Protein AF-A0A7S3NEQ2-F1 (afdb_monomer_lite)

Secondary structure (DSSP, 8-state):
-----------------------------------------------GGGS-HHHHHHHHHHHHHHHHHHHHHHHHHHHHHHHHHHHHHHHHHHHHHHHHHHHHHHHHHHHHHHHHHHHHHHHHHHHHHHHHHHHTTSSSS-------------------------PPPPHHHHHHHHHHHHHHHHHHHHHHHHHSPP-STHHHHHHHHHHHHHHH---SHHHHHHHHHHHHHHHHHHHHHHHHHHHHHHHHHHHHHHHHHHHHHHHHHHHHH-TT--S-HHHHHHHHHHHHHHHHHHHHHHT----SSTTSTT--HHHHHHHHHHHHHHHHHHHHHHHHHHHHHHHHTTB-SS-SEE-TT--EEEEE-----TT--S-PPPEEEEEPPPP--TTS-----TTTTSTT--EEE-SHHHHHHHHHHS-TTSHHHHHHHHHHHHHHT-HHHHHHHTTS-PPPPPPPP-------------TT-----BSSS-TTTT-EEEEEETTEEEEEEEEEEE---SSS--EEEEEETTS-EEEEEHHHHHHHHHHHHHHHHHHHHHHHTT-TTSSHHHHHTT-TTHHHHHHHHHHHTT--HHHHHHHHHHHH-

Sequence (605 aa):
SAESDDDDDDDDDEEEEEDNDQDTEKKSTGRSSTKKGKKKSARKKIRFRDLEPQYKLAALAVVALGAYGTSKANSIYEQRKSESIQVGKDHIEIIKGERKKIKDQNDAIKEELLIELREEKKLLEFSNAQESTKGEKKSSSAASADAQSSKNKASSSDVETNNKKEKEPSANEINRRLELRKDAIILEDRTIIAKAPPLDDGILEDESTLENRINSASFEDESRIRQAELRKELDGIKKRNQEIYHLRASNKKILQERKEVLAELSQIMDDVNNPFCHKSSITLLSSLRALIKRAKKNALLIGEEGDCNQSVSWCTKEMADALRLFAKIEKRAELERHEIALRNKLAKINCRREPLGRDRKGRLYWWFDDLTLPGHAVPKLPRIFRQTFIPTDNNLEPQDDDDYDENNQWVVFASKKDLAELAAALADSHSFERELKSRIYETFDLEEHIHHAKRTPVAHPPKYDDDIEMHDASQENNPDAEVVWERTGNDFLGSFVLRKFNRSHAEGLVVGWLPPTDKDPALWHIEHSDGDEEDLEESELQIALADHANAFKKYVNVRTRGAAKNFITDYFSISGTLIPTVKRGLSDYGYSSTQIKDYLNNIDD

Foldseek 3Di:
DDDDDDDDDDDPPDDDDDDDDDDDDDDDDDDDDDDDDDDDPDPDDQDLVNDDPVVVVVVVVVVVVVVVVVVVVVVVVVVVVVVVVVVVVVVVVVVVVVVVVVVVVLVVVLVVVLVVVVVVVVVVVVVVVVVVVVVVPPPPDDDDDDDDDDDDDDDDDDPPPPPPPDDRDDPVVSVVVSVVVVLVVLLVVLVVLVPPDDPPPCLVVVLVVLVVVLVPQDDDPVSVVVSVVSVVVSVVSVVVVVVNVVVVVVLVVLVVVLVVLLVVLVVLVVLLPDPPNPDALQRSLVSLVVSLVSNVVSCSNNVQDDDLPPPGDSCDVSSVVSVVVNVVSVVRVVVVVVVVVVVVVVVVFPWPPAFLFAAPQRKTKTWGDPPPPPPDPDRFQTKIKIAQDDPPPVPPDDDPDPPVPPRRDTDIQRDLVSLVVQLVPQDPVDPRSVSSSVSSCVVRVNVVVVVVVVPPDDDDDDDDDDDDDDDDDDPDDDVPPPDDFAQDDDPQAQPWFWDDDPPDIWIWGFRTWDPADPVGHIWTWTQTPSRDIDIDHPVRRVVRNVVVVVVVVVVVVVVCVPDVDDVLVVVVVPDPPCLVVQVVVCVVVVDDPVNSVVVVVVSVD

InterPro domains:
  IPR028941 WHIM2 domain [PF15613] (352-441)

Radius of gyration: 45.89 Å; chains: 1; bounding box: 108×79×140 Å

Organism: NCBI:txid44058

pLDDT: mean 75.23, std 19.1, range [33.75, 98.5]

Structure (mmCIF, N/CA/C/O backbone):
data_AF-A0A7S3NEQ2-F1
#
_entry.id   AF-A0A7S3NEQ2-F1
#
loop_
_atom_site.group_PDB
_atom_site.id
_atom_site.type_symbol
_atom_site.label_atom_id
_atom_site.label_alt_id
_atom_site.label_comp_id
_atom_site.label_asym_id
_atom_site.label_entity_id
_atom_site.label_seq_id
_atom_site.pdbx_PDB_ins_code
_atom_site.Cartn_x
_atom_site.Cartn_y
_atom_site.Cartn_z
_atom_site.occupancy
_atom_site.B_iso_or_equiv
_atom_site.auth_seq_id
_atom_site.auth_comp_id
_atom_site.auth_asym_id
_atom_site.auth_atom_id
_atom_site.pdbx_PDB_model_num
ATOM 1 N N . SER A 1 1 ? 40.986 33.277 49.207 1.00 38.41 1 SER A N 1
ATOM 2 C CA . SER A 1 1 ? 41.335 32.918 47.825 1.00 38.41 1 SER A CA 1
ATOM 3 C C . SER A 1 1 ? 40.494 31.700 47.499 1.00 38.41 1 SER A C 1
ATOM 5 O O . SER A 1 1 ? 40.753 30.677 48.114 1.00 38.41 1 SER A O 1
ATOM 7 N N . ALA A 1 2 ? 39.275 31.895 46.981 1.00 39.59 2 ALA A N 1
ATOM 8 C CA . ALA A 1 2 ? 38.965 32.075 45.545 1.00 39.59 2 ALA A CA 1
ATOM 9 C C . ALA A 1 2 ? 39.149 30.718 44.828 1.00 39.59 2 ALA A C 1
ATOM 11 O O . ALA A 1 2 ? 40.197 30.117 45.030 1.00 39.59 2 ALA A O 1
ATOM 12 N N . GLU A 1 3 ? 38.205 30.114 44.110 1.00 41.75 3 GLU A N 1
ATOM 13 C CA . GLU A 1 3 ? 36.968 30.550 43.446 1.00 41.75 3 GLU A CA 1
ATOM 14 C C . GLU A 1 3 ? 35.902 29.432 43.521 1.00 41.75 3 GLU A C 1
ATOM 16 O O . GLU A 1 3 ? 36.235 28.259 43.698 1.00 41.75 3 GLU A O 1
ATOM 21 N N . SER A 1 4 ? 34.629 29.815 43.424 1.00 44.47 4 SER A N 1
ATOM 22 C CA . SER A 1 4 ? 33.470 28.940 43.220 1.00 44.47 4 SER A CA 1
ATOM 23 C C . SER A 1 4 ? 32.854 29.328 41.879 1.00 44.47 4 SER A C 1
ATOM 25 O O . SER A 1 4 ? 32.315 30.431 41.775 1.00 44.47 4 SER A O 1
ATOM 27 N N . ASP A 1 5 ? 32.985 28.447 40.891 1.00 47.94 5 ASP A N 1
ATOM 28 C CA . ASP A 1 5 ? 32.370 28.568 39.571 1.00 47.94 5 ASP A CA 1
ATOM 29 C C . ASP A 1 5 ? 31.049 27.785 39.598 1.00 47.94 5 ASP A C 1
ATOM 31 O O . ASP A 1 5 ? 31.046 26.554 39.540 1.00 47.94 5 ASP A O 1
ATOM 35 N N . ASP A 1 6 ? 29.949 28.517 39.774 1.00 51.41 6 ASP A N 1
ATOM 36 C CA . ASP A 1 6 ? 28.581 28.053 39.541 1.00 51.41 6 ASP A CA 1
ATOM 37 C C . ASP A 1 6 ? 28.125 28.697 38.219 1.00 51.41 6 ASP A C 1
ATOM 39 O O . ASP A 1 6 ? 27.775 29.878 38.189 1.00 51.41 6 ASP A O 1
ATOM 43 N N . ASP A 1 7 ? 28.198 27.930 37.129 1.00 51.59 7 ASP A N 1
ATOM 44 C CA . ASP A 1 7 ? 27.626 28.276 35.824 1.00 51.59 7 ASP A CA 1
ATOM 45 C C . ASP A 1 7 ? 26.199 27.697 35.755 1.00 51.59 7 ASP A C 1
ATOM 47 O O . ASP A 1 7 ? 26.002 26.524 35.426 1.00 51.59 7 ASP A O 1
ATOM 51 N N . ASP A 1 8 ? 25.213 28.522 36.115 1.00 51.47 8 ASP A N 1
ATOM 52 C CA . ASP A 1 8 ? 23.788 28.310 35.836 1.00 51.47 8 ASP A CA 1
ATOM 53 C C . ASP A 1 8 ? 23.442 29.041 34.522 1.00 51.47 8 ASP A C 1
ATOM 55 O O . ASP A 1 8 ? 23.137 30.235 34.524 1.00 51.47 8 ASP A O 1
ATOM 59 N N . ASP A 1 9 ? 23.514 28.324 33.398 1.00 50.34 9 ASP A N 1
ATOM 60 C CA . ASP A 1 9 ? 22.959 28.754 32.109 1.00 50.34 9 ASP A CA 1
ATOM 61 C C . ASP A 1 9 ? 21.493 28.282 32.017 1.00 50.34 9 ASP A C 1
ATOM 63 O O . ASP A 1 9 ? 21.202 27.162 31.585 1.00 50.34 9 ASP A O 1
ATOM 67 N N . ASP A 1 10 ? 20.570 29.137 32.463 1.00 50.69 10 ASP A N 1
ATOM 68 C CA . ASP A 1 10 ? 19.138 29.049 32.160 1.00 50.69 10 ASP A CA 1
ATOM 69 C C . ASP A 1 10 ? 18.871 29.779 30.827 1.00 50.69 10 ASP A C 1
ATOM 71 O O . ASP A 1 10 ? 18.732 31.004 30.780 1.00 50.69 10 ASP A O 1
ATOM 75 N N . ASP A 1 11 ? 18.816 29.017 29.731 1.00 49.59 11 ASP A N 1
ATOM 76 C CA . ASP A 1 11 ? 18.336 29.481 28.424 1.00 49.59 11 ASP A CA 1
ATOM 77 C C . ASP A 1 11 ? 16.792 29.553 28.431 1.00 49.59 11 ASP A C 1
ATOM 79 O O . ASP A 1 11 ? 16.091 28.565 28.189 1.00 49.59 11 ASP A O 1
ATOM 83 N N . ASP A 1 12 ? 16.263 30.745 28.720 1.00 47.69 12 ASP A N 1
ATOM 84 C CA . ASP A 1 12 ? 14.873 31.141 28.467 1.00 47.69 12 ASP A CA 1
ATOM 85 C C . ASP A 1 12 ? 14.697 31.499 26.974 1.00 47.69 12 ASP A C 1
ATOM 87 O O . ASP A 1 12 ? 14.876 32.646 26.557 1.00 47.69 12 ASP A O 1
ATOM 91 N N . ASP A 1 13 ? 14.323 30.512 26.154 1.00 45.91 13 ASP A N 1
ATOM 92 C CA . ASP A 1 13 ? 13.856 30.729 24.778 1.00 45.91 13 ASP A CA 1
ATOM 93 C C . ASP A 1 13 ? 12.410 31.279 24.788 1.00 45.91 13 ASP A C 1
ATOM 95 O O . ASP A 1 13 ? 11.422 30.537 24.725 1.00 45.91 13 ASP A O 1
ATOM 99 N N . GLU A 1 14 ? 12.275 32.606 24.872 1.00 46.97 14 GLU A N 1
ATOM 100 C CA . GLU A 1 14 ? 11.043 33.323 24.525 1.00 46.97 14 GLU A CA 1
ATOM 101 C C . GLU A 1 14 ? 10.877 33.354 22.991 1.00 46.97 14 GLU A C 1
ATOM 103 O O . GLU A 1 14 ? 11.516 34.135 22.285 1.00 46.97 14 GLU A O 1
ATOM 108 N N . GLU A 1 15 ? 10.003 32.497 22.452 1.00 46.72 15 GLU A N 1
ATOM 109 C CA . GLU A 1 15 ? 9.564 32.573 21.053 1.00 46.72 15 GLU A CA 1
ATOM 110 C C . GLU A 1 15 ? 8.665 33.811 20.843 1.00 46.72 15 GLU A C 1
ATOM 112 O O . GLU A 1 15 ? 7.466 33.804 21.136 1.00 46.72 15 GLU A O 1
ATOM 117 N N . GLU A 1 16 ? 9.254 34.887 20.313 1.00 42.00 16 GLU A N 1
ATOM 118 C CA . GLU A 1 16 ? 8.539 36.010 19.701 1.00 42.00 16 GLU A CA 1
ATOM 119 C C . GLU A 1 16 ? 7.905 35.560 18.366 1.00 42.00 16 GLU A C 1
ATOM 121 O O . GLU A 1 16 ? 8.578 35.449 17.339 1.00 42.00 16 GLU A O 1
ATOM 126 N N . GLU A 1 17 ? 6.591 35.309 18.350 1.00 44.47 17 GLU A N 1
ATOM 127 C CA . GLU A 1 17 ? 5.837 35.223 17.093 1.00 44.47 17 GLU A CA 1
ATOM 128 C C . GLU A 1 17 ? 5.576 36.639 16.548 1.00 44.47 17 GLU A C 1
ATOM 130 O O . GLU A 1 17 ? 4.658 37.342 16.976 1.00 44.47 17 GLU A O 1
ATOM 135 N N . GLU A 1 18 ? 6.406 37.064 15.591 1.00 45.41 18 GLU A N 1
ATOM 136 C CA . GLU A 1 18 ? 6.183 38.266 14.785 1.00 45.41 18 GLU A CA 1
ATOM 137 C C . GLU A 1 18 ? 5.048 38.056 13.763 1.00 45.41 18 GLU A C 1
ATOM 139 O O . GLU A 1 18 ? 5.146 37.260 12.822 1.00 45.41 18 GLU A O 1
ATOM 144 N N . ASP A 1 19 ? 3.990 38.857 13.909 1.00 46.78 19 ASP A N 1
ATOM 145 C CA . ASP A 1 19 ? 2.949 39.097 12.910 1.00 46.78 19 ASP A CA 1
ATOM 146 C C . ASP A 1 19 ? 3.556 39.672 11.614 1.00 46.78 19 ASP A C 1
ATOM 148 O O . ASP A 1 19 ? 3.954 40.837 11.553 1.00 46.78 19 ASP A O 1
ATOM 152 N N . ASN A 1 20 ? 3.575 38.878 10.539 1.00 40.00 20 ASN A N 1
ATOM 153 C CA . ASN A 1 20 ? 3.940 39.341 9.197 1.00 40.00 20 ASN A CA 1
ATOM 154 C C . ASN A 1 20 ? 2.757 39.199 8.224 1.00 40.00 20 ASN A C 1
ATOM 156 O O . ASN A 1 20 ? 2.695 38.299 7.383 1.00 40.00 20 ASN A O 1
ATOM 160 N N . ASP A 1 21 ? 1.818 40.140 8.332 1.00 46.19 21 ASP A N 1
ATOM 161 C CA . ASP A 1 21 ? 0.831 40.441 7.295 1.00 46.19 21 ASP A CA 1
ATOM 162 C C . ASP A 1 21 ? 1.528 41.165 6.129 1.00 46.19 21 ASP A C 1
ATOM 164 O O . ASP A 1 21 ? 1.756 42.377 6.162 1.00 46.19 21 ASP A O 1
ATOM 168 N N . GLN A 1 22 ? 1.858 40.428 5.064 1.00 39.91 22 GLN A N 1
ATOM 169 C CA . GLN A 1 22 ? 2.206 41.026 3.773 1.00 39.91 22 GLN A CA 1
ATOM 170 C C . GLN A 1 22 ? 1.181 40.675 2.693 1.00 39.91 22 GLN A C 1
ATOM 172 O O . GLN A 1 22 ? 1.124 39.568 2.150 1.00 39.91 22 GLN A O 1
ATOM 177 N N . ASP A 1 23 ? 0.404 41.705 2.359 1.00 46.78 23 ASP A N 1
ATOM 178 C CA . ASP A 1 23 ? -0.392 41.865 1.150 1.00 46.78 23 ASP A CA 1
ATOM 179 C C . ASP A 1 23 ? 0.387 41.449 -0.106 1.00 46.78 23 ASP A C 1
ATOM 181 O O . ASP A 1 23 ? 1.351 42.095 -0.522 1.00 46.78 23 ASP A O 1
ATOM 185 N N . THR A 1 24 ? -0.084 40.401 -0.784 1.00 38.59 24 THR A N 1
ATOM 186 C CA . THR A 1 24 ? 0.369 40.072 -2.140 1.00 38.59 24 THR A CA 1
ATOM 187 C C . THR A 1 24 ? -0.684 40.480 -3.167 1.00 38.59 24 THR A C 1
ATOM 189 O O . THR A 1 24 ? -1.633 39.761 -3.490 1.00 38.59 24 THR A O 1
ATOM 192 N N . GLU A 1 25 ? -0.478 41.676 -3.722 1.00 35.97 25 GLU A N 1
ATOM 193 C CA . GLU A 1 25 ? -1.126 42.161 -4.938 1.00 35.97 25 GLU A CA 1
ATOM 194 C C . GLU A 1 25 ? -0.922 41.174 -6.102 1.00 35.97 25 GLU A C 1
ATOM 196 O O . GLU A 1 25 ? 0.183 40.964 -6.612 1.00 35.97 25 GLU A O 1
ATOM 201 N N . LYS A 1 26 ? -2.022 40.599 -6.598 1.00 40.25 26 LYS A N 1
ATOM 202 C CA . LYS A 1 26 ? -2.040 39.802 -7.830 1.00 40.25 26 LYS A CA 1
ATOM 203 C C . LYS A 1 26 ? -1.821 40.696 -9.055 1.00 40.25 26 LYS A C 1
ATOM 205 O O . LYS A 1 26 ? -2.770 41.231 -9.626 1.00 40.25 26 LYS A O 1
ATOM 210 N N . LYS A 1 27 ? -0.574 40.784 -9.526 1.00 37.91 27 LYS A N 1
ATOM 211 C CA . LYS A 1 27 ? -0.248 41.259 -10.880 1.00 37.91 27 LYS A CA 1
ATOM 212 C C . LYS A 1 27 ? -0.583 40.188 -11.918 1.00 37.91 27 LYS A C 1
ATOM 214 O O . LYS A 1 27 ? 0.065 39.153 -12.024 1.00 37.91 27 LYS A O 1
ATOM 219 N N . SER A 1 28 ? -1.605 40.476 -12.715 1.00 43.22 28 SER A N 1
ATOM 220 C CA . SER A 1 28 ? -1.973 39.744 -13.923 1.00 43.22 28 SER A CA 1
ATOM 221 C C . SER A 1 28 ? -1.136 40.205 -15.121 1.00 43.22 28 SER A C 1
ATOM 223 O O . SER A 1 28 ? -1.315 41.337 -15.571 1.00 43.22 28 SER A O 1
ATOM 225 N N . THR A 1 29 ? -0.317 39.338 -15.719 1.00 35.59 29 THR A N 1
ATOM 226 C CA . THR A 1 29 ? 0.187 39.536 -17.091 1.00 35.59 29 THR A CA 1
ATOM 227 C C . THR A 1 29 ? 0.422 38.209 -17.822 1.00 35.59 29 THR A C 1
ATOM 229 O O . THR A 1 29 ? 0.983 37.265 -17.283 1.00 35.59 29 THR A O 1
ATOM 232 N N . GLY A 1 30 ? 0.016 38.174 -19.098 1.00 34.62 30 GLY A N 1
ATOM 233 C CA . GLY A 1 30 ? 0.695 37.391 -20.136 1.00 34.62 30 GLY A CA 1
ATOM 234 C C . GLY A 1 30 ? 0.112 36.027 -20.509 1.00 34.62 30 GLY A C 1
ATOM 235 O O . GLY A 1 30 ? 0.730 35.005 -20.238 1.00 34.62 30 GLY A O 1
ATOM 236 N N . ARG A 1 31 ? -1.006 35.983 -21.253 1.00 34.19 31 ARG A N 1
ATOM 237 C CA . ARG A 1 31 ? -1.389 34.778 -22.019 1.00 34.19 31 ARG A CA 1
ATOM 238 C C . ARG A 1 31 ? -1.277 35.039 -23.522 1.00 34.19 31 ARG A C 1
ATOM 240 O O . ARG A 1 31 ? -2.041 35.811 -24.097 1.00 34.19 31 ARG A O 1
ATOM 247 N N . SER A 1 32 ? -0.277 34.386 -24.112 1.00 35.16 32 SER A N 1
ATOM 248 C CA . SER A 1 32 ? 0.061 34.338 -25.536 1.00 35.16 32 SER A CA 1
ATOM 249 C C . SER A 1 32 ? -1.094 33.786 -26.383 1.00 35.16 32 SER A C 1
ATOM 251 O O . SER A 1 32 ? -1.726 32.786 -26.040 1.00 35.16 32 SER A O 1
ATOM 253 N N . SER A 1 33 ? -1.381 34.469 -27.491 1.00 33.75 33 SER A N 1
ATOM 254 C CA . SER A 1 33 ? -2.454 34.161 -28.431 1.00 33.75 33 SER A CA 1
ATOM 255 C C . SER A 1 33 ? -1.966 33.282 -29.584 1.00 33.75 33 SER A C 1
ATOM 257 O O . SER A 1 33 ? -1.195 33.745 -30.424 1.00 33.75 33 SER A O 1
ATOM 259 N N . THR A 1 34 ? -2.509 32.072 -29.724 1.00 37.72 34 THR A N 1
ATOM 260 C CA . THR A 1 34 ? -2.472 31.319 -30.987 1.00 37.72 34 THR A CA 1
ATOM 261 C C . THR A 1 34 ? -3.850 31.338 -31.654 1.00 37.72 34 THR A C 1
ATOM 263 O O . THR A 1 34 ? -4.864 30.881 -31.125 1.00 37.72 34 THR A O 1
ATOM 266 N N . LYS A 1 35 ? -3.890 31.951 -32.843 1.00 46.06 35 LYS A N 1
ATOM 267 C CA . LYS A 1 35 ? -5.056 32.081 -33.728 1.00 46.06 35 LYS A CA 1
ATOM 268 C C . LYS A 1 35 ? -5.460 30.715 -34.294 1.00 46.06 35 LYS A C 1
ATOM 270 O O . LYS A 1 35 ? -4.692 30.148 -35.060 1.00 46.06 35 LYS A O 1
ATOM 275 N N . LYS A 1 36 ? -6.705 30.273 -34.070 1.00 39.62 36 LYS A N 1
ATOM 276 C CA . LYS A 1 36 ? -7.456 29.439 -35.035 1.00 39.62 36 LYS A CA 1
ATOM 277 C C . LYS A 1 36 ? -8.934 29.849 -35.067 1.00 39.62 36 LYS A C 1
ATOM 279 O O . LYS A 1 36 ? -9.580 30.008 -34.033 1.00 39.62 36 LYS A O 1
ATOM 284 N N . GLY A 1 37 ? -9.430 30.098 -36.279 1.00 47.53 37 GLY A N 1
ATOM 285 C CA . GLY A 1 37 ? -10.723 30.718 -36.560 1.00 47.53 37 GLY A CA 1
ATOM 286 C C . GLY A 1 37 ? -11.927 29.839 -36.220 1.00 47.53 37 GLY A C 1
ATOM 287 O O . GLY A 1 37 ? -11.997 28.677 -36.607 1.00 47.53 37 GLY A O 1
ATOM 288 N N . LYS A 1 38 ? -12.915 30.436 -35.544 1.00 39.84 38 LYS A N 1
ATOM 289 C CA . LYS A 1 38 ? -14.278 29.908 -35.400 1.00 39.84 38 LYS A CA 1
ATOM 290 C C . LYS A 1 38 ? -15.263 30.912 -35.997 1.00 39.84 38 LYS A C 1
ATOM 292 O O . LYS A 1 38 ? -15.316 32.057 -35.549 1.00 39.84 38 LYS A O 1
ATOM 297 N N . LYS A 1 39 ? -16.062 30.480 -36.980 1.00 48.66 39 LYS A N 1
ATOM 298 C CA . LYS A 1 39 ? -17.221 31.229 -37.491 1.00 48.66 39 LYS A CA 1
ATOM 299 C C . LYS A 1 39 ? -18.249 31.366 -36.358 1.00 48.66 39 LYS A C 1
ATOM 301 O O . LYS A 1 39 ? -18.869 30.385 -35.961 1.00 48.66 39 LYS A O 1
ATOM 306 N N . LYS A 1 40 ? -18.397 32.572 -35.800 1.00 41.97 40 LYS A N 1
ATOM 307 C CA . LYS A 1 40 ? -19.436 32.903 -34.813 1.00 41.97 40 LYS A CA 1
ATOM 308 C C . LYS A 1 40 ? -20.696 33.362 -35.548 1.00 41.97 40 LYS A C 1
ATOM 310 O O . LYS A 1 40 ? -20.650 34.347 -36.276 1.00 41.97 40 LYS A O 1
ATOM 315 N N . SER A 1 41 ? -21.819 32.686 -35.307 1.00 47.66 41 SER A N 1
ATOM 316 C CA . SER A 1 41 ? -23.156 33.214 -35.600 1.00 47.66 41 SER A CA 1
ATOM 317 C C . SER A 1 41 ? -23.347 34.506 -34.796 1.00 47.66 41 SER A C 1
ATOM 319 O O . SER A 1 41 ? -23.379 34.482 -33.561 1.00 47.66 41 SER A O 1
ATOM 321 N N . ALA A 1 42 ? -23.421 35.637 -35.493 1.00 44.66 42 ALA A N 1
ATOM 322 C CA . ALA A 1 42 ? -23.544 36.962 -34.908 1.00 44.66 42 ALA A CA 1
ATOM 323 C C . ALA A 1 42 ? -24.943 37.171 -34.304 1.00 44.66 42 ALA A C 1
ATOM 325 O O . ALA A 1 42 ? -25.833 37.733 -34.937 1.00 44.66 42 ALA A O 1
ATOM 326 N N . ARG A 1 43 ? -25.146 36.761 -33.046 1.00 51.97 43 ARG A N 1
ATOM 327 C CA . ARG A 1 43 ? -26.251 37.304 -32.243 1.00 51.97 43 ARG A CA 1
ATOM 328 C C . ARG A 1 43 ? -25.934 38.776 -31.966 1.00 51.97 43 ARG A C 1
ATOM 330 O O . ARG A 1 43 ? -25.000 39.073 -31.219 1.00 51.97 43 ARG A O 1
ATOM 337 N N . LYS A 1 44 ? -26.669 39.696 -32.602 1.00 70.81 44 LYS A N 1
ATOM 338 C CA . LYS A 1 44 ? -26.590 41.137 -32.311 1.00 70.81 44 LYS A CA 1
ATOM 339 C C . LYS A 1 44 ? -26.863 41.340 -30.819 1.00 70.81 44 LYS A C 1
ATOM 341 O O . LYS A 1 44 ? -27.959 41.057 -30.345 1.00 70.81 44 LYS A O 1
ATOM 346 N N . LYS A 1 45 ? -25.863 41.818 -30.077 1.00 73.88 45 LYS A N 1
ATOM 347 C CA . LYS A 1 45 ? -26.056 42.302 -28.707 1.00 73.88 45 LYS A CA 1
ATOM 348 C C . LYS A 1 45 ? -26.906 43.573 -28.785 1.00 73.88 45 LYS A C 1
ATOM 350 O O . LYS A 1 45 ? -26.405 44.601 -29.232 1.00 73.88 45 LYS A O 1
ATOM 355 N N . ILE A 1 46 ? -28.175 43.489 -28.393 1.00 80.62 46 ILE A N 1
ATOM 356 C CA . ILE A 1 46 ? -29.036 44.664 -28.208 1.00 80.62 46 ILE A CA 1
ATOM 357 C C . ILE A 1 46 ? -28.523 45.389 -26.962 1.00 80.62 46 ILE A C 1
ATOM 359 O O . ILE A 1 46 ? -28.365 44.766 -25.910 1.00 80.62 46 ILE A O 1
ATOM 363 N N . ARG A 1 47 ? -28.188 46.679 -27.071 1.00 85.50 47 ARG A N 1
ATOM 364 C CA . ARG A 1 47 ? -27.749 47.449 -25.901 1.00 85.50 47 ARG A CA 1
ATOM 365 C C . ARG A 1 47 ? -28.985 47.804 -25.081 1.00 85.50 47 ARG A C 1
ATOM 367 O O . ARG A 1 47 ? -30.037 48.078 -25.641 1.00 85.50 47 ARG A O 1
ATOM 374 N N . PHE A 1 48 ? -28.857 47.877 -23.757 1.00 85.81 48 PHE A N 1
ATOM 375 C CA . PHE A 1 48 ? -29.970 48.245 -22.868 1.00 85.81 48 PHE A CA 1
ATOM 376 C C . PHE A 1 48 ? -30.650 49.569 -23.269 1.00 85.81 48 PHE A C 1
ATOM 378 O O . PHE A 1 48 ? -31.861 49.718 -23.141 1.00 85.81 48 PHE A O 1
ATOM 385 N N . ARG A 1 49 ? -29.881 50.523 -23.816 1.00 87.81 49 ARG A N 1
ATOM 386 C CA . ARG A 1 49 ? -30.397 51.806 -24.324 1.00 87.81 49 ARG A CA 1
ATOM 387 C C . ARG A 1 49 ? -31.363 51.651 -25.501 1.00 87.81 49 ARG A C 1
ATOM 389 O O . ARG A 1 49 ? -32.243 52.496 -25.639 1.00 87.81 49 ARG A O 1
ATOM 396 N N . ASP A 1 50 ? -31.248 50.564 -26.255 1.00 89.56 50 ASP A N 1
ATOM 397 C CA . ASP A 1 50 ? -32.026 50.290 -27.466 1.00 89.56 50 ASP A CA 1
ATOM 398 C C . ASP A 1 50 ? -33.306 49.484 -27.168 1.00 89.56 50 ASP A C 1
ATOM 400 O O . ASP A 1 50 ? -34.096 49.225 -28.069 1.00 89.56 50 ASP A O 1
ATOM 404 N N . LEU A 1 51 ? -33.530 49.081 -25.909 1.00 88.44 51 LEU A N 1
ATOM 405 C CA . LEU A 1 51 ? -34.774 48.437 -25.481 1.00 88.44 51 LEU A CA 1
ATOM 406 C C . LEU A 1 51 ? -35.919 49.458 -25.397 1.00 88.44 51 LEU A C 1
ATOM 408 O O . LEU A 1 51 ? -35.722 50.596 -24.950 1.00 88.44 51 LEU A O 1
ATOM 412 N N . GLU A 1 52 ? -37.134 49.045 -25.762 1.00 89.88 52 GLU A N 1
ATOM 413 C CA . GLU A 1 52 ? -38.330 49.859 -25.519 1.00 89.88 52 GLU A CA 1
ATOM 414 C C . GLU A 1 52 ? -38.537 50.093 -24.007 1.00 89.88 52 GLU A C 1
ATOM 416 O O . GLU A 1 52 ? -38.117 49.264 -23.188 1.00 89.88 52 GLU A O 1
ATOM 421 N N . PRO A 1 53 ? -39.188 51.202 -23.602 1.00 91.62 53 PRO A N 1
ATOM 422 C CA . PRO A 1 53 ? -39.343 51.581 -22.194 1.00 91.62 53 PRO A CA 1
ATOM 423 C C . PRO A 1 53 ? -39.909 50.476 -21.287 1.00 91.62 53 PRO A C 1
ATOM 425 O O . PRO A 1 53 ? -39.394 50.272 -20.188 1.00 91.62 53 PRO A O 1
ATOM 428 N N . GLN A 1 54 ? -40.896 49.708 -21.761 1.00 83.19 54 GLN A N 1
ATOM 429 C CA . GLN A 1 54 ? -41.468 48.573 -21.022 1.00 83.19 54 GLN A CA 1
ATOM 430 C C . GLN A 1 54 ? -40.439 47.485 -20.679 1.00 83.19 54 GLN A C 1
ATOM 432 O O . GLN A 1 54 ? -40.401 46.995 -19.550 1.00 83.19 54 GLN A O 1
ATOM 437 N N . TYR A 1 55 ? -39.540 47.156 -21.611 1.00 82.06 55 TYR A N 1
ATOM 438 C CA . TYR A 1 55 ? -38.497 46.153 -21.388 1.00 82.06 55 TYR A CA 1
ATOM 439 C C . TYR A 1 55 ? -37.356 46.685 -20.519 1.00 82.06 55 TYR A C 1
ATOM 441 O O . TYR A 1 55 ? -36.751 45.917 -19.773 1.00 82.06 55 TYR A O 1
ATOM 449 N N . LYS A 1 56 ? -37.082 47.996 -20.553 1.00 89.88 56 LYS A N 1
ATOM 450 C CA . LYS A 1 56 ? -36.139 48.637 -19.620 1.00 89.88 56 LYS A CA 1
ATOM 451 C C . LYS A 1 56 ? -36.640 48.561 -18.183 1.00 89.88 56 LYS A C 1
ATOM 453 O O . LYS A 1 56 ? -35.859 48.231 -17.294 1.00 89.88 56 LYS A O 1
ATOM 458 N N . LEU A 1 57 ? -37.929 48.828 -17.968 1.00 85.75 57 LEU A N 1
ATOM 459 C CA . LEU A 1 57 ? -38.547 48.749 -16.647 1.00 85.75 57 LEU A CA 1
ATOM 460 C C . LEU A 1 57 ? -38.533 47.309 -16.115 1.00 85.75 57 LEU A C 1
ATOM 462 O O . LEU A 1 57 ? -38.132 47.087 -14.977 1.00 85.75 57 LEU A O 1
ATOM 466 N N . ALA A 1 58 ? -38.875 46.328 -16.957 1.00 82.12 58 ALA A N 1
ATOM 467 C CA . ALA A 1 58 ? -38.808 44.913 -16.594 1.00 82.12 58 ALA A CA 1
ATOM 468 C C . ALA A 1 58 ? -37.375 44.466 -16.253 1.00 82.12 58 ALA A C 1
ATOM 470 O O . ALA A 1 58 ? -37.152 43.821 -15.232 1.00 82.12 58 ALA A O 1
ATOM 471 N N . ALA A 1 59 ? -36.384 44.853 -17.060 1.00 82.94 59 ALA A N 1
ATOM 472 C CA . ALA A 1 59 ? -34.984 44.534 -16.795 1.00 82.94 59 ALA A CA 1
ATOM 473 C C . ALA A 1 59 ? -34.457 45.208 -15.511 1.00 82.94 59 ALA A C 1
ATOM 475 O O . ALA A 1 59 ? -33.737 44.569 -14.748 1.00 82.94 59 ALA A O 1
ATOM 476 N N . LEU A 1 60 ? -34.855 46.453 -15.221 1.00 88.00 60 LEU A N 1
ATOM 477 C CA . LEU A 1 60 ? -34.536 47.117 -13.950 1.00 88.00 60 LEU A CA 1
ATOM 478 C C . LEU A 1 60 ? -35.213 46.437 -12.755 1.00 88.00 60 LEU A C 1
ATOM 480 O O . LEU A 1 60 ? -34.571 46.265 -11.724 1.00 88.00 60 LEU A O 1
ATOM 484 N N . ALA A 1 61 ? -36.468 46.002 -12.892 1.00 82.00 61 ALA A N 1
ATOM 485 C CA . ALA A 1 61 ? -37.178 45.274 -11.843 1.00 82.00 61 ALA A CA 1
ATOM 486 C C . ALA A 1 61 ? -36.514 43.922 -11.532 1.00 82.00 61 ALA A C 1
ATOM 488 O O . ALA A 1 61 ? -36.357 43.579 -10.364 1.00 82.00 61 ALA A O 1
ATOM 489 N N . VAL A 1 62 ? -36.051 43.185 -12.549 1.00 79.62 62 VAL A N 1
ATOM 490 C CA . VAL A 1 62 ? -35.299 41.930 -12.361 1.00 79.62 62 VAL A CA 1
ATOM 491 C C . VAL A 1 62 ? -33.971 42.179 -11.642 1.00 79.62 62 VAL A C 1
ATOM 493 O O . VAL A 1 62 ? -33.630 41.438 -10.722 1.00 79.62 62 VAL A O 1
ATOM 496 N N . VAL A 1 63 ? -33.242 43.241 -12.001 1.00 82.44 63 VAL A N 1
ATOM 497 C CA . VAL A 1 63 ? -31.994 43.616 -11.312 1.00 82.44 63 VAL A CA 1
ATOM 498 C C . VAL A 1 63 ? -32.264 44.038 -9.864 1.00 82.44 63 VAL A C 1
ATOM 500 O O . VAL A 1 63 ? -31.541 43.613 -8.968 1.00 82.44 63 VAL A O 1
ATOM 503 N N . ALA A 1 64 ? -33.319 44.816 -9.612 1.00 80.50 64 ALA A N 1
ATOM 504 C CA . ALA A 1 64 ? -33.694 45.254 -8.269 1.00 80.50 64 ALA A CA 1
ATOM 505 C C . ALA A 1 64 ? -34.156 44.088 -7.377 1.00 80.50 64 ALA A C 1
ATOM 507 O O . ALA A 1 64 ? -33.744 44.002 -6.222 1.00 80.50 64 ALA A O 1
ATOM 508 N N . LEU A 1 65 ? -34.953 43.156 -7.913 1.00 79.00 65 LEU A N 1
ATOM 509 C CA . LEU A 1 65 ? -35.364 41.938 -7.206 1.00 79.00 65 LEU A CA 1
ATOM 510 C C . LEU A 1 65 ? -34.174 41.011 -6.940 1.00 79.00 65 LEU A C 1
ATOM 512 O O . LEU A 1 65 ? -34.079 40.445 -5.852 1.00 79.00 65 LEU A O 1
ATOM 516 N N . GLY A 1 66 ? -33.240 40.905 -7.891 1.00 79.62 66 GLY A N 1
ATOM 517 C CA . GLY A 1 66 ? -31.971 40.206 -7.697 1.00 79.62 66 GLY A CA 1
ATOM 518 C C . GLY A 1 66 ? -31.149 40.821 -6.563 1.00 79.62 66 GLY A C 1
ATOM 519 O O . GLY A 1 66 ? -30.765 40.111 -5.637 1.00 79.62 66 GLY A O 1
ATOM 520 N N . ALA A 1 67 ? -30.959 42.144 -6.578 1.00 79.12 67 ALA A N 1
ATOM 521 C CA . ALA A 1 67 ? -30.219 42.871 -5.547 1.00 79.12 67 ALA A CA 1
ATOM 522 C C . ALA A 1 67 ? -30.870 42.748 -4.154 1.00 79.12 67 ALA A C 1
ATOM 524 O O . ALA A 1 67 ? -30.182 42.498 -3.159 1.00 79.12 67 ALA A O 1
ATOM 525 N N . TYR A 1 68 ? -32.200 42.852 -4.074 1.00 80.38 68 TYR A N 1
ATOM 526 C CA . TYR A 1 68 ? -32.946 42.685 -2.824 1.00 80.38 68 TYR A CA 1
ATOM 527 C C . TYR A 1 68 ? -32.862 41.248 -2.289 1.00 80.38 68 TYR A C 1
ATOM 529 O O . TYR A 1 68 ? -32.609 41.041 -1.100 1.00 80.38 68 TYR A O 1
ATOM 537 N N . GLY A 1 69 ? -32.995 40.250 -3.170 1.00 80.69 69 GLY A N 1
ATOM 538 C CA . GLY A 1 69 ? -32.823 38.839 -2.826 1.00 80.69 69 GLY A CA 1
ATOM 539 C C . GLY A 1 69 ? -31.428 38.548 -2.272 1.00 80.69 69 GLY A C 1
ATOM 540 O O . GLY A 1 69 ? -31.307 37.911 -1.226 1.00 80.69 69 GLY A O 1
ATOM 541 N N . THR A 1 70 ? -30.381 39.089 -2.906 1.00 78.00 70 THR A N 1
ATOM 542 C CA . THR A 1 70 ? -29.003 38.939 -2.418 1.00 78.00 70 THR A CA 1
ATOM 543 C C . THR A 1 70 ? -28.774 39.639 -1.083 1.00 78.00 70 THR A C 1
ATOM 545 O O . THR A 1 70 ? -28.118 39.072 -0.218 1.00 78.00 70 THR A O 1
ATOM 548 N N . SER A 1 71 ? -29.359 40.819 -0.857 1.00 84.31 71 SER A N 1
ATOM 549 C CA . SER A 1 71 ? -29.210 41.549 0.409 1.00 84.31 71 SER A CA 1
ATOM 550 C C . SER A 1 71 ? -29.857 40.806 1.584 1.00 84.31 71 SER A C 1
ATOM 552 O O . SER A 1 71 ? -29.224 40.627 2.626 1.00 84.31 71 SER A O 1
ATOM 554 N N . LYS A 1 72 ? -31.081 40.286 1.405 1.00 83.88 72 LYS A N 1
ATOM 555 C CA . LYS A 1 72 ? -31.773 39.507 2.443 1.00 83.88 72 LYS A CA 1
ATOM 556 C C . LYS A 1 72 ? -31.085 38.167 2.715 1.00 83.88 72 LYS A C 1
ATOM 558 O O . LYS A 1 72 ? -30.958 37.778 3.873 1.00 83.88 72 LYS A O 1
ATOM 563 N N . ALA A 1 73 ? -30.611 37.483 1.671 1.00 77.94 73 ALA A N 1
ATOM 564 C CA . ALA A 1 73 ? -29.831 36.257 1.827 1.00 77.94 73 ALA A CA 1
ATOM 565 C C . ALA A 1 73 ? -28.524 36.514 2.593 1.00 77.94 73 ALA A C 1
ATOM 567 O O . ALA A 1 73 ? -28.192 35.745 3.492 1.00 77.94 73 ALA A O 1
ATOM 568 N N . ASN A 1 74 ? -27.835 37.624 2.301 1.00 83.38 74 ASN A N 1
ATOM 569 C CA . ASN A 1 74 ? -26.602 37.991 2.992 1.00 83.38 74 ASN A CA 1
ATOM 570 C C . ASN A 1 74 ? -26.851 38.325 4.473 1.00 83.38 74 ASN A C 1
ATOM 572 O O . ASN A 1 74 ? -26.095 37.900 5.335 1.00 83.38 74 ASN A O 1
ATOM 576 N N . SER A 1 75 ? -27.956 39.006 4.794 1.00 90.44 75 SER A N 1
ATOM 577 C CA . SER A 1 75 ? -28.337 39.285 6.186 1.00 90.44 75 SER A CA 1
ATOM 578 C C . SER A 1 75 ? -28.640 38.012 6.987 1.00 90.44 75 SER A C 1
ATOM 580 O O . SER A 1 75 ? -28.163 37.877 8.111 1.00 90.44 75 SER A O 1
ATOM 582 N N . ILE A 1 76 ? -29.382 37.058 6.411 1.00 86.06 76 ILE A N 1
ATOM 583 C CA . ILE A 1 76 ? -29.661 35.765 7.063 1.00 86.06 76 ILE A CA 1
ATOM 584 C C . ILE A 1 76 ? -28.371 34.951 7.225 1.00 86.06 76 ILE A C 1
ATOM 586 O O . ILE A 1 76 ? -28.186 34.278 8.239 1.00 86.06 76 ILE A O 1
ATOM 590 N N . TYR A 1 77 ? -27.480 35.008 6.234 1.00 88.38 77 TYR A N 1
ATOM 591 C CA . TYR A 1 77 ? -26.179 34.354 6.297 1.00 88.38 77 TYR A CA 1
ATOM 592 C C . TYR A 1 77 ? -25.321 34.912 7.439 1.00 88.38 77 TYR A C 1
ATOM 594 O O . TYR A 1 77 ? -24.841 34.134 8.259 1.00 88.38 77 TYR A O 1
ATOM 602 N N . GLU A 1 78 ? -25.194 36.237 7.553 1.00 89.56 78 GLU A N 1
ATOM 603 C CA . GLU A 1 78 ? -24.434 36.867 8.641 1.00 89.56 78 GLU A CA 1
ATOM 604 C C . GLU A 1 78 ? -25.051 36.587 10.019 1.00 89.56 78 GLU A C 1
ATOM 606 O O . GLU A 1 78 ? -24.322 36.299 10.969 1.00 89.56 78 GLU A O 1
ATOM 611 N N . GLN A 1 79 ? -26.386 36.556 10.132 1.00 91.62 79 GLN A N 1
ATOM 612 C CA . GLN A 1 79 ? -27.050 36.156 11.375 1.00 91.62 79 GLN A CA 1
ATOM 613 C C . GLN A 1 79 ? -26.682 34.716 11.767 1.00 91.62 79 GLN A C 1
ATOM 615 O O . GLN A 1 79 ? -26.192 34.488 12.872 1.00 91.62 79 GLN A O 1
ATOM 620 N N . ARG A 1 80 ? -26.832 33.747 10.856 1.00 87.56 80 ARG A N 1
ATOM 621 C CA . ARG A 1 80 ? -26.487 32.339 11.131 1.00 87.56 80 ARG A CA 1
ATOM 622 C C . ARG A 1 80 ? -25.007 32.148 11.436 1.00 87.56 80 ARG A C 1
ATOM 624 O O . ARG A 1 80 ? -24.654 31.333 12.283 1.00 87.56 80 ARG A O 1
ATOM 631 N N . LYS A 1 81 ? -24.140 32.902 10.760 1.00 89.88 81 LYS A N 1
ATOM 632 C CA . LYS A 1 81 ? -22.702 32.914 11.029 1.00 89.88 81 LYS A CA 1
ATOM 633 C C . LYS A 1 81 ? -22.428 33.404 12.452 1.00 89.88 81 LYS A C 1
ATOM 635 O O . LYS A 1 81 ? -21.670 32.756 13.166 1.00 89.88 81 LYS A O 1
ATOM 640 N N . SER A 1 82 ? -23.082 34.481 12.891 1.00 90.69 82 SER A N 1
ATOM 641 C CA . SER A 1 82 ? -22.939 34.992 14.260 1.00 90.69 82 SER A CA 1
ATOM 642 C C . SER A 1 82 ? -23.461 34.014 15.325 1.00 90.69 82 SER A C 1
ATOM 644 O O . SER A 1 82 ? -22.768 33.770 16.311 1.00 90.69 82 SER A O 1
ATOM 646 N N . GLU A 1 83 ? -24.611 33.370 15.093 1.00 90.12 83 GLU A N 1
ATOM 647 C CA . GLU A 1 83 ? -25.175 32.342 15.984 1.00 90.12 83 GLU A CA 1
ATOM 648 C C . GLU A 1 83 ? -24.256 31.115 16.073 1.00 90.12 83 GLU A C 1
ATOM 650 O O . GLU A 1 83 ? -23.970 30.625 17.164 1.00 90.12 83 GLU A O 1
ATOM 655 N N . SER A 1 84 ? -23.713 30.655 14.941 1.00 85.81 84 SER A N 1
ATOM 656 C CA . SER A 1 84 ? -22.760 29.541 14.909 1.00 85.81 84 SER A CA 1
ATOM 657 C C . SER A 1 84 ? -21.456 29.864 15.642 1.00 85.81 84 SER A C 1
ATOM 659 O O . SER A 1 84 ? -20.900 28.986 16.300 1.00 85.81 84 SER A O 1
ATOM 661 N N . ILE A 1 85 ? -20.962 31.104 15.541 1.00 88.81 85 ILE A N 1
ATOM 662 C CA . ILE A 1 85 ? -19.780 31.559 16.288 1.00 88.81 85 ILE A CA 1
ATOM 663 C C . ILE A 1 85 ? -20.076 31.557 17.791 1.00 88.81 85 ILE A C 1
ATOM 665 O O . ILE A 1 85 ? -19.230 31.118 18.568 1.00 88.81 85 ILE A O 1
ATOM 669 N N . GLN A 1 86 ? -21.265 32.003 18.206 1.00 91.75 86 GLN A N 1
ATOM 670 C CA . GLN A 1 86 ? -21.637 32.027 19.619 1.00 91.75 86 GLN A CA 1
ATOM 671 C C . GLN A 1 86 ? -21.762 30.616 20.204 1.00 91.75 86 GLN A C 1
ATOM 673 O O . GLN A 1 86 ? -21.152 30.337 21.230 1.00 91.75 86 GLN A O 1
ATOM 678 N N . VAL A 1 87 ? -22.439 29.696 19.509 1.00 87.62 87 VAL A N 1
ATOM 679 C CA . VAL A 1 87 ? -22.518 28.284 19.927 1.00 87.62 87 VAL A CA 1
ATOM 680 C C . VAL A 1 87 ? -21.121 27.666 20.044 1.00 87.62 87 VAL A C 1
ATOM 682 O O . VAL A 1 87 ? -20.849 26.923 20.986 1.00 87.62 87 VAL A O 1
ATOM 685 N N . GLY A 1 88 ? -20.209 28.002 19.123 1.00 85.94 88 GLY A N 1
ATOM 686 C CA . GLY A 1 88 ? -18.810 27.583 19.201 1.00 85.94 88 GLY A CA 1
ATOM 687 C C . GLY A 1 88 ? -18.099 28.100 20.457 1.00 85.94 88 GLY A C 1
ATOM 688 O O . GLY A 1 88 ? -17.404 27.332 21.121 1.00 85.94 88 GLY A O 1
ATOM 689 N N . LYS A 1 89 ? -18.304 29.373 20.820 1.00 91.19 89 LYS A N 1
ATOM 690 C CA . LYS A 1 89 ? -17.745 29.969 22.046 1.00 91.19 89 LYS A CA 1
ATOM 691 C C . LYS A 1 89 ? -18.287 29.296 23.308 1.00 91.19 89 LYS A C 1
ATOM 693 O O . LYS A 1 89 ? -17.487 28.894 24.151 1.00 91.19 89 LYS A O 1
ATOM 698 N N . ASP A 1 90 ? -19.600 29.096 23.394 1.00 89.56 90 ASP A N 1
ATOM 699 C CA . ASP A 1 90 ? -20.245 28.458 24.548 1.00 89.56 90 ASP A CA 1
ATOM 700 C C . ASP A 1 90 ? -19.739 27.013 24.735 1.00 89.56 90 ASP A C 1
ATOM 702 O O . ASP A 1 90 ? -19.433 26.578 25.846 1.00 89.56 90 ASP A O 1
ATOM 706 N N . HIS A 1 91 ? -19.562 26.269 23.636 1.00 82.56 91 HIS A N 1
ATOM 707 C CA . HIS A 1 91 ? -19.028 24.907 23.681 1.00 82.56 91 HIS A CA 1
ATOM 708 C C . HIS A 1 91 ? -17.562 24.872 24.144 1.00 82.56 91 HIS A C 1
ATOM 710 O O . HIS A 1 91 ? -17.174 24.001 24.926 1.00 82.56 91 HIS A O 1
ATOM 716 N N . ILE A 1 92 ? -16.746 25.841 23.712 1.00 87.56 92 ILE A N 1
ATOM 717 C CA . ILE A 1 92 ? -15.358 25.989 24.173 1.00 87.56 92 ILE A CA 1
ATOM 718 C C . ILE A 1 92 ? -15.310 26.288 25.677 1.00 87.56 92 ILE A C 1
ATOM 720 O O . ILE A 1 92 ? -14.458 25.731 26.372 1.00 87.56 92 ILE A O 1
ATOM 724 N N . GLU A 1 93 ? -16.204 27.128 26.204 1.00 92.06 93 GLU A N 1
ATOM 725 C CA . GLU A 1 93 ? -16.270 27.416 27.643 1.00 92.06 93 GLU A CA 1
ATOM 726 C C . GLU A 1 93 ? -16.665 26.188 28.471 1.00 92.06 93 GLU A C 1
ATOM 728 O O . GLU A 1 93 ? -16.023 25.911 29.488 1.00 92.06 93 GLU A O 1
ATOM 733 N N . ILE A 1 94 ? -17.638 25.397 28.005 1.00 87.88 94 ILE A N 1
ATOM 734 C CA . ILE A 1 94 ? -18.018 24.128 28.647 1.00 87.88 94 ILE A CA 1
ATOM 735 C C . ILE A 1 94 ? -16.821 23.168 28.684 1.00 87.88 94 ILE A C 1
ATOM 737 O O . ILE A 1 94 ? -16.476 22.657 29.752 1.00 87.88 94 ILE A O 1
ATOM 741 N N . ILE A 1 95 ? -16.123 22.989 27.555 1.00 83.81 95 ILE A N 1
ATOM 742 C CA . ILE A 1 95 ? -14.933 22.125 27.472 1.00 83.81 95 ILE A CA 1
ATOM 743 C C . ILE A 1 95 ? -13.820 22.623 28.404 1.00 83.81 95 ILE A C 1
ATOM 745 O O . ILE A 1 95 ? -13.165 21.817 29.068 1.00 83.81 95 ILE A O 1
ATOM 749 N N . LYS A 1 96 ? -13.590 23.941 28.490 1.00 90.12 96 LYS A N 1
ATOM 750 C CA . LYS A 1 96 ? -12.620 24.522 29.435 1.00 90.12 96 LYS A CA 1
ATOM 751 C C . LYS A 1 96 ? -13.007 24.219 30.887 1.00 90.12 96 LYS A C 1
ATOM 753 O O . LYS A 1 96 ? -12.135 23.852 31.676 1.00 90.12 96 LYS A O 1
ATOM 758 N N . GLY A 1 97 ? -14.293 24.317 31.225 1.00 93.00 97 GLY A N 1
ATOM 759 C CA . GLY A 1 97 ? -14.817 23.970 32.546 1.00 93.00 97 GLY A CA 1
ATOM 760 C C . GLY A 1 97 ? -14.619 22.494 32.906 1.00 93.00 97 GLY A C 1
ATOM 761 O O . GLY A 1 97 ? -14.168 22.185 34.009 1.00 93.00 97 GLY A O 1
ATOM 762 N N . GLU A 1 98 ? -14.896 21.576 31.978 1.00 87.69 98 GLU A N 1
ATOM 763 C CA . GLU A 1 98 ? -14.682 20.135 32.180 1.00 87.69 98 GLU A CA 1
ATOM 764 C C . GLU A 1 98 ? -13.198 19.775 32.295 1.00 87.69 98 GLU A C 1
ATOM 766 O O . GLU A 1 98 ? -12.815 19.035 33.200 1.00 87.69 98 GLU A O 1
ATOM 771 N N . ARG A 1 99 ? -12.336 20.357 31.448 1.00 84.69 99 ARG A N 1
ATOM 772 C CA . ARG A 1 99 ? -10.878 20.173 31.540 1.00 84.69 99 ARG A CA 1
ATOM 773 C C . ARG A 1 99 ? -10.328 20.632 32.884 1.00 84.69 99 ARG A C 1
ATOM 775 O O . ARG A 1 99 ? -9.472 19.950 33.439 1.00 84.69 99 ARG A O 1
ATOM 782 N N . LYS A 1 100 ? -10.831 21.750 33.418 1.00 93.62 100 LYS A N 1
ATOM 783 C CA . LYS A 1 100 ? -10.449 22.230 34.749 1.00 93.62 100 LYS A CA 1
ATOM 784 C C . LYS A 1 100 ? -10.845 21.227 35.836 1.00 93.62 100 LYS A C 1
ATOM 786 O O . LYS A 1 100 ? -9.989 20.838 36.614 1.00 93.62 100 LYS A O 1
ATOM 791 N N . LYS A 1 101 ? -12.086 20.723 35.826 1.00 90.44 101 LYS A N 1
ATOM 792 C CA . LYS A 1 101 ? -12.538 19.694 36.785 1.00 90.44 101 LYS A CA 1
ATOM 793 C C . LYS A 1 101 ? -11.693 18.419 36.722 1.00 90.44 101 LYS A C 1
ATOM 795 O O . LYS A 1 101 ? -11.327 17.884 37.761 1.00 90.44 101 LYS A O 1
ATOM 800 N N . ILE A 1 102 ? -11.363 17.949 35.517 1.00 82.00 102 ILE A N 1
ATOM 801 C CA . ILE A 1 102 ? -10.504 16.771 35.320 1.00 82.00 102 ILE A CA 1
ATOM 802 C C . ILE A 1 102 ? -9.087 17.042 35.837 1.00 82.00 102 ILE A C 1
ATOM 804 O O . ILE A 1 102 ? -8.477 16.158 36.437 1.00 82.00 102 ILE A O 1
ATOM 808 N N . LYS A 1 103 ? -8.546 18.245 35.615 1.00 89.50 103 LYS A N 1
ATOM 809 C CA . LYS A 1 103 ? -7.242 18.641 36.155 1.00 89.50 103 LYS A CA 1
ATOM 810 C C . LYS A 1 103 ? -7.261 18.624 37.685 1.00 89.50 103 LYS A C 1
ATOM 812 O O . LYS A 1 103 ? -6.454 17.914 38.268 1.00 89.50 103 LYS A O 1
ATOM 817 N N . ASP A 1 104 ? -8.240 19.286 38.300 1.00 90.94 104 ASP A N 1
ATOM 818 C CA . ASP A 1 104 ? -8.390 19.350 39.758 1.00 90.94 104 ASP A CA 1
ATOM 819 C C . ASP A 1 104 ? -8.529 17.938 40.377 1.00 90.94 104 ASP A C 1
ATOM 821 O O . ASP A 1 104 ? -7.944 17.649 41.419 1.00 90.94 104 ASP A O 1
ATOM 825 N N . GLN A 1 105 ? -9.242 17.018 39.710 1.00 87.81 105 GLN A N 1
ATOM 826 C CA . GLN A 1 105 ? -9.335 15.609 40.120 1.00 87.81 105 GLN A CA 1
ATOM 827 C C . GLN A 1 105 ? -8.002 14.857 40.005 1.00 87.81 105 GLN A C 1
ATOM 829 O O . GLN A 1 105 ? -7.652 14.096 40.903 1.00 87.81 105 GLN A O 1
ATOM 834 N N . ASN A 1 106 ? -7.251 15.047 38.916 1.00 82.31 106 ASN A N 1
ATOM 835 C CA . ASN A 1 106 ? -5.939 14.411 38.760 1.00 82.31 106 ASN A CA 1
ATOM 836 C C . ASN A 1 106 ? -4.928 14.946 39.782 1.00 82.31 106 ASN A C 1
ATOM 838 O O . ASN A 1 106 ? -4.142 14.161 40.307 1.00 82.31 106 ASN A O 1
ATOM 842 N N . ASP A 1 107 ? -4.963 16.246 40.075 1.00 88.00 107 ASP A N 1
ATOM 843 C CA . ASP A 1 107 ? -4.100 16.871 41.077 1.00 88.00 107 ASP A CA 1
ATOM 844 C C . ASP A 1 107 ? -4.426 16.329 42.483 1.00 88.00 107 ASP A C 1
ATOM 846 O O . ASP A 1 107 ? -3.515 15.969 43.227 1.00 88.00 107 ASP A O 1
ATOM 850 N N . ALA A 1 108 ? -5.711 16.139 42.811 1.00 89.75 108 ALA A N 1
ATOM 851 C CA . ALA A 1 108 ? -6.130 15.500 44.062 1.00 89.75 108 ALA A CA 1
ATOM 852 C C . ALA A 1 108 ? -5.651 14.037 44.180 1.00 89.75 108 ALA A C 1
ATOM 854 O O . ALA A 1 108 ? -5.113 13.651 45.216 1.00 89.75 108 ALA A O 1
ATOM 855 N N . ILE A 1 109 ? -5.783 13.238 43.113 1.00 84.06 109 ILE A N 1
ATOM 856 C CA . ILE A 1 109 ? -5.288 11.846 43.080 1.00 84.06 109 ILE A CA 1
ATOM 857 C C . ILE A 1 109 ? -3.760 11.804 43.222 1.00 84.06 109 ILE A C 1
ATOM 859 O O . ILE A 1 109 ? -3.210 10.909 43.865 1.00 84.06 109 ILE A O 1
ATOM 863 N N . LYS A 1 110 ? -3.052 12.765 42.619 1.00 86.31 110 LYS A N 1
ATOM 864 C CA . LYS A 1 110 ? -1.591 12.857 42.706 1.00 86.31 110 LYS A CA 1
ATOM 865 C C . LYS A 1 110 ? -1.130 13.155 44.134 1.00 86.31 110 LYS A C 1
ATOM 867 O O . LYS A 1 110 ? -0.171 12.534 44.587 1.00 86.31 110 LYS A O 1
ATOM 872 N N . GLU A 1 111 ? -1.814 14.051 44.841 1.00 91.44 111 GLU A N 1
ATOM 873 C CA . GLU A 1 111 ? -1.555 14.315 46.263 1.00 91.44 111 GLU A CA 1
ATOM 874 C C . GLU A 1 111 ? -1.832 13.083 47.136 1.00 91.44 111 GLU A C 1
ATOM 876 O O . GLU A 1 111 ? -1.015 12.738 47.988 1.00 91.44 111 GLU A O 1
ATOM 881 N N . GLU A 1 112 ? -2.925 12.358 46.885 1.00 90.31 112 GLU A N 1
ATOM 882 C CA . GLU A 1 112 ? -3.243 11.118 47.605 1.00 90.31 112 GLU A CA 1
ATOM 883 C C . GLU A 1 112 ? -2.145 10.051 47.427 1.00 90.31 112 GLU A C 1
ATOM 885 O O . GLU A 1 112 ? -1.662 9.475 48.402 1.00 90.31 112 GLU A O 1
ATOM 890 N N . LEU A 1 113 ? -1.658 9.861 46.198 1.00 82.94 113 LEU A N 1
ATOM 891 C CA . LEU A 1 113 ? -0.552 8.944 45.898 1.00 82.94 113 LEU A CA 1
ATOM 892 C C . LEU A 1 113 ? 0.773 9.361 46.547 1.00 82.94 113 LEU A C 1
ATOM 894 O O . LEU A 1 113 ? 1.564 8.509 46.955 1.00 82.94 113 LEU A O 1
ATOM 898 N N . LEU A 1 114 ? 1.039 10.665 46.647 1.00 83.81 114 LEU A N 1
ATOM 899 C CA . LEU A 1 114 ? 2.215 11.173 47.353 1.00 83.81 114 LEU A CA 1
ATOM 900 C C . LEU A 1 114 ? 2.139 10.883 48.855 1.00 83.81 114 LEU A C 1
ATOM 902 O O . LEU A 1 114 ? 3.166 10.581 49.467 1.00 83.81 114 LEU A O 1
ATOM 906 N N . ILE A 1 115 ? 0.945 10.952 49.448 1.00 91.88 115 ILE A N 1
ATOM 907 C CA . ILE A 1 115 ? 0.723 10.578 50.849 1.00 91.88 115 ILE A CA 1
ATOM 908 C C . ILE A 1 115 ? 0.984 9.077 51.039 1.00 91.88 115 ILE A C 1
ATOM 910 O O . ILE A 1 115 ? 1.794 8.722 51.895 1.00 91.88 115 ILE A O 1
ATOM 914 N N . GLU A 1 116 ? 0.408 8.214 50.197 1.00 87.44 116 GLU A N 1
ATOM 915 C CA . GLU A 1 116 ? 0.626 6.757 50.250 1.00 87.44 116 GLU A CA 1
ATOM 916 C C . GLU A 1 116 ? 2.107 6.379 50.113 1.00 87.44 116 GLU A C 1
ATOM 918 O O . GLU A 1 116 ? 2.630 5.587 50.898 1.00 87.44 116 GLU A O 1
ATOM 923 N N . LEU A 1 117 ? 2.830 6.994 49.171 1.00 86.19 117 LEU A N 1
ATOM 924 C CA . LEU A 1 117 ? 4.267 6.757 48.985 1.00 86.19 117 LEU A CA 1
ATOM 925 C C . LEU A 1 117 ? 5.091 7.150 50.218 1.00 86.19 117 LEU A C 1
ATOM 927 O O . LEU A 1 117 ? 6.060 6.469 50.568 1.00 86.19 117 LEU A O 1
ATOM 931 N N . ARG A 1 118 ? 4.718 8.242 50.893 1.00 88.75 118 ARG A N 1
ATOM 932 C CA . ARG A 1 118 ? 5.363 8.660 52.147 1.00 88.75 118 ARG A CA 1
ATOM 933 C C . ARG A 1 118 ? 5.073 7.673 53.279 1.00 88.75 118 ARG A C 1
ATOM 935 O O . ARG A 1 118 ? 5.950 7.451 54.113 1.00 88.75 118 ARG A O 1
ATOM 942 N N . GLU A 1 119 ? 3.885 7.076 53.322 1.00 92.62 119 GLU A N 1
ATOM 943 C CA . GLU A 1 119 ? 3.524 6.056 54.314 1.00 92.62 119 GLU A CA 1
ATOM 944 C C . GLU A 1 119 ? 4.232 4.716 54.067 1.00 92.62 119 GLU A C 1
ATOM 946 O O . GLU A 1 119 ? 4.832 4.173 54.996 1.00 92.62 119 GLU A O 1
ATOM 951 N N . GLU A 1 120 ? 4.261 4.223 52.823 1.00 87.88 120 GLU A N 1
ATOM 952 C CA . GLU A 1 120 ? 5.011 3.014 52.439 1.00 87.88 120 GLU A CA 1
ATOM 953 C C . GLU A 1 120 ? 6.492 3.135 52.810 1.00 87.88 120 GLU A C 1
ATOM 955 O O . GLU A 1 120 ? 7.092 2.211 53.366 1.00 87.88 120 GLU A O 1
ATOM 960 N N . LYS A 1 121 ? 7.079 4.307 52.552 1.00 87.06 121 LYS A N 1
ATOM 961 C CA . LYS A 1 121 ? 8.472 4.583 52.895 1.00 87.06 121 LYS A CA 1
ATOM 962 C C . LYS A 1 121 ? 8.717 4.523 54.406 1.00 87.06 121 LYS A C 1
ATOM 964 O O . LYS A 1 121 ? 9.665 3.868 54.835 1.00 87.06 121 LYS A O 1
ATOM 969 N N . LYS A 1 122 ? 7.839 5.127 55.218 1.00 91.44 122 LYS A N 1
ATOM 970 C CA . LYS A 1 122 ? 7.922 5.052 56.690 1.00 91.44 122 LYS A CA 1
ATOM 971 C C . LYS A 1 122 ? 7.827 3.612 57.201 1.00 91.44 122 LYS A C 1
ATOM 973 O O . LYS A 1 122 ? 8.536 3.247 58.136 1.00 91.44 122 LYS A O 1
ATOM 978 N N . LEU A 1 123 ? 6.975 2.782 56.593 1.00 90.38 123 LEU A N 1
ATOM 979 C CA . LEU A 1 123 ? 6.848 1.365 56.951 1.00 90.38 123 LEU A CA 1
ATOM 980 C C . LEU A 1 123 ? 8.116 0.569 56.614 1.00 90.38 123 LEU A C 1
ATOM 982 O O . LEU A 1 123 ? 8.559 -0.248 57.424 1.00 90.38 123 LEU A O 1
ATOM 986 N N . LEU A 1 124 ? 8.734 0.833 55.460 1.00 85.88 124 LEU A N 1
ATOM 987 C CA . LEU A 1 124 ? 10.006 0.215 55.071 1.00 85.88 124 LEU A CA 1
ATOM 988 C C . LEU A 1 124 ? 11.149 0.616 56.009 1.00 85.88 124 LEU A C 1
ATOM 990 O O . LEU A 1 124 ? 11.926 -0.238 56.436 1.00 85.88 124 LEU A O 1
ATOM 994 N N . GLU A 1 125 ? 11.233 1.892 56.383 1.00 87.94 125 GLU A N 1
ATOM 995 C CA . GLU A 1 125 ? 12.216 2.380 57.357 1.00 87.94 125 GLU A CA 1
ATOM 996 C C . GLU A 1 125 ? 12.029 1.726 58.730 1.00 87.94 125 GLU A C 1
ATOM 998 O O . GLU A 1 125 ? 13.002 1.292 59.350 1.00 87.94 125 GLU A O 1
ATOM 1003 N N . PHE A 1 126 ? 10.779 1.572 59.176 1.00 87.81 126 PHE A N 1
ATOM 1004 C CA . PHE A 1 126 ? 10.466 0.880 60.423 1.00 87.81 126 PHE A CA 1
ATOM 1005 C C . PHE A 1 126 ? 10.863 -0.606 60.380 1.00 87.81 126 PHE A C 1
ATOM 1007 O O . PHE A 1 126 ? 11.456 -1.109 61.336 1.00 87.81 126 PHE A O 1
ATOM 1014 N N . SER A 1 127 ? 10.598 -1.302 59.269 1.00 85.31 127 SER A N 1
ATOM 1015 C CA . SER A 1 127 ? 11.009 -2.702 59.080 1.00 85.31 127 SER A CA 1
ATOM 1016 C C . SER A 1 127 ? 12.533 -2.853 59.100 1.00 85.31 127 SER A C 1
ATOM 1018 O O . SER A 1 127 ? 13.064 -3.705 59.813 1.00 85.31 127 SER A O 1
ATOM 1020 N N . ASN A 1 128 ? 13.254 -1.971 58.402 1.00 83.50 128 ASN A N 1
ATOM 1021 C CA . ASN A 1 128 ? 14.718 -1.982 58.369 1.00 83.50 128 ASN A CA 1
ATOM 1022 C C . ASN A 1 128 ? 15.332 -1.700 59.754 1.00 83.50 128 ASN A C 1
ATOM 1024 O O . ASN A 1 128 ? 16.330 -2.317 60.131 1.00 83.50 128 ASN A O 1
ATOM 1028 N N . ALA A 1 129 ? 14.719 -0.816 60.549 1.00 83.50 129 ALA A N 1
ATOM 1029 C CA . ALA A 1 129 ? 15.129 -0.568 61.932 1.00 83.50 129 ALA A CA 1
ATOM 1030 C C . ALA A 1 129 ? 14.868 -1.776 62.861 1.00 83.50 129 ALA A C 1
ATOM 1032 O O . ALA A 1 129 ? 15.630 -2.035 63.798 1.00 83.50 129 ALA A O 1
ATOM 1033 N N . GLN A 1 130 ? 13.813 -2.559 62.613 1.00 83.00 130 GLN A N 1
ATOM 1034 C CA . GLN A 1 130 ? 13.564 -3.797 63.360 1.00 83.00 130 GLN A CA 1
ATOM 1035 C C . GLN A 1 130 ? 14.533 -4.928 62.988 1.00 83.00 130 GLN A C 1
ATOM 1037 O O . GLN A 1 130 ? 14.897 -5.736 63.847 1.00 83.00 130 GLN A O 1
ATOM 1042 N N . GLU A 1 131 ? 14.970 -5.003 61.733 1.00 81.81 131 GLU A N 1
ATOM 1043 C CA . GLU A 1 131 ? 15.944 -6.009 61.300 1.00 81.81 131 GLU A CA 1
ATOM 1044 C C . GLU A 1 131 ? 17.353 -5.718 61.827 1.00 81.81 131 GLU A C 1
ATOM 1046 O O . GLU A 1 131 ? 18.023 -6.634 62.316 1.00 81.81 131 GLU A O 1
ATOM 1051 N N . SER A 1 132 ? 17.779 -4.450 61.843 1.00 76.12 132 SER A N 1
ATOM 1052 C CA . SER A 1 132 ? 19.088 -4.064 62.390 1.00 76.12 132 SER A CA 1
ATOM 1053 C C . SER A 1 132 ? 19.204 -4.347 63.894 1.00 76.12 132 SER A C 1
ATOM 1055 O O . SER A 1 132 ? 20.234 -4.835 64.357 1.00 76.12 132 SER A O 1
ATOM 1057 N N . THR A 1 133 ? 18.119 -4.176 64.656 1.00 71.75 133 THR A N 1
ATOM 1058 C CA . THR A 1 133 ? 18.095 -4.470 66.103 1.00 71.75 133 THR A CA 1
ATOM 1059 C C . THR A 1 133 ? 18.039 -5.967 66.439 1.00 71.75 133 THR A C 1
ATOM 1061 O O . THR A 1 133 ? 18.422 -6.367 67.544 1.00 71.75 133 THR A O 1
ATOM 1064 N N . LYS A 1 134 ? 17.623 -6.835 65.502 1.00 66.56 134 LYS A N 1
ATOM 1065 C CA . LYS A 1 134 ? 17.690 -8.303 65.662 1.00 66.56 134 LYS A CA 1
ATOM 1066 C C . LYS A 1 134 ? 19.063 -8.891 65.317 1.00 66.56 134 LYS A C 1
ATOM 1068 O O . LYS A 1 134 ? 19.389 -9.964 65.828 1.00 66.56 134 LYS A O 1
ATOM 1073 N N . GLY A 1 135 ? 19.868 -8.203 64.506 1.00 57.78 135 GLY A N 1
ATOM 1074 C CA . GLY A 1 135 ? 21.212 -8.644 64.114 1.00 57.78 135 GLY A CA 1
ATOM 1075 C C . GLY A 1 135 ? 22.257 -8.586 65.237 1.00 57.78 135 GLY A C 1
ATOM 1076 O O . GLY A 1 135 ? 23.134 -9.445 65.299 1.00 57.78 135 GLY A O 1
ATOM 1077 N N . GLU A 1 136 ? 22.140 -7.646 66.179 1.00 55.31 136 GLU A N 1
ATOM 1078 C CA . GLU A 1 136 ? 23.156 -7.445 67.230 1.00 55.31 136 GLU A CA 1
ATOM 1079 C C . GLU A 1 136 ? 23.075 -8.422 68.415 1.00 55.31 136 GLU A C 1
ATOM 1081 O O . GLU A 1 136 ? 24.027 -8.540 69.182 1.00 55.31 136 GLU A O 1
ATOM 1086 N N . LYS A 1 137 ? 21.988 -9.190 68.575 1.00 57.47 137 LYS A N 1
ATOM 1087 C CA . LYS A 1 137 ? 21.838 -10.125 69.713 1.00 57.47 137 LYS A CA 1
ATOM 1088 C C . LYS A 1 137 ? 22.303 -11.562 69.449 1.00 57.47 137 LYS A C 1
ATOM 1090 O O . LYS A 1 137 ? 22.100 -12.417 70.308 1.00 57.47 137 LYS A O 1
ATOM 1095 N N . LYS A 1 138 ? 22.922 -11.861 68.299 1.00 52.41 138 LYS A N 1
ATOM 1096 C CA . LYS A 1 138 ? 23.302 -13.243 67.928 1.00 52.41 138 LYS A CA 1
ATOM 1097 C C . LYS A 1 138 ? 24.798 -13.515 67.725 1.00 52.41 138 LYS A C 1
ATOM 1099 O O . LYS A 1 138 ? 25.138 -14.630 67.343 1.00 52.41 138 LYS A O 1
ATOM 1104 N N . SER A 1 139 ? 25.693 -12.571 68.024 1.00 51.09 139 SER A N 1
ATOM 1105 C CA . SER A 1 139 ? 27.147 -12.745 67.827 1.00 51.09 139 SER A CA 1
ATOM 1106 C C . SER A 1 139 ? 27.977 -12.952 69.107 1.00 51.09 139 SER A C 1
ATOM 1108 O O . SER A 1 139 ? 29.197 -13.050 69.022 1.00 51.09 139 SER A O 1
ATOM 1110 N N . SER A 1 140 ? 27.367 -13.121 70.287 1.00 50.50 140 SER A N 1
ATOM 1111 C CA . SER A 1 140 ? 28.099 -13.376 71.542 1.00 50.50 140 SER A CA 1
ATOM 1112 C C . SER A 1 140 ? 27.985 -14.823 72.056 1.00 50.50 140 SER A C 1
ATOM 1114 O O . SER A 1 140 ? 27.634 -15.024 73.214 1.00 50.50 140 SER A O 1
ATOM 1116 N N . SER A 1 141 ? 28.259 -15.846 71.235 1.00 51.22 141 SER A N 1
ATOM 1117 C CA . SER A 1 141 ? 28.660 -17.179 71.741 1.00 51.22 141 SER A CA 1
ATOM 1118 C C . SER A 1 141 ? 29.201 -18.099 70.634 1.00 51.22 141 SER A C 1
ATOM 1120 O O . SER A 1 141 ? 28.486 -18.969 70.147 1.00 51.22 141 SER A O 1
ATOM 1122 N N . ALA A 1 142 ? 30.464 -17.932 70.242 1.00 44.44 142 ALA A N 1
ATOM 1123 C CA . ALA A 1 142 ? 31.292 -19.018 69.700 1.00 44.44 142 ALA A CA 1
ATOM 1124 C C . ALA A 1 142 ? 32.744 -18.536 69.563 1.00 44.44 142 ALA A C 1
ATOM 1126 O O . ALA A 1 142 ? 33.159 -18.043 68.520 1.00 44.44 142 ALA A O 1
ATOM 1127 N N . ALA A 1 143 ? 33.514 -18.677 70.639 1.00 45.12 143 ALA A N 1
ATOM 1128 C CA . ALA A 1 143 ? 34.967 -18.719 70.567 1.00 45.12 143 ALA A CA 1
ATOM 1129 C C . ALA A 1 143 ? 35.398 -20.190 70.626 1.00 45.12 143 ALA A C 1
ATOM 1131 O O . ALA A 1 143 ? 35.021 -20.871 71.576 1.00 45.12 143 ALA A O 1
ATOM 1132 N N . SER A 1 144 ? 36.167 -20.668 69.639 1.00 43.12 144 SER A N 1
ATOM 1133 C CA . SER A 1 144 ? 37.372 -21.495 69.848 1.00 43.12 144 SER A CA 1
ATOM 1134 C C . SER A 1 144 ? 37.962 -22.011 68.523 1.00 43.12 144 SER A C 1
ATOM 1136 O O . SER A 1 144 ? 37.255 -22.662 67.758 1.00 43.12 144 SER A O 1
ATOM 1138 N N . ALA A 1 145 ? 39.277 -21.783 68.375 1.00 48.50 145 ALA A N 1
ATOM 1139 C CA . ALA A 1 145 ? 40.249 -22.325 67.410 1.00 48.50 145 ALA A CA 1
ATOM 1140 C C . ALA A 1 145 ? 40.049 -21.916 65.932 1.00 48.50 145 ALA A C 1
ATOM 1142 O O . ALA A 1 145 ? 38.944 -21.921 65.422 1.00 48.50 145 ALA A O 1
ATOM 1143 N N . ASP A 1 146 ? 41.057 -21.522 65.155 1.00 40.47 146 ASP A N 1
ATOM 1144 C CA . ASP A 1 146 ? 42.477 -21.851 65.212 1.00 40.47 146 ASP A CA 1
ATOM 1145 C C . ASP A 1 146 ? 43.315 -20.765 64.504 1.00 40.47 146 ASP A C 1
ATOM 1147 O O . ASP A 1 146 ? 42.812 -19.945 63.733 1.00 40.47 146 ASP A O 1
ATOM 1151 N N . ALA A 1 147 ? 44.606 -20.744 64.811 1.00 44.81 147 ALA A N 1
ATOM 1152 C CA . ALA A 1 147 ? 45.568 -19.722 64.420 1.00 44.81 147 ALA A CA 1
ATOM 1153 C C . ALA A 1 147 ? 46.021 -19.815 62.948 1.00 44.81 147 ALA A C 1
ATOM 1155 O O . ALA A 1 147 ? 46.314 -20.899 62.464 1.00 44.81 147 ALA A O 1
ATOM 1156 N N . GLN A 1 148 ? 46.218 -18.667 62.285 1.00 41.78 148 GLN A N 1
ATOM 1157 C CA . GLN A 1 148 ? 47.531 -18.179 61.812 1.00 41.78 148 GLN A CA 1
ATOM 1158 C C . GLN A 1 148 ? 47.415 -17.104 60.711 1.00 41.78 148 GLN A C 1
ATOM 1160 O O . GLN A 1 148 ? 46.820 -17.299 59.662 1.00 41.78 148 GLN A O 1
ATOM 1165 N N . SER A 1 149 ? 48.135 -16.004 60.953 1.00 43.19 149 SER A N 1
ATOM 1166 C CA . SER A 1 149 ? 48.975 -15.283 59.986 1.00 43.19 149 SER A CA 1
ATOM 1167 C C . SER A 1 149 ? 48.354 -14.786 58.671 1.00 43.19 149 SER A C 1
ATOM 1169 O O . SER A 1 149 ? 48.389 -15.462 57.649 1.00 43.19 149 SER A O 1
ATOM 1171 N N . SER A 1 150 ? 48.074 -13.484 58.600 1.00 41.75 150 SER A N 1
ATOM 1172 C CA . SER A 1 150 ? 48.977 -12.563 57.884 1.00 41.75 150 SER A CA 1
ATOM 1173 C C . SER A 1 150 ? 48.557 -11.103 58.060 1.00 41.75 150 SER A C 1
ATOM 1175 O O . SER A 1 150 ? 47.395 -10.722 57.977 1.00 41.75 150 SER A O 1
ATOM 1177 N N . LYS A 1 151 ? 49.574 -10.292 58.355 1.00 47.69 151 LYS A N 1
ATOM 1178 C CA . LYS A 1 151 ? 49.569 -8.831 58.388 1.00 47.69 151 LYS A CA 1
ATOM 1179 C C . LYS A 1 151 ? 49.037 -8.266 57.068 1.00 47.69 151 LYS A C 1
ATOM 1181 O O . LYS A 1 151 ? 49.586 -8.608 56.030 1.00 47.69 151 LYS A O 1
ATOM 1186 N N . ASN A 1 152 ? 48.136 -7.287 57.138 1.00 39.56 152 ASN A N 1
ATOM 1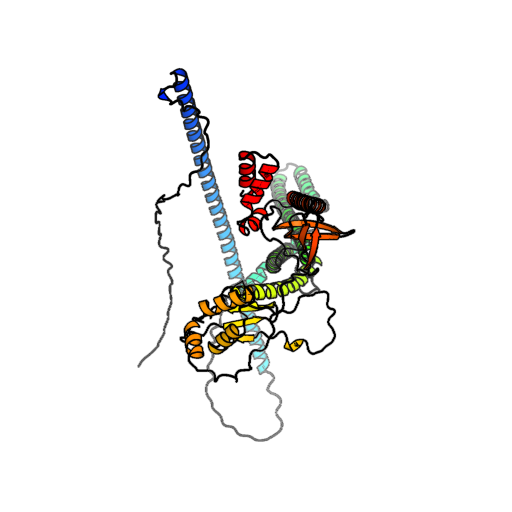187 C CA . ASN A 1 152 ? 48.327 -6.020 56.429 1.00 39.56 152 ASN A CA 1
ATOM 1188 C C . ASN A 1 152 ? 47.507 -4.882 57.055 1.00 39.56 152 ASN A C 1
ATOM 1190 O O . ASN A 1 152 ? 46.293 -4.796 56.940 1.00 39.56 152 ASN A O 1
ATOM 1194 N N . LYS A 1 153 ? 48.265 -4.068 57.793 1.00 45.44 153 LYS A N 1
ATOM 1195 C CA . LYS A 1 153 ? 48.312 -2.602 57.847 1.00 45.44 153 LYS A CA 1
ATOM 1196 C C . LYS A 1 153 ? 47.028 -1.807 57.550 1.00 45.44 153 LYS A C 1
ATOM 1198 O O . LYS A 1 153 ? 46.520 -1.774 56.438 1.00 45.44 153 LYS A O 1
ATOM 1203 N N . ALA A 1 154 ? 46.636 -1.089 58.595 1.00 40.19 154 ALA A N 1
ATOM 1204 C CA . ALA A 1 154 ? 45.560 -0.124 58.709 1.00 40.19 154 ALA A CA 1
ATOM 1205 C C . ALA A 1 154 ? 45.748 1.183 57.913 1.00 40.19 154 ALA A C 1
ATOM 1207 O O . ALA A 1 154 ? 46.862 1.694 57.797 1.00 40.19 154 ALA A O 1
ATOM 1208 N N . SER A 1 155 ? 44.602 1.750 57.533 1.00 42.12 155 SER A N 1
ATOM 1209 C CA . SER A 1 155 ? 44.254 3.182 57.462 1.00 42.12 155 SER A CA 1
ATOM 1210 C C . SER A 1 155 ? 42.716 3.225 57.554 1.00 42.12 155 SER A C 1
ATOM 1212 O O . SER A 1 155 ? 42.056 2.737 56.643 1.00 42.12 155 SER A O 1
ATOM 1214 N N . SER A 1 156 ? 42.093 3.360 58.730 1.00 42.66 156 SER A N 1
ATOM 1215 C CA . SER A 1 156 ? 41.818 4.579 59.521 1.00 42.66 156 SER A CA 1
ATOM 1216 C C . SER A 1 156 ? 41.154 5.710 58.733 1.00 42.66 156 SER A C 1
ATOM 1218 O O . SER A 1 156 ? 41.685 6.060 57.687 1.00 42.66 156 SER A O 1
ATOM 1220 N N . SER A 1 157 ? 40.102 6.286 59.346 1.00 38.88 157 SER A N 1
ATOM 1221 C CA . SER A 1 157 ? 39.355 7.518 59.001 1.00 38.88 157 SER A CA 1
ATOM 1222 C C . SER A 1 157 ? 38.592 7.432 57.668 1.00 38.88 157 SER A C 1
ATOM 1224 O O . SER A 1 157 ? 39.197 7.213 56.633 1.00 38.88 157 SER A O 1
ATOM 1226 N N . ASP A 1 158 ? 37.264 7.499 57.572 1.00 39.50 158 ASP A N 1
ATOM 1227 C CA . ASP A 1 158 ? 36.298 8.312 58.308 1.00 39.50 158 ASP A CA 1
ATOM 1228 C C . ASP A 1 158 ? 34.883 7.713 58.179 1.00 39.50 158 ASP A C 1
ATOM 1230 O O . ASP A 1 158 ? 34.421 7.396 57.083 1.00 39.50 158 ASP A O 1
ATOM 1234 N N . VAL A 1 159 ? 34.175 7.552 59.302 1.00 44.19 159 VAL A N 1
ATOM 1235 C CA . VAL A 1 159 ? 32.736 7.254 59.304 1.00 44.19 159 VAL A CA 1
ATOM 1236 C C . VAL A 1 159 ? 32.027 8.591 59.119 1.00 44.19 159 VAL A C 1
ATOM 1238 O O . VAL A 1 159 ? 31.587 9.221 60.077 1.00 44.19 159 VAL A O 1
ATOM 1241 N N . GLU A 1 160 ? 31.972 9.053 57.872 1.00 43.12 160 GLU A N 1
ATOM 1242 C CA . GLU A 1 160 ? 31.045 10.101 57.470 1.00 43.12 160 GLU A CA 1
ATOM 1243 C C . GLU A 1 160 ? 29.631 9.557 57.680 1.00 43.12 160 GLU A C 1
ATOM 1245 O O . GLU A 1 160 ? 29.159 8.657 56.978 1.00 43.12 160 GLU A O 1
ATOM 1250 N N . THR A 1 161 ? 28.951 10.095 58.690 1.00 47.22 161 THR A N 1
ATOM 1251 C CA . THR A 1 161 ? 27.501 10.022 58.826 1.00 47.22 161 THR A CA 1
ATOM 1252 C C . THR A 1 161 ? 26.897 10.685 57.595 1.00 47.22 161 THR A C 1
ATOM 1254 O O . THR A 1 161 ? 26.629 11.886 57.580 1.00 47.22 161 THR A O 1
ATOM 1257 N N . ASN A 1 162 ? 26.740 9.891 56.537 1.00 42.56 162 ASN A N 1
ATOM 1258 C CA . ASN A 1 162 ? 26.015 10.238 55.332 1.00 42.56 162 ASN A CA 1
ATOM 1259 C C . ASN A 1 162 ? 24.564 10.516 55.737 1.00 42.56 162 ASN A C 1
ATOM 1261 O O . ASN A 1 162 ? 23.715 9.623 55.724 1.00 42.56 162 ASN A O 1
ATOM 1265 N N . ASN A 1 163 ? 24.285 11.774 56.086 1.00 49.19 163 ASN A N 1
ATOM 1266 C CA . ASN A 1 163 ? 22.963 12.384 56.024 1.00 49.19 163 ASN A CA 1
ATOM 1267 C C . ASN A 1 163 ? 22.547 12.388 54.552 1.00 49.19 163 ASN A C 1
ATOM 1269 O O . ASN A 1 163 ? 22.585 13.406 53.861 1.00 49.19 163 ASN A O 1
ATOM 1273 N N . LYS A 1 164 ? 22.228 11.198 54.043 1.00 56.81 164 LYS A N 1
ATOM 1274 C CA . LYS A 1 164 ? 21.744 10.977 52.694 1.00 56.81 164 LYS A CA 1
ATOM 1275 C C . LYS A 1 164 ? 20.356 11.598 52.675 1.00 56.81 164 LYS A C 1
ATOM 1277 O O . LYS A 1 164 ? 19.392 10.945 53.062 1.00 56.81 164 LYS A O 1
ATOM 1282 N N . LYS A 1 165 ? 20.292 12.889 52.317 1.00 59.88 165 LYS A N 1
ATOM 1283 C CA . LYS A 1 165 ? 19.042 13.610 52.066 1.00 59.88 165 LYS A CA 1
ATOM 1284 C C . LYS A 1 165 ? 18.156 12.672 51.266 1.00 59.88 165 LYS A C 1
ATOM 1286 O O . LYS A 1 165 ? 18.534 12.214 50.186 1.00 59.88 165 LYS A O 1
ATOM 1291 N N . GLU A 1 166 ? 17.042 12.318 51.882 1.00 59.72 166 GLU A N 1
ATOM 1292 C CA . GLU A 1 166 ? 16.027 11.455 51.324 1.00 59.72 166 GLU A CA 1
ATOM 1293 C C . GLU A 1 166 ? 15.683 11.939 49.912 1.00 59.72 166 GLU A C 1
ATOM 1295 O O . GLU A 1 166 ? 15.089 13.001 49.750 1.00 59.72 166 GLU A O 1
ATOM 1300 N N . LYS A 1 167 ? 16.097 11.194 48.880 1.00 75.38 167 LYS A N 1
ATOM 1301 C CA . LYS A 1 167 ? 15.676 11.503 47.513 1.00 75.38 167 LYS A CA 1
ATOM 1302 C C . LYS A 1 167 ? 14.184 11.211 47.419 1.00 75.38 167 LYS A C 1
ATOM 1304 O O . LYS A 1 167 ? 13.759 10.084 47.678 1.00 75.38 167 LYS A O 1
ATOM 1309 N N . GLU A 1 168 ? 13.410 12.238 47.090 1.00 78.94 168 GLU A N 1
ATOM 1310 C CA . GLU A 1 168 ? 12.002 12.089 46.739 1.00 78.94 168 GLU A CA 1
ATOM 1311 C C . GLU A 1 168 ? 11.844 11.086 45.579 1.00 78.94 168 GLU A C 1
ATOM 1313 O O . GLU A 1 168 ? 12.766 10.931 44.765 1.00 78.94 168 GLU A O 1
ATOM 1318 N N . PRO A 1 169 ? 10.712 10.358 45.507 1.00 78.12 169 PRO A N 1
ATOM 1319 C CA . PRO A 1 169 ? 10.427 9.481 44.377 1.00 78.12 169 PRO A CA 1
ATOM 1320 C C . PRO A 1 169 ? 10.520 10.270 43.067 1.00 78.12 169 PRO A C 1
ATOM 1322 O O . PRO A 1 169 ? 10.024 11.392 42.966 1.00 78.12 169 PRO A O 1
ATOM 1325 N N . SER A 1 170 ? 11.176 9.695 42.055 1.00 84.50 170 SER A N 1
ATOM 1326 C CA . SER A 1 170 ? 11.342 10.380 40.772 1.00 84.50 170 SER A CA 1
ATOM 1327 C C . SER A 1 170 ? 9.981 10.606 40.105 1.00 84.50 170 SER A C 1
ATOM 1329 O O . SER A 1 170 ? 9.073 9.779 40.218 1.00 84.50 170 SER A O 1
ATOM 1331 N N . ALA A 1 171 ? 9.844 11.705 39.357 1.00 79.25 171 ALA A N 1
ATOM 1332 C CA . ALA A 1 171 ? 8.611 12.034 38.634 1.00 79.25 171 ALA A CA 1
ATOM 1333 C C . ALA A 1 171 ? 8.124 10.884 37.726 1.00 79.25 171 ALA A C 1
ATOM 1335 O O . ALA A 1 171 ? 6.921 10.671 37.579 1.00 79.25 171 ALA A O 1
ATOM 1336 N N . ASN A 1 172 ? 9.054 10.095 37.177 1.00 77.81 172 ASN A N 1
ATOM 1337 C CA . ASN A 1 172 ? 8.743 8.933 36.346 1.00 77.81 172 ASN A CA 1
ATOM 1338 C C . ASN A 1 172 ? 8.075 7.796 37.134 1.00 77.81 172 ASN A C 1
ATOM 1340 O O . ASN A 1 172 ? 7.149 7.175 36.621 1.00 77.81 172 ASN A O 1
ATOM 1344 N N . GLU A 1 173 ? 8.499 7.539 38.375 1.00 81.38 173 GLU A N 1
ATOM 1345 C CA . GLU A 1 173 ? 7.873 6.516 39.224 1.00 81.38 173 GLU A CA 1
ATOM 1346 C C . GLU A 1 173 ? 6.466 6.945 39.662 1.00 81.38 173 GLU A C 1
ATOM 1348 O O . GLU A 1 173 ? 5.534 6.140 39.639 1.00 81.38 173 GLU A O 1
ATOM 1353 N N . ILE A 1 174 ? 6.282 8.235 39.969 1.00 78.06 174 ILE A N 1
ATOM 1354 C CA . ILE A 1 174 ? 4.966 8.805 40.291 1.00 78.06 174 ILE A CA 1
ATOM 1355 C C . ILE A 1 174 ? 4.017 8.663 39.095 1.00 78.06 174 ILE A C 1
ATOM 1357 O O . ILE A 1 174 ? 2.898 8.180 39.257 1.00 78.06 174 ILE A O 1
ATOM 1361 N N . ASN A 1 175 ? 4.466 9.026 37.888 1.00 76.94 175 ASN A N 1
ATOM 1362 C CA . ASN A 1 175 ? 3.660 8.904 36.671 1.00 76.94 175 ASN A CA 1
ATOM 1363 C C . ASN A 1 175 ? 3.295 7.445 36.364 1.00 76.94 175 ASN A C 1
ATOM 1365 O O . ASN A 1 175 ? 2.145 7.159 36.038 1.00 76.94 175 ASN A O 1
ATOM 1369 N N . ARG A 1 176 ? 4.239 6.513 36.541 1.00 83.44 176 ARG A N 1
ATOM 1370 C CA . ARG A 1 176 ? 3.998 5.079 36.342 1.00 83.44 176 ARG A CA 1
ATOM 1371 C C . ARG A 1 176 ? 2.944 4.531 37.308 1.00 83.44 176 ARG A C 1
ATOM 1373 O O . ARG A 1 176 ? 2.056 3.794 36.887 1.00 83.44 176 ARG A O 1
ATOM 1380 N N . ARG A 1 177 ? 3.008 4.888 38.596 1.00 79.75 177 ARG A N 1
ATOM 1381 C CA . ARG A 1 177 ? 1.989 4.480 39.581 1.00 79.75 177 ARG A CA 1
ATOM 1382 C C . ARG A 1 177 ? 0.635 5.145 39.328 1.00 79.75 177 ARG A C 1
ATOM 1384 O O . ARG A 1 177 ? -0.392 4.499 39.516 1.00 79.75 177 ARG A O 1
ATOM 1391 N N . LEU A 1 178 ? 0.624 6.394 38.857 1.00 76.38 178 LEU A N 1
ATOM 1392 C CA . LEU A 1 178 ? -0.591 7.090 38.417 1.00 76.38 178 LEU A CA 1
ATOM 1393 C C . LEU A 1 178 ? -1.293 6.344 37.276 1.00 76.38 178 LEU A C 1
ATOM 1395 O O . LEU A 1 178 ? -2.510 6.184 37.326 1.00 76.38 178 LEU A O 1
ATOM 1399 N N . GLU A 1 179 ? -0.550 5.879 36.269 1.00 75.38 179 GLU A N 1
ATOM 1400 C CA . GLU A 1 179 ? -1.107 5.060 35.183 1.00 75.38 179 GLU A CA 1
ATOM 1401 C C . GLU A 1 179 ? -1.670 3.735 35.711 1.00 75.38 179 GLU A C 1
ATOM 1403 O O . GLU A 1 179 ? -2.832 3.430 35.452 1.00 75.38 179 GLU A O 1
ATOM 1408 N N . LEU A 1 180 ? -0.917 3.016 36.551 1.00 78.69 180 LEU A N 1
ATOM 1409 C CA . LEU A 1 180 ? -1.384 1.761 37.156 1.00 78.69 180 LEU A CA 1
ATOM 1410 C C . LEU A 1 180 ? -2.651 1.943 38.007 1.00 78.69 180 LEU A C 1
ATOM 1412 O O . LEU A 1 180 ? -3.544 1.101 37.964 1.00 78.69 180 LEU A O 1
ATOM 1416 N N . ARG A 1 181 ? -2.764 3.040 38.767 1.00 77.75 181 ARG A N 1
ATOM 1417 C CA . ARG A 1 181 ? -3.955 3.327 39.581 1.00 77.75 181 ARG A CA 1
ATOM 1418 C C . ARG A 1 181 ? -5.147 3.752 38.725 1.00 77.75 181 ARG A C 1
ATOM 1420 O O . ARG A 1 181 ? -6.269 3.366 39.036 1.00 77.75 181 ARG A O 1
ATOM 1427 N N . LYS A 1 182 ? -4.927 4.495 37.634 1.00 76.62 182 LYS A N 1
ATOM 1428 C CA . LYS A 1 182 ? -5.982 4.794 36.648 1.00 76.62 182 LYS A CA 1
ATOM 1429 C C . LYS A 1 182 ? -6.529 3.510 36.034 1.00 76.62 182 LYS A C 1
ATOM 1431 O O . LYS A 1 182 ? -7.745 3.346 35.983 1.00 76.62 182 LYS A O 1
ATOM 1436 N N . ASP A 1 183 ? -5.649 2.592 35.648 1.00 70.56 183 ASP A N 1
ATOM 1437 C CA . ASP A 1 183 ? -6.046 1.287 35.124 1.00 70.56 183 ASP A CA 1
ATOM 1438 C C . ASP A 1 183 ? -6.786 0.457 36.188 1.00 70.56 183 ASP A C 1
ATOM 1440 O O . ASP A 1 183 ? -7.825 -0.132 35.888 1.00 70.56 183 ASP A O 1
ATOM 1444 N N . ALA A 1 184 ? -6.335 0.488 37.448 1.00 72.00 184 ALA A N 1
ATOM 1445 C CA . ALA A 1 184 ? -6.991 -0.195 38.565 1.00 72.00 184 ALA A CA 1
ATOM 1446 C C . ALA A 1 184 ? -8.400 0.348 38.871 1.00 72.00 184 ALA A C 1
ATOM 1448 O O . ALA A 1 184 ? -9.323 -0.446 39.026 1.00 72.00 184 ALA A O 1
ATOM 1449 N N . ILE A 1 185 ? -8.595 1.674 38.899 1.00 73.19 185 ILE A N 1
ATOM 1450 C CA . ILE A 1 185 ? -9.919 2.299 39.097 1.00 73.19 185 ILE A CA 1
ATOM 1451 C C . ILE A 1 185 ? -10.862 1.903 37.956 1.00 73.19 185 ILE A C 1
ATOM 1453 O O . ILE A 1 185 ? -12.005 1.512 38.186 1.00 73.19 185 ILE A O 1
ATOM 1457 N N . ILE A 1 186 ? -10.364 1.938 36.716 1.00 68.50 186 ILE A N 1
ATOM 1458 C CA . ILE A 1 186 ? -11.128 1.516 35.538 1.00 68.50 186 ILE A CA 1
ATOM 1459 C C . ILE A 1 186 ? -11.513 0.029 35.636 1.00 68.50 186 ILE A C 1
ATOM 1461 O O . ILE A 1 186 ? -12.628 -0.340 35.260 1.00 68.50 186 ILE A O 1
ATOM 1465 N N . LEU A 1 187 ? -10.619 -0.836 36.123 1.00 65.94 187 LEU A N 1
ATOM 1466 C CA . LEU A 1 187 ? -10.897 -2.257 36.351 1.00 65.94 187 LEU A CA 1
ATOM 1467 C C . LEU A 1 187 ? -11.916 -2.472 37.471 1.00 65.94 187 LEU A C 1
ATOM 1469 O O . LEU A 1 187 ? -12.820 -3.290 37.309 1.00 65.94 187 LEU A O 1
ATOM 1473 N N . GLU A 1 188 ? -11.814 -1.741 38.578 1.00 70.31 188 GLU A N 1
ATOM 1474 C CA . GLU A 1 188 ? -12.719 -1.865 39.720 1.00 70.31 188 GLU A CA 1
ATOM 1475 C C . GLU A 1 188 ? -14.156 -1.494 39.329 1.00 70.31 188 GLU A C 1
ATOM 1477 O O . GLU A 1 188 ? -15.049 -2.342 39.446 1.00 70.31 188 GLU A O 1
ATOM 1482 N N . ASP A 1 189 ? -14.357 -0.321 38.715 1.00 66.19 189 ASP A N 1
ATOM 1483 C CA . ASP A 1 189 ? -15.654 0.112 38.171 1.00 66.19 189 ASP A CA 1
ATOM 1484 C C . ASP A 1 189 ? -16.240 -0.939 37.213 1.00 66.19 189 ASP A C 1
ATOM 1486 O O . ASP A 1 189 ? -17.434 -1.252 37.237 1.00 66.19 189 ASP A O 1
ATOM 1490 N N . ARG A 1 190 ? -15.389 -1.565 36.393 1.00 59.47 190 ARG A N 1
ATOM 1491 C CA . ARG A 1 190 ? -15.803 -2.599 35.435 1.00 59.47 190 ARG A CA 1
ATOM 1492 C C . ARG A 1 190 ? -16.121 -3.942 36.067 1.00 59.47 190 ARG A C 1
ATOM 1494 O O . ARG A 1 190 ? -17.047 -4.602 35.600 1.00 59.47 190 ARG A O 1
ATOM 1501 N N . THR A 1 191 ? -15.413 -4.365 37.112 1.00 65.06 191 THR A N 1
ATOM 1502 C CA . THR A 1 191 ? -15.753 -5.605 37.830 1.00 65.06 191 THR A CA 1
ATOM 1503 C C . THR A 1 191 ? -17.092 -5.486 38.548 1.00 65.06 191 THR A C 1
ATOM 1505 O O . THR A 1 191 ? -17.835 -6.466 38.595 1.00 65.06 191 THR A O 1
ATOM 1508 N N . ILE A 1 192 ? -17.440 -4.291 39.035 1.00 66.00 192 ILE A N 1
ATOM 1509 C CA . ILE A 1 192 ? -18.762 -3.992 39.595 1.00 66.00 192 ILE A CA 1
ATOM 1510 C C . ILE A 1 192 ? -19.838 -4.143 38.509 1.00 66.00 192 ILE A C 1
ATOM 1512 O O . ILE A 1 192 ? -20.862 -4.786 38.736 1.00 66.00 192 ILE A O 1
ATOM 1516 N N . ILE A 1 193 ? -19.578 -3.642 37.298 1.00 58.22 193 ILE A N 1
ATOM 1517 C CA . ILE A 1 193 ? -20.498 -3.743 36.154 1.00 58.22 193 ILE A CA 1
ATOM 1518 C C . ILE A 1 193 ? -20.631 -5.185 35.635 1.00 58.22 193 ILE A C 1
ATOM 1520 O O . ILE A 1 193 ? -21.737 -5.618 35.326 1.00 58.22 193 ILE A O 1
ATOM 1524 N N . ALA A 1 194 ? -19.534 -5.939 35.529 1.00 58.41 194 ALA A N 1
ATOM 1525 C CA . ALA A 1 194 ? -19.538 -7.310 35.012 1.00 58.41 194 ALA A CA 1
ATOM 1526 C C . ALA A 1 194 ? -20.159 -8.320 35.993 1.00 58.41 194 ALA A C 1
ATOM 1528 O O . ALA A 1 194 ? -20.712 -9.332 35.566 1.00 58.41 194 ALA A O 1
ATOM 1529 N N . LYS A 1 195 ? -20.075 -8.049 37.303 1.00 60.69 195 LYS A N 1
ATOM 1530 C CA . LYS A 1 195 ? -20.745 -8.833 38.354 1.00 60.69 195 LYS A CA 1
ATOM 1531 C C . LYS A 1 195 ? -22.211 -8.447 38.543 1.00 60.69 195 LYS A C 1
ATOM 1533 O O . LYS A 1 195 ? -22.929 -9.179 39.223 1.00 60.69 195 LYS A O 1
ATOM 1538 N N . ALA A 1 196 ? -22.660 -7.327 37.974 1.00 52.22 196 ALA A N 1
ATOM 1539 C CA . ALA A 1 196 ? -24.074 -6.995 37.974 1.00 52.22 196 ALA A CA 1
ATOM 1540 C C . ALA A 1 196 ? -24.822 -8.082 37.181 1.00 52.22 196 ALA A C 1
ATOM 1542 O O . ALA A 1 196 ? -24.421 -8.386 36.052 1.00 52.22 196 ALA A O 1
ATOM 1543 N N . PRO A 1 197 ? -25.869 -8.701 37.754 1.00 55.00 197 PRO A N 1
ATOM 1544 C CA . PRO A 1 197 ? -26.585 -9.775 37.086 1.00 55.00 197 PRO A CA 1
ATOM 1545 C C . PRO A 1 197 ? -27.056 -9.312 35.696 1.00 55.00 197 PRO A C 1
ATOM 1547 O O . PRO A 1 197 ? -27.468 -8.152 35.538 1.00 55.00 197 PRO A O 1
ATOM 1550 N N . PRO A 1 198 ? -26.975 -10.182 34.668 1.00 56.19 198 PRO A N 1
ATOM 1551 C CA . PRO A 1 198 ? -27.585 -9.893 33.382 1.00 56.19 198 PRO A CA 1
ATOM 1552 C C . PRO A 1 198 ? -29.052 -9.553 33.633 1.00 56.19 198 PRO A C 1
ATOM 1554 O O . PRO A 1 198 ? -29.710 -10.182 34.458 1.00 56.19 198 PRO A O 1
ATOM 1557 N N . LEU A 1 199 ? -29.536 -8.513 32.960 1.00 51.09 199 LEU A N 1
ATOM 1558 C CA . LEU A 1 199 ? -30.923 -8.074 33.069 1.00 51.09 199 LEU A CA 1
ATOM 1559 C C . LEU A 1 199 ? -31.773 -9.080 32.289 1.00 51.09 199 LEU A C 1
ATOM 1561 O O . LEU A 1 199 ? -32.143 -8.830 31.149 1.00 51.09 199 LEU A O 1
ATOM 1565 N N . ASP A 1 200 ? -31.985 -10.246 32.893 1.00 51.78 200 ASP A N 1
ATOM 1566 C CA . ASP A 1 200 ? -33.320 -10.827 32.892 1.00 51.78 200 ASP A CA 1
ATOM 1567 C C . ASP A 1 200 ? -34.247 -9.814 33.582 1.00 51.78 200 ASP A C 1
ATOM 1569 O O . ASP A 1 200 ? -33.781 -9.005 34.392 1.00 51.78 200 ASP A O 1
ATOM 1573 N N . ASP A 1 201 ? -35.527 -9.819 33.224 1.00 56.50 201 ASP A N 1
ATOM 1574 C CA . ASP A 1 201 ? -36.546 -8.773 33.438 1.00 56.50 201 ASP A CA 1
ATOM 1575 C C . ASP A 1 201 ? -36.664 -8.138 34.857 1.00 56.50 201 ASP A C 1
ATOM 1577 O O . ASP A 1 201 ? -37.353 -7.134 35.034 1.00 56.50 201 ASP A O 1
ATOM 1581 N N . GLY A 1 202 ? -35.941 -8.633 35.864 1.00 55.94 202 GLY A N 1
ATOM 1582 C CA . GLY A 1 202 ? -36.012 -8.240 37.274 1.00 55.94 202 GLY A CA 1
ATOM 1583 C C . GLY A 1 202 ? -35.610 -6.801 37.637 1.00 55.94 202 GLY A C 1
ATOM 1584 O O . GLY A 1 202 ? -36.075 -6.296 38.651 1.00 55.94 202 GLY A O 1
ATOM 1585 N N . ILE A 1 203 ? -34.810 -6.071 36.844 1.00 57.69 203 ILE A N 1
ATOM 1586 C CA . ILE A 1 203 ? -34.467 -4.664 37.198 1.00 57.69 203 ILE A CA 1
ATOM 1587 C C . ILE A 1 203 ? -35.671 -3.717 37.008 1.00 57.69 203 ILE A C 1
ATOM 1589 O O . ILE A 1 203 ? -35.763 -2.692 37.684 1.00 57.69 203 ILE A O 1
ATOM 1593 N N . LEU A 1 204 ? -36.626 -4.068 36.138 1.00 59.97 204 LEU A N 1
ATOM 1594 C CA . LEU A 1 204 ? -37.906 -3.352 36.030 1.00 59.97 204 LEU A CA 1
ATOM 1595 C C . LEU A 1 204 ? -38.841 -3.673 37.206 1.00 59.97 204 LEU A C 1
ATOM 1597 O O . LEU A 1 204 ? -39.694 -2.854 37.564 1.00 59.97 204 LEU A O 1
ATOM 1601 N N . GLU A 1 205 ? -38.676 -4.842 37.826 1.00 65.38 205 GLU A N 1
ATOM 1602 C CA . GLU A 1 205 ? -39.519 -5.259 38.942 1.00 65.38 205 GLU A CA 1
ATOM 1603 C C . GLU A 1 205 ? -39.282 -4.371 40.166 1.00 65.38 205 GLU A C 1
ATOM 1605 O O . GLU A 1 205 ? -40.259 -3.906 40.746 1.00 65.38 205 GLU A O 1
ATOM 1610 N N . ASP A 1 206 ? -38.042 -4.005 40.500 1.00 69.94 206 ASP A N 1
ATOM 1611 C CA . ASP A 1 206 ? -37.752 -3.155 41.669 1.00 69.94 206 ASP A CA 1
ATOM 1612 C C . ASP A 1 206 ? -38.366 -1.746 41.565 1.00 69.94 206 ASP A C 1
ATOM 1614 O O . ASP A 1 206 ? -38.928 -1.233 42.538 1.00 69.94 206 ASP A O 1
ATOM 1618 N N . GLU A 1 207 ? -38.321 -1.130 40.380 1.00 82.25 207 GLU A N 1
ATOM 1619 C CA . GLU A 1 207 ? -38.893 0.202 40.146 1.00 82.25 207 GLU A CA 1
ATOM 1620 C C . GLU A 1 207 ? -40.426 0.168 40.249 1.00 82.25 207 GLU A C 1
ATOM 1622 O O . GLU A 1 207 ? -41.027 0.967 40.973 1.00 82.25 207 GLU A O 1
ATOM 1627 N N . SER A 1 208 ? -41.056 -0.828 39.614 1.00 81.19 208 SER A N 1
ATOM 1628 C CA . SER A 1 208 ? -42.510 -1.020 39.676 1.00 81.19 208 SER A CA 1
ATOM 1629 C C . SER A 1 208 ? -42.997 -1.399 41.081 1.00 81.19 208 SER A C 1
ATOM 1631 O O . SER A 1 208 ? -44.062 -0.959 41.522 1.00 81.19 208 SER A O 1
ATOM 1633 N N . THR A 1 209 ? -42.203 -2.165 41.834 1.00 83.56 209 THR A N 1
ATOM 1634 C CA . THR A 1 209 ? -42.540 -2.592 43.197 1.00 83.56 209 THR A CA 1
ATOM 1635 C C . THR A 1 209 ? -42.480 -1.417 44.171 1.00 83.56 209 THR A C 1
ATOM 1637 O O . THR A 1 209 ? -43.363 -1.284 45.026 1.00 83.56 209 THR A O 1
ATOM 1640 N N . LEU A 1 210 ? -41.492 -0.520 44.031 1.00 82.25 210 LEU A N 1
ATOM 1641 C CA . LEU A 1 210 ? -41.430 0.707 44.830 1.00 82.25 210 LEU A CA 1
ATOM 1642 C C . LEU A 1 210 ? -42.561 1.680 44.477 1.00 82.25 210 LEU A C 1
ATOM 1644 O O . LEU A 1 210 ? -43.172 2.245 45.384 1.00 82.25 210 LEU A O 1
ATOM 1648 N N . GLU A 1 211 ? -42.882 1.852 43.191 1.00 85.44 211 GLU A N 1
ATOM 1649 C CA . GLU A 1 211 ? -44.008 2.694 42.764 1.00 85.44 211 GLU A CA 1
ATOM 1650 C C . GLU A 1 211 ? -45.339 2.179 43.323 1.00 85.44 211 GLU A C 1
ATOM 1652 O O . GLU A 1 211 ? -46.116 2.947 43.895 1.00 85.44 211 GLU A O 1
ATOM 1657 N N . ASN A 1 212 ? -45.568 0.865 43.266 1.00 85.56 212 ASN A N 1
ATOM 1658 C CA . ASN A 1 212 ? -46.747 0.239 43.860 1.00 85.56 212 ASN A CA 1
ATOM 1659 C C . ASN A 1 212 ? -46.801 0.444 45.383 1.00 85.56 212 ASN A C 1
ATOM 1661 O O . ASN A 1 212 ? -47.863 0.763 45.922 1.00 85.56 212 ASN A O 1
ATOM 1665 N N . ARG A 1 213 ? -45.662 0.349 46.086 1.00 83.19 213 ARG A N 1
ATOM 1666 C CA . ARG A 1 213 ? -45.577 0.651 47.527 1.00 83.19 213 ARG A CA 1
ATOM 1667 C C . ARG A 1 213 ? -45.925 2.106 47.838 1.00 83.19 213 ARG A C 1
ATOM 1669 O O . ARG A 1 213 ? -46.730 2.341 48.739 1.00 83.19 213 ARG A O 1
ATOM 1676 N N . ILE A 1 214 ? -45.381 3.060 47.081 1.00 84.69 214 ILE A N 1
ATOM 1677 C CA . ILE A 1 214 ? -45.655 4.500 47.234 1.00 84.69 214 ILE A CA 1
ATOM 1678 C C . ILE A 1 214 ? -47.141 4.805 47.020 1.00 84.69 214 ILE A C 1
ATOM 1680 O O . ILE A 1 214 ? -47.706 5.621 47.751 1.00 84.69 214 ILE A O 1
ATOM 1684 N N . ASN A 1 215 ? -47.768 4.137 46.050 1.00 84.62 215 ASN A N 1
ATOM 1685 C CA . ASN A 1 215 ? -49.187 4.302 45.737 1.00 84.62 215 ASN A CA 1
ATOM 1686 C C . ASN A 1 215 ? -50.109 3.638 46.776 1.00 84.62 215 ASN A C 1
ATOM 1688 O O . ASN A 1 215 ? -51.235 4.088 46.965 1.00 84.62 215 ASN A O 1
ATOM 1692 N N . SER A 1 216 ? -49.639 2.591 47.465 1.00 83.12 216 SER A N 1
ATOM 1693 C CA . SER A 1 216 ? -50.411 1.862 48.487 1.00 83.12 216 SER A CA 1
ATOM 1694 C C . SER A 1 216 ? -50.362 2.472 49.898 1.00 83.12 216 SER A C 1
ATOM 1696 O O . SER A 1 216 ? -51.147 2.080 50.762 1.00 83.12 216 SER A O 1
ATOM 1698 N N . ALA A 1 217 ? -49.456 3.419 50.162 1.00 78.25 217 ALA A N 1
ATOM 1699 C CA . ALA A 1 217 ? -49.310 4.034 51.480 1.00 78.25 217 ALA A CA 1
ATOM 1700 C C . ALA A 1 217 ? -50.475 5.005 51.789 1.00 78.25 217 ALA A C 1
ATOM 1702 O O . ALA A 1 217 ? -50.630 6.041 51.146 1.00 78.25 217 ALA A O 1
ATOM 1703 N N . SER A 1 218 ? -51.295 4.654 52.789 1.00 69.19 218 SER A N 1
ATOM 1704 C CA . SER A 1 218 ? -52.432 5.438 53.319 1.00 69.19 218 SER A CA 1
ATOM 1705 C C . SER A 1 218 ? -52.009 6.800 53.908 1.00 69.19 218 SER A C 1
ATOM 1707 O O . SER A 1 218 ? -50.886 6.947 54.368 1.00 69.19 218 SER A O 1
ATOM 1709 N N . PHE A 1 219 ? -52.905 7.793 53.915 1.00 59.09 219 PHE A N 1
ATOM 1710 C CA . PHE A 1 219 ? -52.638 9.246 53.983 1.00 59.09 219 PHE A CA 1
ATOM 1711 C C . PHE A 1 219 ? -52.545 9.880 55.396 1.00 59.09 219 PHE A C 1
ATOM 1713 O O . PHE A 1 219 ? -52.880 11.053 55.559 1.00 59.09 219 PHE A O 1
ATOM 1720 N N . GLU A 1 220 ? -52.130 9.145 56.429 1.00 74.56 220 GLU A N 1
ATOM 1721 C CA . GLU A 1 220 ? -51.930 9.721 57.778 1.00 74.56 220 GLU A CA 1
ATOM 1722 C C . GLU A 1 220 ? -50.619 10.538 57.858 1.00 74.56 220 GLU A C 1
ATOM 1724 O O . GLU A 1 220 ? -49.713 10.319 57.065 1.00 74.56 220 GLU A O 1
ATOM 1729 N N . ASP A 1 221 ? -50.473 11.510 58.765 1.00 58.44 221 ASP A N 1
ATOM 1730 C CA . ASP A 1 221 ? -49.347 12.471 58.714 1.00 58.44 221 ASP A CA 1
ATOM 1731 C C . ASP A 1 221 ? -47.940 11.840 58.885 1.00 58.44 221 ASP A C 1
ATOM 1733 O O . ASP A 1 221 ? -46.995 12.299 58.238 1.00 58.44 221 ASP A O 1
ATOM 1737 N N . GLU A 1 222 ? -47.785 10.736 59.634 1.00 58.34 222 GLU A N 1
ATOM 1738 C CA . GLU A 1 222 ? -46.538 9.932 59.647 1.00 58.34 222 GLU A CA 1
ATOM 1739 C C . GLU A 1 222 ? -46.223 9.304 58.272 1.00 58.34 222 GLU A C 1
ATOM 1741 O O . GLU A 1 222 ? -45.067 9.029 57.940 1.00 58.34 222 GLU A O 1
ATOM 1746 N N . SER A 1 223 ? -47.236 9.141 57.418 1.00 66.50 223 SER A N 1
ATOM 1747 C CA . SER A 1 223 ? -47.098 8.630 56.054 1.00 66.50 223 SER A CA 1
ATOM 1748 C C . SER A 1 223 ? -46.443 9.632 55.111 1.00 66.50 223 SER A C 1
ATOM 1750 O O . SER A 1 223 ? -45.731 9.223 54.201 1.00 66.50 223 SER A O 1
ATOM 1752 N N . ARG A 1 224 ? -46.596 10.948 55.318 1.00 79.62 224 ARG A N 1
ATOM 1753 C CA . ARG A 1 224 ? -46.034 11.952 54.390 1.00 79.62 224 ARG A CA 1
ATOM 1754 C C . ARG A 1 224 ? -44.511 11.984 54.409 1.00 79.62 224 ARG A C 1
ATOM 1756 O O . ARG A 1 224 ? -43.892 12.070 53.349 1.00 79.62 224 ARG A O 1
ATOM 1763 N N . ILE A 1 225 ? -43.913 11.885 55.597 1.00 83.12 225 ILE A N 1
ATOM 1764 C CA . ILE A 1 225 ? -42.452 11.815 55.757 1.00 83.12 225 ILE A CA 1
ATOM 1765 C C . ILE A 1 225 ? -41.935 10.532 55.100 1.00 83.12 225 ILE A C 1
ATOM 1767 O O . ILE A 1 225 ? -41.048 10.585 54.250 1.00 83.12 225 ILE A O 1
ATOM 1771 N N . ARG A 1 226 ? -42.576 9.395 55.394 1.00 84.31 226 ARG A N 1
ATOM 1772 C CA . ARG A 1 226 ? -42.215 8.097 54.814 1.00 84.31 226 ARG A CA 1
ATOM 1773 C C . ARG A 1 226 ? -42.395 8.056 53.293 1.00 84.31 226 ARG A C 1
ATOM 1775 O O . ARG A 1 226 ? -41.591 7.459 52.585 1.00 84.31 226 ARG A O 1
ATOM 1782 N N . GLN A 1 227 ? -43.422 8.717 52.765 1.00 83.81 227 GLN A N 1
ATOM 1783 C CA . GLN A 1 227 ? -43.669 8.817 51.329 1.00 83.81 227 GLN A CA 1
ATOM 1784 C C . GLN A 1 227 ? -42.621 9.699 50.636 1.00 83.81 227 GLN A C 1
ATOM 1786 O O . GLN A 1 227 ? -42.209 9.389 49.519 1.00 83.81 227 GLN A O 1
ATOM 1791 N N . ALA A 1 228 ? -42.155 10.770 51.287 1.00 86.56 228 ALA A N 1
ATOM 1792 C CA . ALA A 1 228 ? -41.059 11.591 50.778 1.00 86.56 228 ALA A CA 1
ATOM 1793 C C . ALA A 1 228 ? -39.729 10.815 50.740 1.00 86.56 228 ALA A C 1
ATOM 1795 O O . ALA A 1 228 ? -39.001 10.906 49.751 1.00 86.56 228 ALA A O 1
ATOM 1796 N N . GLU A 1 229 ? -39.439 10.007 51.765 1.00 89.44 229 GLU A N 1
ATOM 1797 C CA . GLU A 1 229 ? -38.267 9.121 51.791 1.00 89.44 229 GLU A CA 1
ATOM 1798 C C . GLU A 1 229 ? -38.313 8.074 50.672 1.00 89.44 229 GLU A C 1
ATOM 1800 O O . GLU A 1 229 ? -37.350 7.955 49.915 1.00 89.44 229 GLU A O 1
ATOM 1805 N N . LEU A 1 230 ? -39.451 7.394 50.491 1.00 87.19 230 LEU A N 1
ATOM 1806 C CA . LEU A 1 230 ? -39.631 6.412 49.414 1.00 87.19 230 LEU A CA 1
ATOM 1807 C C . LEU A 1 230 ? -39.502 7.039 48.019 1.00 87.19 230 LEU A C 1
ATOM 1809 O O . LEU A 1 230 ? -38.948 6.419 47.116 1.00 87.19 230 LEU A O 1
ATOM 1813 N N . ARG A 1 231 ? -39.977 8.277 47.823 1.00 88.12 231 ARG A N 1
ATOM 1814 C CA . ARG A 1 231 ? -39.784 9.004 46.554 1.00 88.12 231 ARG A CA 1
ATOM 1815 C C . ARG A 1 231 ? -38.315 9.322 46.299 1.00 88.12 231 ARG A C 1
ATOM 1817 O O . ARG A 1 231 ? -37.846 9.128 45.185 1.00 88.12 231 ARG A O 1
ATOM 1824 N N . LYS A 1 232 ? -37.578 9.752 47.326 1.00 91.94 232 LYS A N 1
ATOM 1825 C CA . LYS A 1 232 ? -36.134 9.997 47.221 1.00 91.94 232 LYS A CA 1
ATOM 1826 C C . LYS A 1 232 ? -35.370 8.711 46.887 1.00 91.94 232 LYS A C 1
ATOM 1828 O O . LYS A 1 232 ? -34.428 8.746 46.097 1.00 91.94 232 LYS A O 1
ATOM 1833 N N . GLU A 1 233 ? -35.777 7.586 47.469 1.00 89.81 233 GLU A N 1
ATOM 1834 C CA . GLU A 1 233 ? -35.224 6.268 47.151 1.00 89.81 233 GLU A CA 1
ATOM 1835 C C . GLU A 1 233 ? -35.530 5.863 45.701 1.00 89.81 233 GLU A C 1
ATOM 1837 O O . GLU A 1 233 ? -34.611 5.482 44.974 1.00 89.81 233 GLU A O 1
ATOM 1842 N N . LEU A 1 234 ? -36.778 6.038 45.249 1.00 88.31 234 LEU A N 1
ATOM 1843 C CA . LEU A 1 234 ? -37.192 5.783 43.867 1.00 88.31 234 LEU A CA 1
ATOM 1844 C C . LEU A 1 234 ? -36.404 6.637 42.864 1.00 88.31 234 LEU A C 1
ATOM 1846 O O . LEU A 1 234 ? -35.909 6.102 41.877 1.00 88.31 234 LEU A O 1
ATOM 1850 N N . ASP A 1 235 ? -36.230 7.935 43.121 1.00 90.12 235 ASP A N 1
ATOM 1851 C CA . ASP A 1 235 ? -35.431 8.819 42.262 1.00 90.12 235 ASP A CA 1
ATOM 1852 C C . ASP A 1 235 ? -33.960 8.372 42.211 1.00 90.12 235 ASP A C 1
ATOM 1854 O O . ASP A 1 235 ? -33.325 8.387 41.152 1.00 90.12 235 ASP A O 1
ATOM 1858 N N . GLY A 1 236 ? -33.417 7.905 43.341 1.00 90.62 236 GLY A N 1
ATOM 1859 C CA . GLY A 1 236 ? -32.077 7.324 43.415 1.00 90.62 236 GLY A CA 1
ATOM 1860 C C . GLY A 1 236 ? -31.934 6.004 42.648 1.00 90.62 236 GLY A C 1
ATOM 1861 O O . GLY A 1 236 ? -30.867 5.732 42.094 1.00 90.62 236 GLY A O 1
ATOM 1862 N N . ILE A 1 237 ? -32.984 5.179 42.599 1.00 86.00 237 ILE A N 1
ATOM 1863 C CA . ILE A 1 237 ? -33.039 3.961 41.774 1.00 86.00 237 ILE A CA 1
ATOM 1864 C C . ILE A 1 237 ? -33.143 4.336 40.291 1.00 86.00 237 ILE A C 1
ATOM 1866 O O . ILE A 1 237 ? -32.333 3.867 39.496 1.00 86.00 237 ILE A O 1
ATOM 1870 N N . LYS A 1 238 ? -34.047 5.254 39.926 1.00 87.31 238 LYS A N 1
ATOM 1871 C CA . LYS A 1 238 ? -34.223 5.758 38.552 1.00 87.31 238 LYS A CA 1
ATOM 1872 C C . LYS A 1 238 ? -32.925 6.312 37.976 1.00 87.31 238 LYS A C 1
ATOM 1874 O O . LYS A 1 238 ? -32.557 5.975 36.852 1.00 87.31 238 LYS A O 1
ATOM 1879 N N . LYS A 1 239 ? -32.192 7.112 38.756 1.00 91.00 239 LYS A N 1
ATOM 1880 C CA . LYS A 1 239 ? -30.893 7.655 38.342 1.00 91.00 239 LYS A CA 1
ATOM 1881 C C . LYS A 1 239 ? -29.859 6.550 38.091 1.00 91.00 239 LYS A C 1
ATOM 1883 O O . LYS A 1 239 ? -29.224 6.548 37.040 1.00 91.00 239 LYS A O 1
ATOM 1888 N N . ARG A 1 240 ? -29.735 5.577 39.004 1.00 86.44 240 ARG A N 1
ATOM 1889 C CA . ARG A 1 240 ? -28.841 4.415 38.825 1.00 86.44 240 ARG A CA 1
ATOM 1890 C C . ARG A 1 240 ? -29.223 3.588 37.594 1.00 86.44 240 ARG A C 1
ATOM 1892 O O . ARG A 1 240 ? -28.351 3.216 36.815 1.00 86.44 240 ARG A O 1
ATOM 1899 N N . ASN A 1 241 ? -30.516 3.356 37.367 1.00 84.88 241 ASN A N 1
ATOM 1900 C CA . ASN A 1 241 ? -31.015 2.641 36.191 1.00 84.88 241 ASN A CA 1
ATOM 1901 C C . ASN A 1 241 ? -30.690 3.387 34.885 1.00 84.88 241 ASN A C 1
ATOM 1903 O O . ASN A 1 241 ? -30.265 2.763 33.911 1.00 84.88 241 ASN A O 1
ATOM 1907 N N . GLN A 1 242 ? -30.819 4.719 34.865 1.00 88.94 242 GLN A N 1
ATOM 1908 C CA . GLN A 1 242 ? -30.411 5.546 33.724 1.00 88.94 242 GLN A CA 1
ATOM 1909 C C . GLN A 1 242 ? -28.902 5.462 33.457 1.00 88.94 242 GLN A C 1
ATOM 1911 O O . GLN A 1 242 ? -28.496 5.280 32.309 1.00 88.94 242 GLN A O 1
ATOM 1916 N N . GLU A 1 243 ? -28.065 5.540 34.494 1.00 87.81 243 GLU A N 1
ATOM 1917 C CA . GLU A 1 243 ? -26.608 5.388 34.375 1.00 87.81 243 GLU A CA 1
ATOM 1918 C C . GLU A 1 243 ? -26.232 4.003 33.819 1.00 87.81 243 GLU A C 1
ATOM 1920 O O . GLU A 1 243 ? -25.453 3.907 32.866 1.00 87.81 243 GLU A O 1
ATOM 1925 N N . ILE A 1 244 ? -26.863 2.933 34.320 1.00 84.88 244 ILE A N 1
ATOM 1926 C CA . ILE A 1 244 ? -26.695 1.564 33.804 1.00 84.88 244 ILE A CA 1
ATOM 1927 C C . ILE A 1 244 ? -27.115 1.475 32.329 1.00 84.88 244 ILE A C 1
ATOM 1929 O O . ILE A 1 244 ? -26.417 0.852 31.524 1.00 84.88 244 ILE A O 1
ATOM 1933 N N . TYR A 1 245 ? -28.229 2.105 31.942 1.00 86.69 245 TYR A N 1
ATOM 1934 C CA . TYR A 1 245 ? -28.691 2.125 30.553 1.00 86.69 245 TYR A CA 1
ATOM 1935 C C . TYR A 1 245 ? -27.693 2.832 29.626 1.00 86.69 245 TYR A C 1
ATOM 1937 O O . TYR A 1 245 ? -27.329 2.288 28.579 1.00 86.69 245 TYR A O 1
ATOM 1945 N N . HIS A 1 246 ? -27.194 4.006 30.023 1.00 86.81 246 HIS A N 1
ATOM 1946 C CA . HIS A 1 246 ? -26.172 4.736 29.269 1.00 86.81 246 HIS A CA 1
ATOM 1947 C C . HIS A 1 246 ? -24.884 3.928 29.121 1.00 86.81 246 HIS A C 1
ATOM 1949 O O . HIS A 1 246 ? -24.324 3.847 28.024 1.00 86.81 246 HIS A O 1
ATOM 1955 N N . LEU A 1 247 ? -24.445 3.272 30.193 1.00 84.62 247 LEU A N 1
ATOM 1956 C CA . LEU A 1 247 ? -23.242 2.456 30.175 1.00 84.62 247 LEU A CA 1
ATOM 1957 C C . LEU A 1 247 ? -23.393 1.229 29.260 1.00 84.62 247 LEU A C 1
ATOM 1959 O O . LEU A 1 247 ? -22.485 0.906 28.494 1.00 84.62 247 LEU A O 1
ATOM 1963 N N . ARG A 1 248 ? -24.571 0.597 29.230 1.00 83.12 248 ARG A N 1
ATOM 1964 C CA . ARG A 1 248 ? -24.876 -0.496 28.288 1.00 83.12 248 ARG A CA 1
ATOM 1965 C C . ARG A 1 248 ? -24.948 -0.034 26.843 1.00 83.12 248 ARG A C 1
ATOM 1967 O O . ARG A 1 248 ? -24.444 -0.731 25.965 1.00 83.12 248 ARG A O 1
ATOM 1974 N N . ALA A 1 249 ? -25.548 1.126 26.585 1.00 87.25 249 ALA A N 1
ATOM 1975 C CA . ALA A 1 249 ? -25.565 1.715 25.251 1.00 87.25 249 ALA A CA 1
ATOM 1976 C C . ALA A 1 249 ? -24.134 2.003 24.760 1.00 87.25 249 ALA A C 1
ATOM 1978 O O . ALA A 1 249 ? -23.803 1.684 23.616 1.00 87.25 249 ALA A O 1
ATOM 1979 N N . SER A 1 250 ? -23.271 2.511 25.647 1.00 88.94 250 SER A N 1
ATOM 1980 C CA . SER A 1 250 ? -21.842 2.707 25.381 1.00 88.94 250 SER A CA 1
ATOM 1981 C C . SER A 1 250 ? -21.127 1.382 25.088 1.00 88.94 250 SER A C 1
ATOM 1983 O O . SER A 1 250 ? -20.508 1.237 24.035 1.00 88.94 250 SER A O 1
ATOM 1985 N N . ASN A 1 251 ? -21.302 0.359 25.932 1.00 84.44 251 ASN A N 1
ATOM 1986 C CA . ASN A 1 251 ? -20.698 -0.962 25.725 1.00 84.44 251 ASN A CA 1
ATOM 1987 C C . ASN A 1 251 ? -21.177 -1.629 24.429 1.00 84.44 251 ASN A C 1
ATOM 1989 O O . ASN A 1 251 ? -20.376 -2.212 23.701 1.00 84.44 251 ASN A O 1
ATOM 1993 N N . LYS A 1 252 ? -22.464 -1.501 24.083 1.00 88.75 252 LYS A N 1
ATOM 1994 C CA . LYS A 1 252 ? -23.011 -1.996 22.812 1.00 88.75 252 LYS A CA 1
ATOM 1995 C C . LYS A 1 252 ? -22.354 -1.307 21.615 1.00 88.75 252 LYS A C 1
ATOM 1997 O O . LYS A 1 252 ? -22.047 -1.976 20.631 1.00 88.75 252 LYS A O 1
ATOM 2002 N N . LYS A 1 253 ? -22.108 0.004 21.707 1.00 91.44 253 LYS A N 1
ATOM 2003 C CA . LYS A 1 253 ? -21.386 0.763 20.680 1.00 91.44 253 LYS A CA 1
ATOM 2004 C C . LYS A 1 253 ? -19.934 0.291 20.554 1.00 91.44 253 LYS A C 1
ATOM 2006 O O . LYS A 1 253 ? -19.497 0.012 19.446 1.00 91.44 253 LYS A O 1
ATOM 2011 N N . ILE A 1 254 ? -19.225 0.109 21.669 1.00 85.44 254 ILE A N 1
ATOM 2012 C CA . ILE A 1 254 ? -17.836 -0.384 21.675 1.00 85.44 254 ILE A CA 1
ATOM 2013 C C . ILE A 1 254 ? -17.749 -1.801 21.079 1.00 85.44 254 ILE A C 1
ATOM 2015 O O . ILE A 1 254 ? -16.855 -2.089 20.284 1.00 85.44 254 ILE A O 1
ATOM 2019 N N . LEU A 1 255 ? -18.704 -2.682 21.397 1.00 86.31 255 LEU A N 1
ATOM 2020 C CA . LEU A 1 255 ? -18.784 -4.025 20.812 1.00 86.31 255 LEU A CA 1
ATOM 2021 C C . LEU A 1 255 ? -19.058 -3.994 19.304 1.00 86.31 255 LEU A C 1
ATOM 2023 O O . LEU A 1 255 ? -18.495 -4.802 18.567 1.00 86.31 255 LEU A O 1
ATOM 2027 N N . GLN A 1 256 ? -19.900 -3.071 18.837 1.00 91.94 256 GLN A N 1
ATOM 2028 C CA . GLN A 1 256 ? -20.156 -2.879 17.411 1.00 91.94 256 GLN A CA 1
ATOM 2029 C C . GLN A 1 256 ? -18.901 -2.369 16.685 1.00 91.94 256 GLN A C 1
ATOM 2031 O O . GLN A 1 256 ? -18.492 -2.962 15.690 1.00 91.94 256 GLN A O 1
ATOM 2036 N N . GLU A 1 257 ? -18.227 -1.359 17.237 1.00 91.50 257 GLU A N 1
ATOM 2037 C CA . GLU A 1 257 ? -16.961 -0.848 16.699 1.00 91.50 257 GLU A CA 1
ATOM 2038 C C . GLU A 1 257 ? -15.873 -1.931 16.680 1.00 91.50 257 GLU A C 1
ATOM 2040 O O . GLU A 1 257 ? -15.082 -2.012 15.744 1.00 91.50 257 GLU A O 1
ATOM 2045 N N . ARG A 1 258 ? -15.827 -2.809 17.690 1.00 89.12 258 ARG A N 1
ATOM 2046 C CA . ARG A 1 258 ? -14.921 -3.966 17.694 1.00 89.12 258 ARG A CA 1
ATOM 2047 C C . ARG A 1 258 ? -15.209 -4.914 16.530 1.00 89.12 258 ARG A C 1
ATOM 2049 O O . ARG A 1 258 ? -14.262 -5.348 15.881 1.00 89.12 258 ARG A O 1
ATOM 2056 N N . LYS A 1 259 ? -16.478 -5.232 16.254 1.00 90.31 259 LYS A N 1
ATOM 2057 C CA . LYS A 1 259 ? -16.850 -6.094 15.118 1.00 90.31 259 LYS A CA 1
ATOM 2058 C C . LYS A 1 259 ? -16.429 -5.484 13.783 1.00 90.31 259 LYS A C 1
ATOM 2060 O O . LYS A 1 259 ? -15.906 -6.201 12.938 1.00 90.31 259 LYS A O 1
ATOM 2065 N N . GLU A 1 260 ? -16.610 -4.177 13.620 1.00 94.38 260 GLU A N 1
ATOM 2066 C CA . GLU A 1 260 ? -16.187 -3.446 12.420 1.00 94.38 260 GLU A CA 1
ATOM 2067 C C . GLU A 1 260 ? -14.665 -3.494 12.242 1.00 94.38 260 GLU A C 1
ATOM 2069 O O . GLU A 1 260 ? -14.184 -3.856 11.172 1.00 94.38 260 GLU A O 1
ATOM 2074 N N . VAL A 1 261 ? -13.896 -3.253 13.310 1.00 92.12 261 VAL A N 1
ATOM 2075 C CA . VAL A 1 261 ? -12.426 -3.336 13.266 1.00 92.12 261 VAL A CA 1
ATOM 2076 C C . VAL A 1 261 ? -11.939 -4.747 12.931 1.00 92.12 261 VAL A C 1
ATOM 2078 O O . VAL A 1 261 ? -10.986 -4.895 12.170 1.00 92.12 261 VAL A O 1
ATOM 2081 N N . LEU A 1 262 ? -12.579 -5.790 13.468 1.00 88.19 262 LEU A N 1
ATOM 2082 C CA . LEU A 1 262 ? -12.230 -7.177 13.142 1.00 88.19 262 LEU A CA 1
ATOM 2083 C C . LEU A 1 262 ? -12.565 -7.527 11.683 1.00 88.19 262 LEU A C 1
ATOM 2085 O O . LEU A 1 262 ? -11.787 -8.224 11.034 1.00 88.19 262 LEU A O 1
ATOM 2089 N N . ALA A 1 263 ? -13.670 -7.006 11.143 1.00 92.62 263 ALA A N 1
ATOM 2090 C CA . ALA A 1 263 ? -14.012 -7.167 9.730 1.00 92.62 263 ALA A CA 1
ATOM 2091 C C . ALA A 1 263 ? -13.009 -6.445 8.811 1.00 92.62 263 ALA A C 1
ATOM 2093 O O . ALA A 1 263 ? -12.553 -7.021 7.825 1.00 92.62 263 ALA A O 1
ATOM 2094 N N . GLU A 1 264 ? -12.602 -5.220 9.163 1.00 94.44 264 GLU A N 1
ATOM 2095 C CA . GLU A 1 264 ? -11.559 -4.475 8.445 1.00 94.44 264 GLU A CA 1
ATOM 2096 C C . GLU A 1 264 ? -10.205 -5.200 8.497 1.00 94.44 264 GLU A C 1
ATOM 2098 O O . GLU A 1 264 ? -9.511 -5.284 7.483 1.00 94.44 264 GLU A O 1
ATOM 2103 N N . LEU A 1 265 ? -9.842 -5.778 9.650 1.00 91.88 265 LEU A N 1
ATOM 2104 C CA . LEU A 1 265 ? -8.642 -6.608 9.775 1.00 91.88 265 LEU A CA 1
ATOM 2105 C C . LEU A 1 265 ? -8.707 -7.815 8.838 1.00 91.88 265 LEU A C 1
ATOM 2107 O O . LEU A 1 265 ? -7.743 -8.053 8.117 1.00 91.88 265 LEU A O 1
ATOM 2111 N N . SER A 1 266 ? -9.837 -8.527 8.798 1.00 92.19 266 SER A N 1
ATOM 2112 C CA . SER A 1 266 ? -10.032 -9.654 7.878 1.00 92.19 266 SER A CA 1
ATOM 2113 C C . SER A 1 266 ? -9.826 -9.245 6.421 1.00 92.19 266 SER A C 1
ATOM 2115 O O . SER A 1 266 ? -9.071 -9.900 5.708 1.00 92.19 266 SER A O 1
ATOM 2117 N N . GLN A 1 267 ? -10.403 -8.116 6.001 1.00 94.81 267 GLN A N 1
ATOM 2118 C CA . GLN A 1 267 ? -10.244 -7.616 4.636 1.00 94.81 267 GLN A CA 1
ATOM 2119 C C . GLN A 1 267 ? -8.783 -7.283 4.297 1.00 94.81 267 GLN A C 1
ATOM 2121 O O . GLN A 1 267 ? -8.320 -7.592 3.201 1.00 94.81 267 GLN A O 1
ATOM 2126 N N . ILE A 1 268 ? -8.026 -6.677 5.222 1.00 93.25 268 ILE A N 1
ATOM 2127 C CA . ILE A 1 268 ? -6.593 -6.422 4.997 1.00 93.25 268 ILE A CA 1
ATOM 2128 C C . ILE A 1 268 ? -5.805 -7.733 4.915 1.00 93.25 268 ILE A C 1
ATOM 2130 O O . ILE A 1 268 ? -4.867 -7.827 4.124 1.00 93.25 268 ILE A O 1
ATOM 2134 N N . MET A 1 269 ? -6.166 -8.750 5.700 1.00 90.69 269 MET A N 1
ATOM 2135 C CA . MET A 1 269 ? -5.520 -10.061 5.604 1.00 90.69 269 MET A CA 1
ATOM 2136 C C . MET A 1 269 ? -5.736 -10.696 4.225 1.00 90.69 269 MET A C 1
ATOM 2138 O O . MET A 1 269 ? -4.784 -11.230 3.650 1.00 90.69 269 MET A O 1
ATOM 2142 N N . ASP A 1 270 ? -6.938 -10.572 3.664 1.00 93.25 270 ASP A N 1
ATOM 2143 C CA . ASP A 1 270 ? -7.242 -11.029 2.305 1.00 93.25 270 ASP A CA 1
ATOM 2144 C C . ASP A 1 270 ? -6.454 -10.235 1.252 1.00 93.25 270 ASP A C 1
ATOM 2146 O O . ASP A 1 270 ? -5.834 -10.828 0.366 1.00 93.25 270 ASP A O 1
ATOM 2150 N N . ASP A 1 271 ? -6.376 -8.907 1.396 1.00 93.56 271 ASP A N 1
ATOM 2151 C CA . ASP A 1 271 ? -5.590 -8.040 0.510 1.00 93.56 271 ASP A CA 1
ATOM 2152 C C . ASP A 1 271 ? -4.095 -8.411 0.511 1.00 93.56 271 ASP A C 1
ATOM 2154 O O . ASP A 1 271 ? -3.440 -8.346 -0.524 1.00 93.56 271 ASP A O 1
ATOM 2158 N N . VAL A 1 272 ? -3.532 -8.804 1.655 1.00 91.38 272 VAL A N 1
ATOM 2159 C CA . VAL A 1 272 ? -2.100 -9.144 1.782 1.00 91.38 272 VAL A CA 1
ATOM 2160 C C . VAL A 1 272 ? -1.783 -10.532 1.225 1.00 91.38 272 VAL A C 1
ATOM 2162 O O . VAL A 1 272 ? -0.665 -10.777 0.755 1.00 91.38 272 VAL A O 1
ATOM 2165 N N . ASN A 1 273 ? -2.743 -11.452 1.305 1.00 91.06 273 ASN A N 1
ATOM 2166 C CA . ASN A 1 273 ? -2.610 -12.797 0.756 1.00 91.06 273 ASN A CA 1
ATOM 2167 C C . ASN A 1 273 ? -2.919 -12.849 -0.747 1.00 91.06 273 ASN A C 1
ATOM 2169 O O . ASN A 1 273 ? -2.505 -13.798 -1.410 1.00 91.06 273 ASN A O 1
ATOM 2173 N N . ASN A 1 274 ? -3.592 -11.835 -1.295 1.00 94.00 274 ASN A N 1
ATOM 2174 C CA . ASN A 1 274 ? -3.864 -11.729 -2.720 1.00 94.00 274 ASN A CA 1
ATOM 2175 C C . ASN A 1 274 ? -2.602 -11.293 -3.501 1.00 94.00 274 ASN A C 1
ATOM 2177 O O . ASN A 1 274 ? -2.164 -10.148 -3.357 1.00 94.00 274 ASN A O 1
ATOM 2181 N N . PRO A 1 275 ? -2.035 -12.144 -4.382 1.00 88.88 275 PRO A N 1
ATOM 2182 C CA . PRO A 1 275 ? -0.860 -11.787 -5.183 1.00 88.88 275 PRO A CA 1
ATOM 2183 C C . PRO A 1 275 ? -1.127 -10.651 -6.18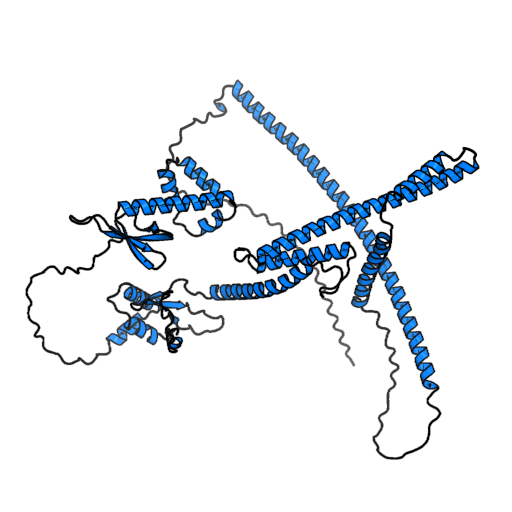5 1.00 88.88 275 PRO A C 1
ATOM 2185 O O . PRO A 1 275 ? -0.183 -10.043 -6.677 1.00 88.88 275 PRO A O 1
ATOM 2188 N N . PHE A 1 276 ? -2.396 -10.339 -6.470 1.00 92.38 276 PHE A N 1
ATOM 2189 C CA . PHE A 1 276 ? -2.809 -9.268 -7.381 1.00 92.38 276 PHE A CA 1
ATOM 2190 C C . PHE A 1 276 ? -3.129 -7.946 -6.669 1.00 92.38 276 PHE A C 1
ATOM 2192 O O . PHE A 1 276 ? -3.657 -7.021 -7.287 1.00 92.38 276 PHE A O 1
ATOM 2199 N N . CYS A 1 277 ? -2.851 -7.829 -5.369 1.00 91.00 277 CYS A N 1
ATOM 2200 C CA . CYS A 1 277 ? -3.074 -6.584 -4.648 1.00 91.00 277 CYS A CA 1
ATOM 2201 C C . CYS A 1 277 ? -2.104 -5.495 -5.133 1.00 91.00 277 CYS A C 1
ATOM 2203 O O . CYS A 1 277 ? -0.892 -5.607 -4.981 1.00 91.00 277 CYS A O 1
ATOM 2205 N N . HIS A 1 278 ? -2.642 -4.411 -5.695 1.00 89.94 278 HIS A N 1
ATOM 2206 C CA . HIS A 1 278 ? -1.852 -3.278 -6.196 1.00 89.94 278 HIS A CA 1
ATOM 2207 C C . HIS A 1 278 ? -1.358 -2.322 -5.095 1.00 89.94 278 HIS A C 1
ATOM 2209 O O . HIS A 1 278 ? -0.691 -1.332 -5.394 1.00 89.94 278 HIS A O 1
ATOM 2215 N N . LYS A 1 279 ? -1.715 -2.556 -3.825 1.00 93.31 279 LYS A N 1
ATOM 2216 C CA . LYS A 1 279 ? -1.272 -1.709 -2.710 1.00 93.31 279 LYS A CA 1
ATOM 2217 C C . LYS A 1 279 ? 0.180 -2.051 -2.361 1.00 93.31 279 LYS A C 1
ATOM 2219 O O . LYS A 1 279 ? 0.510 -3.222 -2.196 1.00 93.31 279 LYS A O 1
ATOM 2224 N N . SER A 1 280 ? 1.026 -1.034 -2.189 1.00 94.62 280 SER A N 1
ATOM 2225 C CA . SER A 1 280 ? 2.395 -1.218 -1.689 1.00 94.62 280 SER A CA 1
ATOM 2226 C C . SER A 1 280 ? 2.402 -1.862 -0.300 1.00 94.62 280 SER A C 1
ATOM 2228 O O . SER A 1 280 ? 1.486 -1.647 0.507 1.00 94.62 280 SER A O 1
ATOM 2230 N N . SER A 1 281 ? 3.464 -2.608 0.021 1.00 93.75 281 SER A N 1
ATOM 2231 C CA . SER A 1 281 ? 3.615 -3.220 1.349 1.00 93.75 281 SER A CA 1
ATOM 2232 C C . SER A 1 281 ? 3.704 -2.144 2.431 1.00 93.75 281 SER A C 1
ATOM 2234 O O . SER A 1 281 ? 3.193 -2.331 3.534 1.00 93.75 281 SER A O 1
ATOM 2236 N N . ILE A 1 282 ? 4.280 -0.982 2.105 1.00 94.06 282 ILE A N 1
ATOM 2237 C CA . ILE A 1 282 ? 4.336 0.188 2.993 1.00 94.06 282 ILE A CA 1
ATOM 2238 C C . ILE A 1 282 ? 2.932 0.705 3.353 1.00 94.06 282 ILE A C 1
ATOM 2240 O O . ILE A 1 282 ? 2.668 0.970 4.529 1.00 94.06 282 ILE A O 1
ATOM 2244 N N . THR A 1 283 ? 2.025 0.832 2.378 1.00 94.69 283 THR A N 1
ATOM 2245 C CA . THR A 1 283 ? 0.650 1.301 2.627 1.00 94.69 283 THR A CA 1
ATOM 2246 C C . THR A 1 283 ? -0.167 0.260 3.390 1.00 94.69 283 THR A C 1
ATOM 2248 O O . THR A 1 283 ? -0.896 0.606 4.316 1.00 94.69 283 THR A O 1
ATOM 2251 N N . LEU A 1 284 ? -0.008 -1.027 3.070 1.00 94.44 284 LEU A N 1
ATOM 2252 C CA . LEU A 1 284 ? -0.654 -2.102 3.830 1.00 94.44 284 LEU A CA 1
ATOM 2253 C C . LEU A 1 284 ? -0.184 -2.122 5.293 1.00 94.44 284 LEU A C 1
ATOM 2255 O O . LEU A 1 284 ? -1.004 -2.267 6.201 1.00 94.44 284 LEU A O 1
ATOM 2259 N N . LEU A 1 285 ? 1.116 -1.914 5.536 1.00 94.94 285 LEU A N 1
ATOM 2260 C CA . LEU A 1 285 ? 1.683 -1.873 6.885 1.00 94.94 285 LEU A CA 1
ATOM 2261 C C . LEU A 1 285 ? 1.096 -0.731 7.723 1.00 94.94 285 LEU A C 1
ATOM 2263 O O . LEU A 1 285 ? 0.790 -0.930 8.900 1.00 94.94 285 LEU A O 1
ATOM 2267 N N . SER A 1 286 ? 0.943 0.464 7.144 1.00 94.81 286 SER A N 1
ATOM 2268 C CA . SER A 1 286 ? 0.410 1.623 7.868 1.00 94.81 286 SER A CA 1
ATOM 2269 C C . SER A 1 286 ? -1.065 1.434 8.237 1.00 94.81 286 SER A C 1
ATOM 2271 O O . SER A 1 286 ? -1.432 1.673 9.391 1.00 94.81 286 SER A O 1
ATOM 2273 N N . SER A 1 287 ? -1.885 0.918 7.314 1.00 95.25 287 SER A N 1
ATOM 2274 C CA . SER A 1 287 ? -3.288 0.575 7.580 1.00 95.25 287 SER A CA 1
ATOM 2275 C C . SER A 1 287 ? -3.417 -0.511 8.651 1.00 95.25 287 SER A C 1
ATOM 2277 O O . SER A 1 287 ? -4.165 -0.337 9.615 1.00 95.25 287 SER A O 1
ATOM 2279 N N . LEU A 1 288 ? -2.638 -1.593 8.549 1.00 94.56 288 LEU A N 1
ATOM 2280 C CA . LEU A 1 288 ? -2.671 -2.683 9.525 1.00 94.56 288 LEU A CA 1
ATOM 2281 C C . LEU A 1 288 ? -2.233 -2.214 10.923 1.00 94.56 288 LEU A C 1
ATOM 2283 O O . LEU A 1 288 ? -2.866 -2.563 11.919 1.00 94.56 288 LEU A O 1
ATOM 2287 N N . ARG A 1 289 ? -1.201 -1.361 11.016 1.00 95.50 289 ARG A N 1
ATOM 2288 C CA . ARG A 1 289 ? -0.745 -0.771 12.288 1.00 95.50 289 ARG A CA 1
ATOM 2289 C C . ARG A 1 289 ? -1.850 0.042 12.967 1.00 95.50 289 ARG A C 1
ATOM 2291 O O . ARG A 1 289 ? -2.037 -0.072 14.180 1.00 95.50 289 ARG A O 1
ATOM 2298 N N . ALA A 1 290 ? -2.576 0.854 12.198 1.00 95.06 290 ALA A N 1
ATOM 2299 C CA . ALA A 1 290 ? -3.679 1.662 12.710 1.00 95.06 290 ALA A CA 1
ATOM 2300 C C . ALA A 1 290 ? -4.829 0.785 13.233 1.00 95.06 290 ALA A C 1
ATOM 2302 O O . ALA A 1 290 ? -5.330 1.028 14.334 1.00 95.06 290 ALA A O 1
ATOM 2303 N N . LEU A 1 291 ? -5.188 -0.273 12.499 1.00 93.94 291 LEU A N 1
ATOM 2304 C CA . LEU A 1 291 ? -6.227 -1.216 12.919 1.00 93.94 291 LEU A CA 1
ATOM 2305 C C . LEU A 1 291 ? -5.846 -1.997 14.170 1.00 93.94 291 LEU A C 1
ATOM 2307 O O . LEU A 1 291 ? -6.643 -2.062 15.099 1.00 93.94 291 LEU A O 1
ATOM 2311 N N . ILE A 1 292 ? -4.617 -2.513 14.250 1.00 92.75 292 ILE A N 1
ATOM 2312 C CA . ILE A 1 292 ? -4.112 -3.201 15.446 1.00 92.75 292 ILE A CA 1
ATOM 2313 C C . ILE A 1 292 ? -4.174 -2.267 16.664 1.00 92.75 292 ILE A C 1
ATOM 2315 O O . ILE A 1 292 ? -4.599 -2.681 17.742 1.00 92.75 292 ILE A O 1
ATOM 2319 N N . LYS A 1 293 ? -3.809 -0.986 16.510 1.00 93.81 293 LYS A N 1
ATOM 2320 C CA . LYS A 1 293 ? -3.906 0.009 17.592 1.00 93.81 293 LYS A CA 1
ATOM 2321 C C . LYS A 1 293 ? -5.359 0.268 18.011 1.00 93.81 293 LYS A C 1
ATOM 2323 O O . LYS A 1 293 ? -5.636 0.378 19.205 1.00 93.81 293 LYS A O 1
ATOM 2328 N N . ARG A 1 294 ? -6.291 0.339 17.054 1.00 93.00 294 ARG A N 1
ATOM 2329 C CA . ARG A 1 294 ? -7.726 0.519 17.327 1.00 93.00 294 ARG A CA 1
ATOM 2330 C C . ARG A 1 294 ? -8.336 -0.715 17.999 1.00 93.00 294 ARG A C 1
ATOM 2332 O O . ARG A 1 294 ? -9.057 -0.566 18.979 1.00 93.00 294 ARG A O 1
ATOM 2339 N N . ALA A 1 295 ? -7.980 -1.915 17.543 1.00 90.44 295 ALA A N 1
ATOM 2340 C CA . ALA A 1 295 ? -8.390 -3.182 18.145 1.00 90.44 295 ALA A CA 1
ATOM 2341 C C . ALA A 1 295 ? -7.909 -3.293 19.600 1.00 90.44 295 ALA A C 1
ATOM 2343 O O . ALA A 1 295 ? -8.711 -3.588 20.482 1.00 90.44 295 ALA A O 1
ATOM 2344 N N . LYS A 1 296 ? -6.636 -2.950 19.863 1.00 89.50 296 LYS A N 1
ATOM 2345 C CA . LYS A 1 296 ? -6.063 -2.844 21.218 1.00 89.50 296 LYS A CA 1
ATOM 2346 C C . LYS A 1 296 ? -6.874 -1.916 22.116 1.00 89.50 296 LYS A C 1
ATOM 2348 O O . LYS A 1 296 ? -7.254 -2.298 23.217 1.00 89.50 296 LYS A O 1
ATOM 2353 N N . LYS A 1 297 ? -7.179 -0.711 21.628 1.00 90.38 297 LYS A N 1
ATOM 2354 C CA . LYS A 1 297 ? -7.977 0.267 22.375 1.00 90.38 297 LYS A CA 1
ATOM 2355 C C . LYS A 1 297 ? -9.382 -0.262 22.682 1.00 90.38 297 LYS A C 1
ATOM 2357 O O . LYS A 1 297 ? -9.848 -0.102 23.803 1.00 90.38 297 LYS A O 1
ATOM 2362 N N . ASN A 1 298 ? -10.043 -0.903 21.718 1.00 87.06 298 ASN A N 1
ATOM 236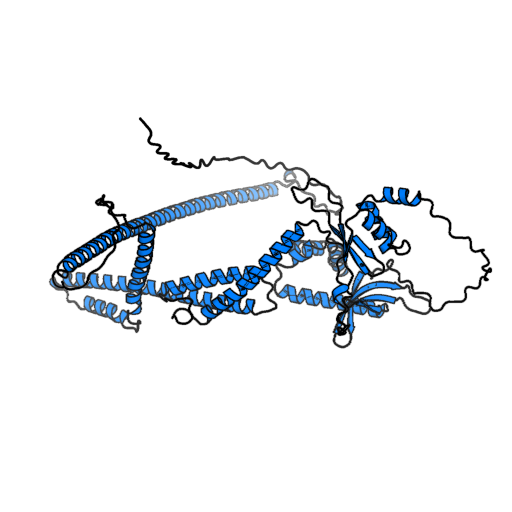3 C CA . ASN A 1 298 ? -11.390 -1.443 21.911 1.00 87.06 298 ASN A CA 1
ATOM 2364 C C . ASN A 1 298 ? -11.407 -2.612 22.907 1.00 87.06 298 ASN A C 1
ATOM 2366 O O . ASN A 1 298 ? -12.314 -2.676 23.729 1.00 87.06 298 ASN A O 1
ATOM 2370 N N . ALA A 1 299 ? -10.401 -3.492 22.877 1.00 85.44 299 ALA A N 1
ATOM 2371 C CA . ALA A 1 299 ? -10.249 -4.561 23.866 1.00 85.44 299 ALA A CA 1
ATOM 2372 C C . ALA A 1 299 ? -10.055 -3.990 25.281 1.00 85.44 299 ALA A C 1
ATOM 2374 O O . ALA A 1 299 ? -10.809 -4.332 26.195 1.00 85.44 299 ALA A O 1
ATOM 2375 N N . LEU A 1 300 ? -9.149 -3.013 25.422 1.00 84.75 300 LEU A N 1
ATOM 2376 C CA . LEU A 1 300 ? -8.928 -2.305 26.683 1.00 84.75 300 LEU A CA 1
ATOM 2377 C C . LEU A 1 300 ? -10.207 -1.618 27.174 1.00 84.75 300 LEU A C 1
ATOM 2379 O O . LEU A 1 300 ? -10.464 -1.600 28.368 1.00 84.75 300 LEU A O 1
ATOM 2383 N N . LEU A 1 301 ? -11.038 -1.063 26.284 1.00 83.56 301 LEU A N 1
ATOM 2384 C CA . LEU A 1 301 ? -12.300 -0.414 26.660 1.00 83.56 301 LEU A CA 1
ATOM 2385 C C . LEU A 1 301 ? -13.359 -1.387 27.202 1.00 83.56 301 LEU A C 1
ATOM 2387 O O . LEU A 1 301 ? -14.203 -0.972 27.993 1.00 83.56 301 LEU A O 1
ATOM 2391 N N . ILE A 1 302 ? -13.300 -2.661 26.814 1.00 82.25 302 ILE A N 1
ATOM 2392 C CA . ILE A 1 302 ? -14.220 -3.712 27.282 1.00 82.25 302 ILE A CA 1
ATOM 2393 C C . ILE A 1 302 ? -13.697 -4.369 28.576 1.00 82.25 302 ILE A C 1
ATOM 2395 O O . ILE A 1 302 ? -14.403 -5.153 29.203 1.00 82.25 302 ILE A O 1
ATOM 2399 N N . GLY A 1 303 ? -12.489 -4.010 29.027 1.00 79.06 303 GLY A N 1
ATOM 2400 C CA . GLY A 1 303 ? -11.844 -4.645 30.179 1.00 79.06 303 GLY A CA 1
ATOM 2401 C C . GLY A 1 303 ? -11.252 -6.012 29.848 1.00 79.06 303 GLY A C 1
ATOM 2402 O O . GLY A 1 303 ? -11.031 -6.815 30.747 1.00 79.06 303 GLY A O 1
ATOM 2403 N N . GLU A 1 304 ? -11.008 -6.292 28.566 1.00 81.31 304 GLU A N 1
ATOM 2404 C CA . GLU A 1 304 ? -10.227 -7.457 28.183 1.00 81.31 304 GLU A CA 1
ATOM 2405 C C . GLU A 1 304 ? -8.746 -7.114 28.322 1.00 81.31 304 GLU A C 1
ATOM 2407 O O . GLU A 1 304 ? -8.212 -6.275 27.594 1.00 81.31 304 GLU A O 1
ATOM 2412 N N . GLU A 1 305 ? -8.089 -7.761 29.275 1.00 70.44 305 GLU A N 1
ATOM 2413 C CA . GLU A 1 305 ? -6.645 -7.685 29.423 1.00 70.44 305 GLU A CA 1
ATOM 2414 C C . GLU A 1 305 ? -5.957 -8.784 28.624 1.00 70.44 305 GLU A C 1
ATOM 2416 O O . GLU A 1 305 ? -6.409 -9.928 28.542 1.00 70.44 305 GLU A O 1
ATOM 2421 N N . GLY A 1 306 ? -4.782 -8.459 28.109 1.00 65.25 306 GLY A N 1
ATOM 2422 C CA . GLY A 1 306 ? -3.753 -9.465 27.982 1.00 65.25 306 GLY A CA 1
ATOM 2423 C C . GLY A 1 306 ? -2.555 -9.012 27.183 1.00 65.25 306 GLY A C 1
ATOM 2424 O O . GLY A 1 306 ? -2.403 -7.854 26.801 1.00 65.25 306 GLY A O 1
ATOM 2425 N N . ASP A 1 307 ? -1.727 -9.998 26.881 1.00 65.44 307 ASP A N 1
ATOM 2426 C CA . ASP A 1 307 ? -0.468 -9.813 26.187 1.00 65.44 307 ASP A CA 1
ATOM 2427 C C . ASP A 1 307 ? -0.556 -10.346 24.746 1.00 65.44 307 ASP A C 1
ATOM 2429 O O . ASP A 1 307 ? -1.418 -11.159 24.412 1.00 65.44 307 ASP A O 1
ATOM 2433 N N . CYS A 1 308 ? 0.331 -9.870 23.878 1.00 58.97 308 CYS A N 1
ATOM 2434 C CA . CYS A 1 308 ? 0.523 -10.348 22.509 1.00 58.97 308 CYS A CA 1
ATOM 2435 C C . CYS A 1 308 ? 1.037 -11.797 22.429 1.00 58.97 308 CYS A C 1
ATOM 2437 O O . CYS A 1 308 ? 1.069 -12.390 21.347 1.00 58.97 308 CYS A O 1
ATOM 2439 N N . ASN A 1 309 ? 1.403 -12.378 23.571 1.00 59.62 309 ASN A N 1
ATOM 2440 C CA . ASN A 1 309 ? 1.760 -13.778 23.709 1.00 59.62 309 ASN A CA 1
ATOM 2441 C C . ASN A 1 309 ? 0.496 -14.654 23.674 1.00 59.62 309 ASN A C 1
ATOM 2443 O O . ASN A 1 309 ?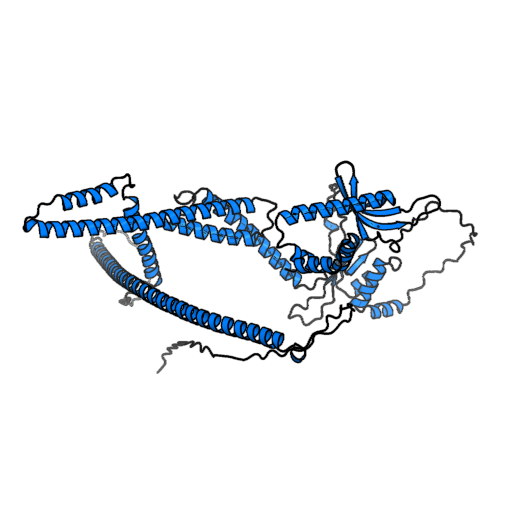 -0.505 -14.354 24.316 1.00 59.62 309 ASN A O 1
ATOM 2447 N N . GLN A 1 310 ? 0.545 -15.738 22.893 1.00 53.94 310 GLN A N 1
ATOM 2448 C CA . GLN A 1 310 ? -0.594 -16.533 22.392 1.00 53.94 310 GLN A CA 1
ATOM 2449 C C . GLN A 1 310 ? -1.487 -17.221 23.456 1.00 53.94 310 GLN A C 1
ATOM 2451 O O . GLN A 1 310 ? -2.301 -18.067 23.096 1.00 53.94 310 GLN A O 1
ATOM 2456 N N . SER A 1 311 ? -1.366 -16.895 24.746 1.00 50.91 311 SER A N 1
ATOM 2457 C CA . SER A 1 311 ? -2.071 -17.568 25.842 1.00 50.91 311 SER A CA 1
ATOM 2458 C C . SER A 1 311 ? -3.040 -16.686 26.646 1.00 50.91 311 SER A C 1
ATOM 2460 O O . SER A 1 311 ? -3.435 -17.109 27.730 1.00 50.91 311 SER A O 1
ATOM 2462 N N . VAL A 1 312 ? -3.418 -15.481 26.183 1.00 50.00 312 VAL A N 1
ATOM 2463 C CA . VAL A 1 312 ? -4.261 -14.546 26.971 1.00 50.00 312 VAL A CA 1
ATOM 2464 C C . VAL A 1 312 ? -5.535 -14.083 26.235 1.00 50.00 312 VAL A C 1
ATOM 2466 O O . VAL A 1 312 ? -5.588 -14.030 25.006 1.00 50.00 312 VAL A O 1
ATOM 2469 N N . SER A 1 313 ? -6.573 -13.767 27.020 1.00 55.47 313 SER A N 1
ATOM 2470 C CA . SER A 1 313 ? -8.016 -13.725 26.708 1.00 55.47 313 SER A CA 1
ATOM 2471 C C . SER A 1 313 ? -8.493 -12.743 25.628 1.00 55.47 313 SER A C 1
ATOM 2473 O O . SER A 1 313 ? -9.518 -13.000 25.005 1.00 55.47 313 SER A O 1
ATOM 2475 N N . TRP A 1 314 ? -7.783 -11.650 25.361 1.00 66.81 314 TRP A N 1
ATOM 2476 C CA . TRP A 1 314 ? -8.158 -10.667 24.327 1.00 66.81 314 TRP A CA 1
ATOM 2477 C C . TRP A 1 314 ? -7.590 -10.972 22.927 1.00 66.81 314 TRP A C 1
ATOM 2479 O O . TRP A 1 314 ? -7.984 -10.340 21.939 1.00 66.81 314 TRP A O 1
ATOM 2489 N N . CYS A 1 315 ? -6.668 -11.937 22.803 1.00 65.50 315 CYS A N 1
ATOM 2490 C CA . CYS A 1 315 ? -6.075 -12.303 21.520 1.00 65.50 315 CYS A CA 1
ATOM 2491 C C . CYS A 1 315 ? -7.028 -13.231 20.755 1.00 65.50 315 CYS A C 1
ATOM 2493 O O . CYS A 1 315 ? -6.807 -14.434 20.628 1.00 65.50 315 CYS A O 1
ATOM 2495 N N . THR A 1 316 ? -8.131 -12.653 20.263 1.00 78.12 316 THR A N 1
ATOM 2496 C CA . THR A 1 316 ? -8.987 -13.299 19.255 1.00 78.12 316 THR A CA 1
ATOM 2497 C C . THR A 1 316 ? -8.112 -13.856 18.132 1.00 78.12 316 THR A C 1
ATOM 2499 O O . THR A 1 316 ? -7.053 -13.293 17.832 1.00 78.12 316 THR A O 1
ATOM 2502 N N . LYS A 1 317 ? -8.534 -14.961 17.513 1.00 81.50 317 LYS A N 1
ATOM 2503 C CA . LYS A 1 317 ? -7.759 -15.617 16.452 1.00 81.50 317 LYS A CA 1
ATOM 2504 C C . LYS A 1 317 ? -7.373 -14.618 15.353 1.00 81.50 317 LYS A C 1
ATOM 2506 O O . LYS A 1 317 ? -6.230 -14.596 14.916 1.00 81.50 317 LYS A O 1
ATOM 2511 N N . GLU A 1 318 ? -8.295 -13.727 15.008 1.00 81.25 318 GLU A N 1
ATOM 2512 C CA . GLU A 1 318 ? -8.130 -12.644 14.044 1.00 81.25 318 GLU A CA 1
ATOM 2513 C C . GLU A 1 318 ? -7.022 -11.664 14.451 1.00 81.25 318 GLU A C 1
ATOM 2515 O O . GLU A 1 318 ? -6.218 -11.258 13.618 1.00 81.25 318 GLU A O 1
ATOM 2520 N N . MET A 1 319 ? -6.937 -11.301 15.735 1.00 85.94 319 MET A N 1
ATOM 2521 C CA . MET A 1 319 ? -5.886 -10.417 16.247 1.00 85.94 319 MET A CA 1
ATOM 2522 C C . MET A 1 319 ? -4.516 -11.108 16.256 1.00 85.94 319 MET A C 1
ATOM 2524 O O . MET A 1 319 ? -3.514 -10.496 15.883 1.00 85.94 319 MET A O 1
ATOM 2528 N N . ALA A 1 320 ? -4.465 -12.384 16.648 1.00 85.62 320 ALA A N 1
ATOM 2529 C CA . ALA A 1 320 ? -3.239 -13.180 16.608 1.00 85.62 320 ALA A CA 1
ATOM 2530 C C . ALA A 1 320 ? -2.716 -13.321 15.170 1.00 85.62 320 ALA A C 1
ATOM 2532 O O . ALA A 1 320 ? -1.525 -13.127 14.910 1.00 85.62 320 ALA A O 1
ATOM 2533 N N . ASP A 1 321 ? -3.613 -13.616 14.230 1.00 86.56 321 ASP A N 1
ATOM 2534 C CA . ASP A 1 321 ? -3.291 -13.745 12.813 1.00 86.56 321 ASP A CA 1
ATOM 2535 C C . ASP A 1 321 ? -2.885 -12.390 12.210 1.00 86.56 321 ASP A C 1
ATOM 2537 O O . ASP A 1 321 ? -1.877 -12.320 11.503 1.00 86.56 321 ASP A O 1
ATOM 2541 N N . ALA A 1 322 ? -3.549 -11.291 12.587 1.00 87.62 322 ALA A N 1
ATOM 2542 C CA . ALA A 1 322 ? -3.155 -9.936 12.202 1.00 87.62 322 ALA A CA 1
ATOM 2543 C C . ALA A 1 322 ? -1.751 -9.559 12.707 1.00 87.62 322 ALA A C 1
ATOM 2545 O O . ALA A 1 322 ? -0.980 -8.954 11.963 1.00 87.62 322 ALA A O 1
ATOM 2546 N N . LEU A 1 323 ? -1.377 -9.934 13.937 1.00 90.31 323 LEU A N 1
ATOM 2547 C CA . LEU A 1 323 ? -0.034 -9.690 14.483 1.00 90.31 323 LEU A CA 1
ATOM 2548 C C . LEU A 1 323 ? 1.047 -10.514 13.766 1.00 90.31 323 LEU A C 1
ATOM 2550 O O . LEU A 1 323 ? 2.121 -9.992 13.462 1.00 90.31 323 LEU A O 1
ATOM 2554 N N . ARG A 1 324 ? 0.770 -11.783 13.437 1.00 91.25 324 ARG A N 1
ATOM 2555 C CA . ARG A 1 324 ? 1.678 -12.612 12.619 1.00 91.25 324 ARG A CA 1
ATOM 2556 C C . ARG A 1 324 ? 1.861 -12.017 11.226 1.00 91.25 324 ARG A C 1
ATOM 2558 O O . ARG A 1 324 ? 2.979 -11.947 10.713 1.00 91.25 324 ARG A O 1
ATOM 2565 N N . LEU A 1 325 ? 0.763 -11.570 10.621 1.00 89.38 325 LEU A N 1
ATOM 2566 C CA . LEU A 1 325 ? 0.780 -10.937 9.314 1.00 89.38 325 LEU A CA 1
ATOM 2567 C C . LEU A 1 325 ? 1.532 -9.604 9.347 1.00 89.38 325 LEU A C 1
ATOM 2569 O O . LEU A 1 325 ? 2.305 -9.324 8.434 1.00 89.38 325 LEU A O 1
ATOM 2573 N N . PHE A 1 326 ? 1.373 -8.824 10.417 1.00 93.25 326 PHE A N 1
ATOM 2574 C CA . PHE A 1 326 ? 2.089 -7.572 10.629 1.00 93.25 326 PHE A CA 1
ATOM 2575 C C . PHE A 1 326 ? 3.605 -7.771 10.558 1.00 93.25 326 PHE A C 1
ATOM 2577 O O . PHE A 1 326 ? 4.255 -7.097 9.764 1.00 93.25 326 PHE A O 1
ATOM 2584 N N . ALA A 1 327 ? 4.156 -8.756 11.276 1.00 92.62 327 ALA A N 1
ATOM 2585 C CA . ALA A 1 327 ? 5.588 -9.067 11.221 1.00 92.62 327 ALA A CA 1
ATOM 2586 C C . ALA A 1 327 ? 6.056 -9.468 9.805 1.00 92.62 327 ALA A C 1
ATOM 2588 O O . ALA A 1 327 ? 7.133 -9.075 9.352 1.00 92.62 327 ALA A O 1
ATOM 2589 N N . LYS A 1 328 ? 5.227 -10.219 9.063 1.00 92.69 328 LYS A N 1
ATOM 2590 C CA . LYS A 1 328 ? 5.516 -10.615 7.674 1.00 92.69 328 LYS A CA 1
ATOM 2591 C C . LYS A 1 328 ? 5.519 -9.417 6.716 1.00 92.69 328 LYS A C 1
ATOM 2593 O O . LYS A 1 328 ? 6.405 -9.326 5.865 1.00 92.69 328 LYS A O 1
ATOM 2598 N N . ILE A 1 329 ? 4.540 -8.516 6.830 1.00 92.38 329 ILE A N 1
ATOM 2599 C CA . ILE A 1 329 ? 4.453 -7.302 6.003 1.00 92.38 329 ILE A CA 1
ATOM 2600 C C . ILE A 1 329 ? 5.569 -6.329 6.368 1.00 92.38 329 ILE A C 1
ATOM 2602 O O . ILE A 1 329 ? 6.131 -5.715 5.471 1.00 92.38 329 ILE A O 1
ATOM 2606 N N . GLU A 1 330 ? 5.922 -6.203 7.646 1.00 95.62 330 GLU A N 1
ATOM 2607 C CA . GLU A 1 330 ? 6.977 -5.294 8.101 1.00 95.62 330 GLU A CA 1
ATOM 2608 C C . GLU A 1 330 ? 8.311 -5.608 7.418 1.00 95.62 330 GLU A C 1
ATOM 2610 O O . GLU A 1 330 ? 8.919 -4.713 6.833 1.00 95.62 330 GLU A O 1
ATOM 2615 N N . LYS A 1 331 ? 8.683 -6.893 7.339 1.00 94.50 331 LYS A N 1
ATOM 2616 C CA . LYS A 1 331 ? 9.865 -7.339 6.588 1.00 94.50 331 LYS A CA 1
ATOM 2617 C C . LYS A 1 331 ? 9.781 -7.011 5.089 1.00 94.50 331 LYS A C 1
ATOM 2619 O O . LYS A 1 331 ? 10.773 -6.602 4.491 1.00 94.50 331 LYS A O 1
ATOM 2624 N N . ARG A 1 332 ? 8.609 -7.172 4.458 1.00 91.50 332 ARG A N 1
ATOM 2625 C CA . ARG A 1 332 ? 8.407 -6.804 3.038 1.00 91.50 332 ARG A CA 1
ATOM 2626 C C . ARG A 1 332 ? 8.506 -5.295 2.819 1.00 91.50 332 ARG A C 1
ATOM 2628 O O . ARG A 1 332 ? 9.141 -4.859 1.868 1.00 91.50 332 ARG A O 1
ATOM 2635 N N . ALA A 1 333 ? 7.909 -4.505 3.705 1.00 93.88 333 ALA A N 1
ATOM 2636 C CA . ALA A 1 333 ? 7.947 -3.051 3.650 1.00 93.88 333 ALA A CA 1
ATOM 2637 C C . ALA A 1 333 ? 9.363 -2.507 3.888 1.00 93.88 333 ALA A C 1
ATOM 2639 O O . ALA A 1 333 ? 9.721 -1.485 3.313 1.00 93.88 333 ALA A O 1
ATOM 2640 N N . GLU A 1 334 ? 10.180 -3.171 4.709 1.00 94.50 334 GLU A N 1
ATOM 2641 C CA . GLU A 1 334 ? 11.595 -2.830 4.884 1.00 94.50 334 GLU A CA 1
ATOM 2642 C C . GLU A 1 334 ? 12.397 -3.048 3.593 1.00 94.50 334 GLU A C 1
ATOM 2644 O O . GLU A 1 334 ? 13.125 -2.149 3.169 1.00 94.50 334 GLU A O 1
ATOM 2649 N N . LEU A 1 335 ? 12.195 -4.185 2.917 1.00 91.75 335 LEU A N 1
ATOM 2650 C CA . LEU A 1 335 ? 12.792 -4.447 1.603 1.00 91.75 335 LEU A CA 1
ATOM 2651 C C . LEU A 1 335 ? 12.337 -3.420 0.559 1.00 91.75 335 LEU A C 1
ATOM 2653 O O . LEU A 1 335 ? 13.170 -2.856 -0.144 1.00 91.75 335 LEU A O 1
ATOM 2657 N N . GLU A 1 336 ? 11.040 -3.111 0.508 1.00 92.25 336 GLU A N 1
ATOM 2658 C CA . GLU A 1 336 ? 10.486 -2.102 -0.402 1.00 92.25 336 GLU A CA 1
ATOM 2659 C C . GLU A 1 336 ? 11.056 -0.701 -0.113 1.00 92.25 336 GLU A C 1
ATOM 2661 O O . GLU A 1 336 ? 11.415 0.032 -1.032 1.00 92.25 336 GLU A O 1
ATOM 2666 N N . ARG A 1 337 ? 11.225 -0.319 1.161 1.00 93.25 337 ARG A N 1
ATOM 2667 C CA . ARG A 1 337 ? 11.901 0.938 1.534 1.00 93.25 337 ARG A CA 1
ATOM 2668 C C . ARG A 1 337 ? 13.353 0.953 1.083 1.00 93.25 337 ARG A C 1
ATOM 2670 O O . ARG A 1 337 ? 13.818 1.991 0.617 1.00 93.25 337 ARG A O 1
ATOM 2677 N N . HIS A 1 338 ? 14.065 -0.163 1.226 1.00 91.31 338 HIS A N 1
ATOM 2678 C CA . HIS A 1 338 ? 15.440 -0.282 0.756 1.00 91.31 338 HIS A CA 1
ATOM 2679 C C . HIS A 1 338 ? 15.515 -0.153 -0.771 1.00 91.31 338 HIS A C 1
ATOM 2681 O O . HIS A 1 338 ? 16.368 0.571 -1.278 1.00 91.31 338 HIS A O 1
ATOM 2687 N N . GLU A 1 339 ? 14.589 -0.773 -1.502 1.00 86.12 339 GLU A N 1
ATOM 2688 C CA . GLU A 1 339 ? 14.483 -0.659 -2.957 1.00 86.12 339 GLU A CA 1
ATOM 2689 C C . GLU A 1 339 ? 14.163 0.774 -3.395 1.00 86.12 339 GLU A C 1
ATOM 2691 O O . GLU A 1 339 ? 14.852 1.320 -4.252 1.00 86.12 339 GLU A O 1
ATOM 2696 N N . ILE A 1 340 ? 13.187 1.436 -2.767 1.00 88.38 340 ILE A N 1
ATOM 2697 C CA . ILE A 1 340 ? 12.865 2.845 -3.035 1.00 88.38 340 ILE A CA 1
ATOM 2698 C C . ILE A 1 340 ? 14.067 3.739 -2.714 1.00 88.38 340 ILE A C 1
ATOM 2700 O O . ILE A 1 340 ? 14.391 4.639 -3.486 1.00 88.38 340 ILE A O 1
ATOM 2704 N N . ALA A 1 341 ? 14.766 3.498 -1.603 1.00 90.25 341 ALA A N 1
ATOM 2705 C CA . ALA A 1 341 ? 15.966 4.245 -1.244 1.00 90.25 341 ALA A CA 1
ATOM 2706 C C . ALA A 1 341 ? 17.094 4.025 -2.260 1.00 90.25 341 ALA A C 1
ATOM 2708 O O . ALA A 1 341 ? 17.756 4.988 -2.644 1.00 90.25 341 ALA A O 1
ATOM 2709 N N . LEU A 1 342 ? 17.296 2.790 -2.727 1.00 83.94 342 LEU A N 1
ATOM 2710 C CA . LEU A 1 342 ? 18.254 2.463 -3.779 1.00 83.94 342 LEU A CA 1
ATOM 2711 C C . LEU A 1 342 ? 17.862 3.136 -5.093 1.00 83.94 342 LEU A C 1
ATOM 2713 O O . LEU A 1 342 ? 18.697 3.789 -5.703 1.00 83.94 342 LEU A O 1
ATOM 2717 N N . ARG A 1 343 ? 16.591 3.071 -5.488 1.00 76.56 343 ARG A N 1
ATOM 2718 C CA . ARG A 1 343 ? 16.062 3.730 -6.684 1.00 76.56 343 ARG A CA 1
ATOM 2719 C C . ARG A 1 343 ? 16.219 5.244 -6.610 1.00 76.56 343 ARG A C 1
ATOM 2721 O O . ARG A 1 343 ? 16.617 5.851 -7.592 1.00 76.56 343 ARG A O 1
ATOM 2728 N N . ASN A 1 344 ? 15.984 5.853 -5.452 1.00 84.06 344 ASN A N 1
ATOM 2729 C CA . ASN A 1 344 ? 16.202 7.282 -5.234 1.00 84.06 344 ASN A CA 1
ATOM 2730 C C . ASN A 1 344 ? 17.691 7.643 -5.246 1.00 84.06 344 ASN A C 1
ATOM 2732 O O . ASN A 1 344 ? 18.055 8.696 -5.763 1.00 84.06 344 ASN A O 1
ATOM 2736 N N . LYS A 1 345 ? 18.567 6.784 -4.706 1.00 83.25 345 LYS A N 1
ATOM 2737 C CA . LYS A 1 345 ? 20.024 6.940 -4.837 1.00 83.25 345 LYS A CA 1
ATOM 2738 C C . LYS A 1 345 ? 20.429 6.868 -6.306 1.00 83.25 345 LYS A C 1
ATOM 2740 O O . LYS A 1 345 ? 21.105 7.774 -6.767 1.00 83.25 345 LYS A O 1
ATOM 2745 N N . LEU A 1 346 ? 19.951 5.864 -7.040 1.00 74.00 346 LEU A N 1
ATOM 2746 C CA . LEU A 1 346 ? 20.197 5.678 -8.469 1.00 74.00 346 LEU A CA 1
ATOM 2747 C C . LEU A 1 346 ? 19.611 6.808 -9.317 1.00 74.00 346 LEU A C 1
ATOM 2749 O O . LEU A 1 346 ? 20.238 7.188 -10.284 1.00 74.00 346 LEU A O 1
ATOM 2753 N N . ALA A 1 347 ? 18.468 7.388 -8.947 1.00 72.50 347 ALA A N 1
ATOM 2754 C CA . ALA A 1 347 ? 17.882 8.535 -9.642 1.00 72.50 347 ALA A CA 1
ATOM 2755 C C . ALA A 1 347 ? 18.674 9.836 -9.426 1.00 72.50 347 ALA A C 1
ATOM 2757 O O . ALA A 1 347 ? 18.577 10.748 -10.240 1.00 72.50 347 ALA A O 1
ATOM 2758 N N . LYS A 1 348 ? 19.443 9.933 -8.330 1.00 77.94 348 LYS A N 1
ATOM 2759 C CA . LYS A 1 348 ? 20.416 11.017 -8.116 1.00 77.94 348 LYS A CA 1
ATOM 2760 C C . LYS A 1 348 ? 21.703 10.794 -8.904 1.00 77.94 348 LYS A C 1
ATOM 2762 O O . LYS A 1 348 ? 22.395 11.761 -9.207 1.00 77.94 348 LYS A O 1
ATOM 2767 N N . ILE A 1 349 ? 22.038 9.539 -9.208 1.00 73.44 349 ILE A N 1
ATOM 2768 C CA . ILE A 1 349 ? 23.076 9.241 -10.189 1.00 73.44 349 ILE A CA 1
ATOM 2769 C C . ILE A 1 349 ? 22.485 9.618 -11.542 1.00 73.44 349 ILE A C 1
ATOM 2771 O O . ILE A 1 349 ? 21.443 9.099 -11.931 1.00 73.44 349 ILE A O 1
ATOM 2775 N N . ASN A 1 350 ? 23.113 10.553 -12.249 1.00 62.03 350 ASN A N 1
ATOM 2776 C CA . ASN A 1 350 ? 22.673 10.956 -13.580 1.00 62.03 350 ASN A CA 1
ATOM 2777 C C . ASN A 1 350 ? 23.054 9.850 -14.587 1.00 62.03 350 ASN A C 1
ATOM 2779 O O . ASN A 1 350 ? 23.894 10.020 -15.464 1.00 62.03 350 ASN A O 1
ATOM 2783 N N . CYS A 1 351 ? 22.494 8.656 -14.401 1.00 61.34 351 CYS A N 1
ATOM 2784 C CA . CYS A 1 351 ? 22.561 7.581 -15.370 1.00 61.34 351 CYS A CA 1
ATOM 2785 C C . CYS A 1 351 ? 21.617 7.967 -16.501 1.00 61.34 351 CYS A C 1
ATOM 2787 O O . CYS A 1 351 ? 20.416 8.155 -16.270 1.00 61.34 351 CYS A O 1
ATOM 2789 N N . ARG A 1 352 ? 22.124 8.061 -17.732 1.00 66.06 352 ARG A N 1
ATOM 2790 C CA . ARG A 1 352 ? 21.226 8.120 -18.885 1.00 66.06 352 ARG A CA 1
ATOM 2791 C C . ARG A 1 352 ? 20.280 6.918 -18.840 1.00 66.06 352 ARG A C 1
ATOM 2793 O O . ARG A 1 352 ? 20.708 5.789 -18.621 1.00 66.06 352 ARG A O 1
ATOM 2800 N N . ARG A 1 353 ? 18.984 7.176 -19.049 1.00 63.50 353 ARG A N 1
ATOM 2801 C CA . ARG A 1 353 ? 17.957 6.123 -19.146 1.00 63.50 353 ARG A CA 1
ATOM 2802 C C . ARG A 1 353 ? 18.093 5.292 -20.419 1.00 63.50 353 ARG A C 1
ATOM 2804 O O . ARG A 1 353 ? 17.590 4.177 -20.463 1.00 63.50 353 ARG A O 1
ATOM 2811 N N . GLU A 1 354 ? 18.759 5.842 -21.429 1.00 80.19 354 GLU A N 1
ATOM 2812 C CA . GLU A 1 354 ? 18.959 5.211 -22.727 1.00 80.19 354 GLU A CA 1
ATOM 2813 C C . GLU A 1 354 ? 20.438 4.862 -22.928 1.00 80.19 354 GLU A C 1
ATOM 2815 O O . GLU A 1 354 ? 21.311 5.667 -22.568 1.00 80.19 354 GLU A O 1
ATOM 2820 N N . PRO A 1 355 ? 20.737 3.692 -23.518 1.00 87.94 355 PRO A N 1
ATOM 2821 C CA . PRO A 1 355 ? 22.097 3.353 -23.897 1.00 87.94 355 PRO A CA 1
ATOM 2822 C C . PRO A 1 355 ? 22.630 4.392 -24.894 1.00 87.94 355 PRO A C 1
ATOM 2824 O O . PRO A 1 355 ? 21.911 4.910 -25.749 1.00 87.94 355 PRO A O 1
ATOM 2827 N N . LEU A 1 356 ? 23.925 4.689 -24.805 1.00 90.19 356 LEU A N 1
ATOM 2828 C CA . LEU A 1 356 ? 24.649 5.525 -25.758 1.00 90.19 356 LEU A CA 1
ATOM 2829 C C . LEU A 1 356 ? 24.502 4.988 -27.189 1.00 90.19 356 LEU A C 1
ATOM 2831 O O . LEU A 1 356 ? 24.397 5.780 -28.124 1.00 90.19 356 LEU A O 1
ATOM 2835 N N . GLY A 1 357 ? 24.446 3.663 -27.335 1.00 91.88 357 GLY A N 1
ATOM 2836 C CA . GLY A 1 357 ? 24.176 2.955 -28.581 1.00 91.88 357 GLY A CA 1
ATOM 2837 C C . GLY A 1 357 ? 24.407 1.450 -28.438 1.00 91.88 357 GLY A C 1
ATOM 2838 O O . GLY A 1 357 ? 24.667 0.949 -27.339 1.00 91.88 357 GLY A O 1
ATOM 2839 N N . ARG A 1 358 ? 24.317 0.740 -29.564 1.00 93.06 358 ARG A N 1
ATOM 2840 C CA . ARG A 1 358 ? 24.555 -0.705 -29.671 1.00 93.06 358 ARG A CA 1
ATOM 2841 C C . ARG A 1 358 ? 25.559 -1.004 -30.774 1.00 93.06 358 ARG A C 1
ATOM 2843 O O . ARG A 1 358 ? 25.580 -0.294 -31.778 1.00 93.06 358 ARG A O 1
ATOM 2850 N N . ASP A 1 359 ? 26.360 -2.046 -30.591 1.00 93.44 359 ASP A N 1
ATOM 2851 C CA . ASP A 1 359 ? 27.247 -2.538 -31.645 1.00 93.44 359 ASP A CA 1
ATOM 2852 C C . ASP A 1 359 ? 26.613 -3.670 -32.471 1.00 93.44 359 ASP A C 1
ATOM 2854 O O . ASP A 1 359 ? 25.502 -4.125 -32.190 1.00 93.44 359 ASP A O 1
ATOM 2858 N N . ARG A 1 360 ? 27.318 -4.147 -33.500 1.00 90.94 360 ARG A N 1
ATOM 2859 C CA . ARG A 1 360 ? 26.873 -5.234 -34.389 1.00 90.94 360 ARG A CA 1
ATOM 2860 C C . ARG A 1 360 ? 26.733 -6.585 -33.689 1.00 90.94 360 ARG A C 1
ATOM 2862 O O . ARG A 1 360 ? 26.154 -7.500 -34.255 1.00 90.94 360 ARG A O 1
ATOM 2869 N N . LYS A 1 361 ? 27.289 -6.725 -32.481 1.00 89.25 361 LYS A N 1
ATOM 2870 C CA . LYS A 1 361 ? 27.129 -7.907 -31.625 1.00 89.25 361 LYS A CA 1
ATOM 2871 C C . LYS A 1 361 ? 25.965 -7.739 -30.639 1.00 89.25 361 LYS A C 1
ATOM 2873 O O . LYS A 1 361 ? 25.839 -8.539 -29.721 1.00 89.25 361 LYS A O 1
ATOM 2878 N N . GLY A 1 362 ? 25.167 -6.676 -30.774 1.00 86.44 362 GLY A N 1
ATOM 2879 C CA . GLY A 1 362 ? 24.051 -6.364 -29.883 1.00 86.44 362 GLY A CA 1
ATOM 2880 C C . GLY A 1 362 ? 24.469 -5.836 -28.509 1.00 86.44 362 GLY A C 1
ATOM 2881 O O . GLY A 1 362 ? 23.612 -5.644 -27.652 1.00 86.44 362 GLY A O 1
ATOM 2882 N N . ARG A 1 363 ? 25.761 -5.575 -28.262 1.00 91.56 363 ARG A N 1
ATOM 2883 C CA . ARG A 1 363 ? 26.241 -5.115 -26.949 1.00 91.56 363 ARG A CA 1
ATOM 2884 C C . ARG A 1 363 ? 25.801 -3.675 -26.723 1.00 91.56 363 ARG A C 1
ATOM 2886 O O . ARG A 1 363 ? 25.997 -2.824 -27.592 1.00 91.56 363 ARG A O 1
ATOM 2893 N N . LEU A 1 364 ? 25.229 -3.404 -25.551 1.00 91.12 364 LEU A N 1
ATOM 2894 C CA . LEU A 1 364 ? 24.741 -2.078 -25.179 1.00 91.12 364 LEU A CA 1
ATOM 2895 C C . LEU A 1 364 ? 25.841 -1.292 -24.478 1.00 91.12 364 LEU A C 1
ATOM 2897 O O . LEU A 1 364 ? 26.521 -1.798 -23.583 1.00 91.12 364 LEU A O 1
ATOM 2901 N N . TYR A 1 365 ? 25.998 -0.037 -24.873 1.00 92.56 365 TYR A N 1
ATOM 2902 C CA . TYR A 1 365 ? 26.978 0.866 -24.290 1.00 92.56 365 TYR A CA 1
ATOM 2903 C C . TYR A 1 365 ? 26.252 1.914 -23.472 1.00 92.56 365 TYR A C 1
ATOM 2905 O O . TYR A 1 365 ? 25.386 2.611 -23.983 1.00 92.56 365 TYR A O 1
ATOM 2913 N N . TRP A 1 366 ? 26.610 2.036 -22.205 1.00 91.31 366 TRP A N 1
ATOM 2914 C CA . TRP A 1 366 ? 26.007 2.959 -21.258 1.00 91.31 366 TRP A CA 1
ATOM 2915 C C . TRP A 1 366 ? 27.022 4.028 -20.896 1.00 91.31 366 TRP A C 1
ATOM 2917 O O . TRP A 1 366 ? 28.176 3.725 -20.593 1.00 91.31 366 TRP A O 1
ATOM 2927 N N . TRP A 1 367 ? 26.591 5.281 -20.930 1.00 86.81 367 TRP A N 1
ATOM 2928 C CA . TRP A 1 367 ? 27.408 6.406 -20.506 1.00 86.81 367 TRP A CA 1
ATOM 2929 C C . TRP A 1 367 ? 26.861 6.955 -19.195 1.00 86.81 367 TRP A C 1
ATOM 2931 O O . TRP A 1 367 ? 25.665 7.230 -19.071 1.00 86.81 367 TRP A O 1
ATOM 2941 N N . PHE A 1 368 ? 27.757 7.095 -18.225 1.00 80.50 368 PHE A N 1
ATOM 2942 C CA . PHE A 1 368 ? 27.465 7.707 -16.943 1.00 80.50 368 PHE A CA 1
ATOM 2943 C C . PHE A 1 368 ? 28.211 9.031 -16.914 1.00 80.50 368 PHE A C 1
ATOM 2945 O O . PHE A 1 368 ? 29.445 9.048 -16.978 1.00 80.50 368 PHE A O 1
ATOM 2952 N N . ASP A 1 369 ? 27.448 10.124 -16.849 1.00 69.94 369 ASP A N 1
ATOM 2953 C CA . ASP A 1 369 ? 27.997 11.431 -16.514 1.00 69.94 369 ASP A CA 1
ATOM 2954 C C . ASP A 1 369 ? 28.735 11.269 -15.193 1.00 69.94 369 ASP A C 1
ATOM 2956 O O . ASP A 1 369 ? 28.155 10.809 -14.203 1.00 69.94 369 ASP A O 1
ATOM 2960 N N . ASP A 1 370 ? 30.035 11.551 -15.205 1.00 64.00 370 ASP A N 1
ATOM 2961 C CA . ASP A 1 370 ? 30.866 11.334 -14.036 1.00 64.00 370 ASP A CA 1
ATOM 2962 C C . ASP A 1 370 ? 30.289 12.179 -12.905 1.00 64.00 370 ASP A C 1
ATOM 2964 O O . ASP A 1 370 ? 30.285 13.412 -12.954 1.00 64.00 370 ASP A O 1
ATOM 2968 N N . LEU A 1 371 ? 29.732 11.499 -11.903 1.00 54.56 371 LEU A N 1
ATOM 2969 C CA . LEU A 1 371 ? 29.298 12.136 -10.682 1.00 54.56 371 LEU A CA 1
ATOM 2970 C C . LEU A 1 371 ? 30.526 12.830 -10.111 1.00 54.56 371 LEU A C 1
ATOM 2972 O O . LEU A 1 371 ? 31.418 12.185 -9.548 1.00 54.56 371 LEU A O 1
ATOM 2976 N N . THR A 1 372 ? 30.562 14.152 -10.219 1.00 56.19 372 THR A N 1
ATOM 2977 C CA . THR A 1 372 ? 31.369 14.983 -9.342 1.00 56.19 372 THR A CA 1
ATOM 2978 C C . THR A 1 372 ? 30.843 14.749 -7.931 1.00 56.19 372 THR A C 1
ATOM 2980 O O . THR A 1 372 ? 29.970 15.452 -7.430 1.00 56.19 372 THR A O 1
ATOM 2983 N N . LEU A 1 373 ? 31.329 13.682 -7.289 1.00 53.44 373 LEU A N 1
ATOM 2984 C CA . LEU A 1 373 ? 31.104 13.468 -5.871 1.00 53.44 373 LEU A CA 1
ATOM 2985 C C . LEU A 1 373 ? 31.627 14.728 -5.173 1.00 53.44 373 LEU A C 1
ATOM 2987 O O . LEU A 1 373 ? 32.786 15.101 -5.406 1.00 53.44 373 LEU A O 1
ATOM 2991 N N . PRO A 1 374 ? 30.794 15.412 -4.374 1.00 52.03 374 PRO A N 1
ATOM 2992 C CA . PRO A 1 374 ? 31.206 16.639 -3.713 1.00 52.03 374 PRO A CA 1
ATOM 2993 C C . PRO A 1 374 ? 32.466 16.358 -2.883 1.00 52.03 374 PRO A C 1
ATOM 2995 O O . PRO A 1 374 ? 32.444 15.516 -1.989 1.00 52.03 374 PRO A O 1
ATOM 2998 N N . GLY A 1 375 ? 33.579 17.018 -3.228 1.00 67.25 375 GLY A N 1
ATOM 2999 C CA . GLY A 1 375 ? 34.865 16.899 -2.524 1.00 67.25 375 GLY A CA 1
ATOM 3000 C C . GLY A 1 375 ? 36.055 16.361 -3.330 1.00 67.25 375 GLY A C 1
ATOM 3001 O O . GLY A 1 375 ? 37.178 16.421 -2.834 1.00 67.25 375 GLY A O 1
ATOM 3002 N N . HIS A 1 376 ? 35.880 15.887 -4.570 1.00 57.06 376 HIS A N 1
ATOM 3003 C CA . HIS A 1 376 ? 37.016 15.509 -5.425 1.00 57.06 376 HIS A CA 1
ATOM 3004 C C . HIS A 1 376 ? 37.293 16.560 -6.508 1.00 57.06 376 HIS A C 1
ATOM 3006 O O . HIS A 1 376 ? 36.537 16.701 -7.462 1.00 57.06 376 HIS A O 1
ATOM 3012 N N . ALA A 1 377 ? 38.410 17.281 -6.365 1.00 58.84 377 ALA A N 1
ATOM 3013 C CA . ALA A 1 377 ? 38.829 18.384 -7.240 1.00 58.84 377 ALA A CA 1
ATOM 3014 C C . ALA A 1 377 ? 39.429 17.953 -8.595 1.00 58.84 377 ALA A C 1
ATOM 3016 O O . ALA A 1 377 ? 39.901 18.796 -9.353 1.00 58.84 377 ALA A O 1
ATOM 3017 N N . VAL A 1 378 ? 39.443 16.654 -8.906 1.00 59.25 378 VAL A N 1
ATOM 3018 C CA . VAL A 1 378 ? 39.952 16.157 -10.189 1.00 59.25 378 VAL A CA 1
ATOM 3019 C C . VAL A 1 378 ? 38.755 15.861 -11.093 1.00 59.25 378 VAL A C 1
ATOM 3021 O O . VAL A 1 378 ? 37.918 15.048 -10.690 1.00 59.25 378 VAL A O 1
ATOM 3024 N N . PRO A 1 379 ? 38.653 16.474 -12.289 1.00 56.72 379 PRO A N 1
ATOM 3025 C CA . PRO A 1 379 ? 37.655 16.082 -13.274 1.00 56.72 379 PRO A CA 1
ATOM 3026 C C . PRO A 1 379 ? 37.911 14.618 -13.630 1.00 56.72 379 PRO A C 1
ATOM 3028 O O . PRO A 1 379 ? 38.929 14.281 -14.238 1.00 56.72 379 PRO A O 1
ATOM 3031 N N . LYS A 1 380 ? 37.037 13.727 -13.159 1.00 62.69 380 LYS A N 1
ATOM 3032 C CA . LYS A 1 380 ? 37.127 12.317 -13.516 1.00 62.69 380 LYS A CA 1
ATOM 3033 C C . LYS A 1 380 ? 36.730 12.173 -14.988 1.00 62.69 380 LYS A C 1
ATOM 3035 O O . LYS A 1 380 ? 35.877 12.902 -15.497 1.00 62.69 380 LYS A O 1
ATOM 3040 N N . LEU A 1 381 ? 37.470 11.314 -15.686 1.00 62.97 381 LEU A N 1
ATOM 3041 C CA . LEU A 1 381 ? 37.228 11.013 -17.088 1.00 62.97 381 LEU A CA 1
ATOM 3042 C C . LEU A 1 381 ? 35.923 10.215 -17.194 1.00 62.97 381 LEU A C 1
ATOM 3044 O O . LEU A 1 381 ? 35.829 9.169 -16.544 1.00 62.97 381 LEU A O 1
ATOM 3048 N N . PRO A 1 382 ? 34.967 10.656 -18.031 1.00 69.00 382 PRO A N 1
ATOM 3049 C CA . PRO A 1 382 ? 33.699 9.965 -18.180 1.00 69.00 382 PRO A CA 1
ATOM 3050 C C . PRO A 1 382 ? 33.916 8.492 -18.552 1.00 69.00 382 PRO A C 1
ATOM 3052 O O . PRO A 1 382 ? 34.857 8.139 -19.267 1.00 69.00 382 PRO A O 1
ATOM 3055 N N . ARG A 1 383 ? 33.056 7.617 -18.023 1.00 84.25 383 ARG A N 1
ATOM 3056 C CA . ARG A 1 383 ? 33.191 6.162 -18.161 1.00 84.25 383 ARG A CA 1
ATOM 3057 C C . ARG A 1 383 ? 32.089 5.623 -19.055 1.00 84.25 383 ARG A C 1
ATOM 3059 O O . ARG A 1 383 ? 30.909 5.893 -18.822 1.00 84.25 383 ARG A O 1
ATOM 3066 N N . ILE A 1 384 ? 32.477 4.832 -20.050 1.00 87.69 384 ILE A N 1
ATOM 3067 C CA . ILE A 1 384 ? 31.532 4.020 -20.819 1.00 87.69 384 ILE A CA 1
ATOM 3068 C C . ILE A 1 384 ? 31.561 2.605 -20.260 1.00 87.69 384 ILE A C 1
ATOM 3070 O O . ILE A 1 384 ? 32.626 2.037 -20.031 1.00 87.69 384 ILE A O 1
ATOM 3074 N N . PHE A 1 385 ? 30.385 2.031 -20.054 1.00 90.25 385 PHE A N 1
ATOM 3075 C CA . PHE A 1 385 ? 30.214 0.659 -19.612 1.00 90.25 385 PHE A CA 1
ATOM 3076 C C . PHE A 1 385 ? 29.568 -0.137 -20.736 1.00 90.25 385 PHE A C 1
ATOM 3078 O O . PHE A 1 385 ? 28.523 0.245 -21.256 1.00 90.25 385 PHE A O 1
ATOM 3085 N N . ARG A 1 386 ? 30.182 -1.251 -21.117 1.00 91.44 386 ARG A N 1
ATOM 3086 C CA . ARG A 1 386 ? 29.618 -2.191 -22.080 1.00 91.44 386 ARG A CA 1
ATOM 3087 C C . ARG A 1 386 ? 28.926 -3.311 -21.328 1.00 91.44 386 ARG A C 1
ATOM 3089 O O . ARG A 1 386 ? 29.578 -4.048 -20.592 1.00 91.44 386 ARG A O 1
ATOM 3096 N N . GLN A 1 387 ? 27.636 -3.451 -21.582 1.00 89.75 387 GLN A N 1
ATOM 3097 C CA . GLN A 1 387 ? 26.843 -4.601 -21.193 1.00 89.75 387 GLN A CA 1
ATOM 3098 C C . GLN A 1 387 ? 26.888 -5.607 -22.342 1.00 89.75 387 GLN A C 1
ATOM 3100 O O . GLN A 1 387 ? 26.411 -5.325 -23.447 1.00 89.75 387 GLN A O 1
ATOM 3105 N N . THR A 1 388 ? 27.504 -6.765 -22.118 1.00 82.44 388 THR A N 1
ATOM 3106 C CA . THR A 1 388 ? 27.329 -7.905 -23.017 1.00 82.44 388 THR A CA 1
ATOM 3107 C C . THR A 1 388 ? 25.860 -8.298 -22.963 1.00 82.44 388 THR A C 1
ATOM 3109 O O . THR A 1 388 ? 25.323 -8.578 -21.896 1.00 82.44 388 THR A O 1
ATOM 3112 N N . PHE A 1 389 ? 25.180 -8.207 -24.101 1.00 68.56 389 PHE A N 1
ATOM 3113 C CA . PHE A 1 389 ? 23.792 -8.623 -24.196 1.00 68.56 389 PHE A CA 1
ATOM 3114 C C . PHE A 1 389 ? 23.753 -10.140 -24.025 1.00 68.56 389 PHE A C 1
ATOM 3116 O O . PHE A 1 389 ? 24.379 -10.851 -24.810 1.00 68.56 389 PHE A O 1
ATOM 3123 N N . ILE A 1 390 ? 23.064 -10.622 -22.991 1.00 58.41 390 ILE A N 1
ATOM 3124 C CA . ILE A 1 390 ? 22.597 -12.004 -22.975 1.00 58.41 390 ILE A CA 1
ATOM 3125 C C . ILE A 1 390 ? 21.315 -11.989 -23.805 1.00 58.41 390 ILE A C 1
ATOM 3127 O O . ILE A 1 390 ? 20.392 -11.256 -23.431 1.00 58.41 390 ILE A O 1
ATOM 3131 N N . PRO A 1 391 ? 21.238 -12.737 -24.917 1.00 55.81 391 PRO A N 1
ATOM 3132 C CA . PRO A 1 391 ? 19.966 -12.985 -25.572 1.00 55.81 391 PRO A CA 1
ATOM 3133 C C . PRO A 1 391 ? 18.989 -13.491 -24.517 1.00 55.81 391 PRO A C 1
ATOM 3135 O O . PRO A 1 391 ? 19.214 -14.526 -23.897 1.00 55.81 391 PRO A O 1
ATOM 3138 N N . THR A 1 392 ? 17.919 -12.743 -24.273 1.00 49.91 392 THR A N 1
ATOM 3139 C CA . THR A 1 392 ? 16.805 -13.206 -23.437 1.00 49.91 392 THR A CA 1
ATOM 3140 C C . THR A 1 392 ? 15.925 -14.135 -24.271 1.00 49.91 392 THR A C 1
ATOM 3142 O O . THR A 1 392 ? 14.712 -13.981 -24.324 1.00 49.91 392 THR A O 1
ATOM 3145 N N . ASP A 1 393 ? 16.546 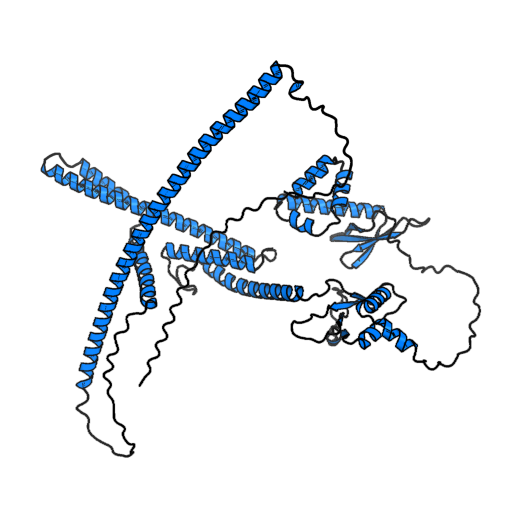-15.104 -24.944 1.00 48.75 393 ASP A N 1
ATOM 3146 C CA . ASP A 1 393 ? 15.833 -16.239 -25.507 1.00 48.75 393 ASP A CA 1
ATOM 3147 C C . ASP A 1 393 ? 15.373 -17.089 -24.327 1.00 48.75 393 ASP A C 1
ATOM 3149 O O . ASP A 1 393 ? 16.092 -17.950 -23.825 1.00 48.75 393 ASP A O 1
ATOM 3153 N N . ASN A 1 394 ? 14.146 -16.851 -23.870 1.00 49.75 394 ASN A N 1
ATOM 3154 C CA . ASN A 1 394 ? 13.504 -17.649 -22.824 1.00 49.75 394 ASN A CA 1
ATOM 3155 C C . ASN A 1 394 ? 13.224 -19.109 -23.257 1.00 49.75 394 ASN A C 1
ATOM 3157 O O . ASN A 1 394 ? 12.588 -19.841 -22.504 1.00 49.75 394 ASN A O 1
ATOM 3161 N N . ASN A 1 395 ? 13.684 -19.535 -24.441 1.00 50.19 395 ASN A N 1
ATOM 3162 C CA . ASN A 1 395 ? 13.483 -20.875 -24.998 1.00 50.19 395 ASN A CA 1
ATOM 3163 C C . ASN A 1 395 ? 14.776 -21.660 -25.272 1.00 50.19 395 ASN A C 1
ATOM 3165 O O . ASN A 1 395 ? 14.694 -22.786 -25.762 1.00 50.19 395 ASN A O 1
ATOM 3169 N N . LEU A 1 396 ? 15.957 -21.133 -24.938 1.00 47.44 396 LEU A N 1
ATOM 3170 C CA . LEU A 1 396 ? 17.148 -21.976 -24.856 1.00 47.44 396 LEU A CA 1
ATOM 3171 C C . LEU A 1 396 ? 17.182 -22.583 -23.451 1.00 47.44 396 LEU A C 1
ATOM 3173 O O . LEU A 1 396 ? 17.468 -21.887 -22.476 1.00 47.44 396 LEU A O 1
ATOM 3177 N N . GLU A 1 397 ? 16.822 -23.869 -23.344 1.00 47.62 397 GLU A N 1
ATOM 3178 C CA . GLU A 1 397 ? 17.080 -24.644 -22.127 1.00 47.62 397 GLU A CA 1
ATOM 3179 C C . GLU A 1 397 ? 18.545 -24.421 -21.728 1.00 47.62 397 GLU A C 1
ATOM 3181 O O . GLU A 1 397 ? 19.421 -24.518 -22.596 1.00 47.62 397 GLU A O 1
ATOM 3186 N N . PRO A 1 398 ? 18.827 -24.074 -20.459 1.00 44.47 398 PRO A N 1
ATOM 3187 C CA . PRO A 1 398 ? 20.192 -23.871 -20.013 1.00 44.47 398 PRO A CA 1
ATOM 3188 C C . PRO A 1 398 ? 20.951 -25.178 -20.240 1.00 44.47 398 PRO A C 1
ATOM 3190 O O . PRO A 1 398 ? 20.687 -26.176 -19.574 1.00 44.47 398 PRO A O 1
ATOM 3193 N N . GLN A 1 399 ? 21.854 -25.192 -21.222 1.00 48.81 399 GLN A N 1
ATOM 3194 C CA . GLN A 1 399 ? 22.863 -26.236 -21.288 1.00 48.81 399 GLN A CA 1
ATOM 3195 C C . GLN A 1 399 ? 23.705 -26.100 -20.019 1.00 48.81 399 GLN A C 1
ATOM 3197 O O . GLN A 1 399 ? 24.162 -25.000 -19.705 1.00 48.81 399 GLN A O 1
ATOM 3202 N N . ASP A 1 400 ? 23.858 -27.206 -19.290 1.00 45.09 400 ASP A N 1
ATOM 3203 C CA . ASP A 1 400 ? 24.647 -27.343 -18.057 1.00 45.09 400 ASP A CA 1
ATOM 3204 C C . ASP A 1 400 ? 26.165 -27.193 -18.315 1.00 45.09 400 ASP A C 1
ATOM 3206 O O . ASP A 1 400 ? 26.972 -28.010 -17.873 1.00 45.09 400 ASP A O 1
ATOM 3210 N N . ASP A 1 401 ? 26.568 -26.166 -19.059 1.00 47.03 401 ASP A N 1
ATOM 3211 C CA . ASP A 1 401 ? 27.965 -25.811 -19.251 1.00 47.03 401 ASP A CA 1
ATOM 3212 C C . ASP A 1 401 ? 28.326 -24.747 -18.203 1.00 47.03 401 ASP A C 1
ATOM 3214 O O . ASP A 1 401 ? 27.890 -23.596 -18.272 1.00 47.03 401 ASP A O 1
ATOM 3218 N N . ASP A 1 402 ? 29.146 -25.136 -17.224 1.00 52.62 402 ASP A N 1
ATOM 3219 C CA . ASP A 1 402 ? 29.675 -24.320 -16.115 1.00 52.62 402 ASP A CA 1
ATOM 3220 C C . ASP A 1 402 ? 30.509 -23.078 -16.559 1.00 52.62 402 ASP A C 1
ATOM 3222 O O . ASP A 1 402 ? 31.154 -22.429 -15.736 1.00 52.62 402 ASP A O 1
ATOM 3226 N N . ASP A 1 403 ? 30.476 -22.698 -17.842 1.00 53.97 403 ASP A N 1
ATOM 3227 C CA . ASP A 1 403 ? 31.226 -21.585 -18.450 1.00 53.97 403 ASP A CA 1
ATOM 3228 C C . ASP A 1 403 ? 30.412 -20.270 -18.568 1.00 53.97 403 ASP A C 1
ATOM 3230 O O . ASP A 1 403 ? 30.906 -19.254 -19.070 1.00 53.97 403 ASP A O 1
ATOM 3234 N N . TYR A 1 404 ? 29.159 -20.230 -18.094 1.00 51.91 404 TYR A N 1
ATOM 3235 C CA . TYR A 1 404 ? 28.284 -19.049 -18.231 1.00 51.91 404 TYR A CA 1
ATOM 3236 C C . TYR A 1 404 ? 28.637 -17.847 -17.329 1.00 51.91 404 TYR A C 1
ATOM 3238 O O . TYR A 1 404 ? 28.121 -16.747 -17.557 1.00 51.91 404 TYR A O 1
ATOM 3246 N N . ASP A 1 405 ? 29.537 -17.997 -16.354 1.00 51.28 405 ASP A N 1
ATOM 3247 C CA . ASP A 1 405 ? 29.851 -16.928 -15.390 1.00 51.28 405 ASP A CA 1
ATOM 3248 C C . ASP A 1 405 ? 30.840 -15.865 -15.932 1.00 51.28 405 ASP A C 1
ATOM 3250 O O . ASP A 1 405 ? 30.940 -14.758 -15.394 1.00 51.28 405 ASP A O 1
ATOM 3254 N N . GLU A 1 406 ? 31.532 -16.120 -17.053 1.00 53.56 406 GLU A N 1
ATOM 3255 C CA . GLU A 1 406 ? 32.504 -15.161 -17.614 1.00 53.56 406 GLU A CA 1
ATOM 3256 C C . GLU A 1 406 ? 31.896 -14.137 -18.592 1.00 53.56 406 GLU A C 1
ATOM 3258 O O . GLU A 1 406 ? 32.458 -13.058 -18.801 1.00 53.56 406 GLU A O 1
ATOM 3263 N N . ASN A 1 407 ? 30.714 -14.402 -19.160 1.00 54.81 407 ASN A N 1
ATOM 3264 C CA . ASN A 1 407 ? 30.157 -13.571 -20.239 1.00 54.81 407 ASN A CA 1
ATOM 3265 C C . ASN A 1 407 ? 29.268 -12.410 -19.769 1.00 54.81 407 ASN A C 1
ATOM 3267 O O . ASN A 1 407 ? 28.967 -11.505 -20.556 1.00 54.81 407 ASN A O 1
ATOM 3271 N N . ASN A 1 408 ? 28.917 -12.362 -18.483 1.00 59.88 408 ASN A N 1
ATOM 3272 C CA . ASN A 1 408 ? 28.096 -11.296 -17.900 1.00 59.88 408 ASN A CA 1
ATOM 3273 C C . ASN A 1 408 ? 28.914 -10.134 -17.310 1.00 59.88 408 ASN A C 1
ATOM 3275 O O . ASN A 1 408 ? 28.466 -9.390 -16.434 1.00 59.88 408 ASN A O 1
ATOM 3279 N N . GLN A 1 409 ? 30.152 -9.982 -17.778 1.00 74.38 409 GLN A N 1
ATOM 3280 C CA . GLN A 1 409 ? 31.069 -8.978 -17.269 1.00 74.38 409 GLN A CA 1
ATOM 3281 C C . GLN A 1 409 ? 30.816 -7.616 -17.922 1.00 74.38 409 GLN A C 1
ATOM 3283 O O . GLN A 1 409 ? 31.048 -7.398 -19.115 1.00 74.38 409 GLN A O 1
ATOM 3288 N N . TRP A 1 410 ? 30.389 -6.662 -17.096 1.00 85.25 410 TRP A N 1
ATOM 3289 C CA . TRP A 1 410 ? 30.419 -5.247 -17.436 1.00 85.25 410 TRP A CA 1
ATOM 3290 C C . TRP A 1 410 ? 31.864 -4.817 -17.693 1.00 85.25 410 TRP A C 1
ATOM 3292 O O . TRP A 1 410 ? 32.691 -4.816 -16.781 1.00 85.25 410 TRP A O 1
ATOM 3302 N N . VAL A 1 411 ? 32.172 -4.420 -18.929 1.00 89.75 411 VAL A N 1
ATOM 3303 C CA . VAL A 1 411 ? 33.503 -3.898 -19.273 1.00 89.75 411 VAL A CA 1
ATOM 3304 C C . VAL A 1 411 ? 33.485 -2.382 -19.214 1.00 89.75 411 VAL A C 1
ATOM 3306 O O . VAL A 1 411 ? 32.640 -1.741 -19.837 1.00 89.75 411 VAL A O 1
ATOM 3309 N N . VAL A 1 412 ? 34.425 -1.814 -18.463 1.00 90.38 412 VAL A N 1
ATOM 3310 C CA . VAL A 1 412 ? 34.540 -0.369 -18.250 1.00 90.38 412 VAL A CA 1
ATOM 3311 C C . VAL A 1 412 ? 35.651 0.196 -19.126 1.00 90.38 412 VAL A C 1
ATOM 3313 O O . VAL A 1 412 ? 36.787 -0.263 -19.060 1.00 90.38 412 VAL A O 1
ATOM 3316 N N . PHE A 1 413 ? 35.328 1.229 -19.897 1.00 92.00 413 PHE A N 1
ATOM 3317 C CA . PHE A 1 413 ? 36.275 2.046 -20.651 1.00 92.00 413 PHE A CA 1
ATOM 3318 C C . PHE A 1 413 ? 36.462 3.345 -19.870 1.00 92.00 413 PHE A C 1
ATOM 3320 O O . PHE A 1 413 ? 35.575 4.203 -19.864 1.00 92.00 413 PHE A O 1
ATOM 3327 N N . ALA A 1 414 ? 37.567 3.438 -19.127 1.00 86.75 414 ALA A N 1
ATOM 3328 C CA . ALA A 1 414 ? 37.786 4.496 -18.138 1.00 86.75 414 ALA A CA 1
ATOM 3329 C C . ALA A 1 414 ? 38.835 5.529 -18.572 1.00 86.75 414 ALA A C 1
ATOM 3331 O O . ALA A 1 414 ? 38.934 6.592 -17.960 1.00 86.75 414 ALA A O 1
ATOM 3332 N N . SER A 1 415 ? 39.633 5.228 -19.599 1.00 88.94 415 SER A N 1
ATOM 3333 C CA . SER A 1 415 ? 40.653 6.135 -20.118 1.00 88.94 415 SER A CA 1
ATOM 3334 C C . SER A 1 415 ? 40.295 6.665 -21.512 1.00 88.94 415 SER A C 1
ATOM 3336 O O . SER A 1 415 ? 39.625 5.993 -22.296 1.00 88.94 415 SER A O 1
ATOM 3338 N N . LYS A 1 416 ? 40.791 7.863 -21.867 1.00 88.44 416 LYS A N 1
ATOM 3339 C CA . LYS A 1 416 ? 40.666 8.400 -23.240 1.00 88.44 416 LYS A CA 1
ATOM 3340 C C . LYS A 1 416 ? 41.241 7.441 -24.286 1.00 88.44 416 LYS A C 1
ATOM 3342 O O . LYS A 1 416 ? 40.737 7.383 -25.403 1.00 88.44 416 LYS A O 1
ATOM 3347 N N . LYS A 1 417 ? 42.279 6.685 -23.916 1.00 91.12 417 LYS A N 1
ATOM 3348 C CA . LYS A 1 417 ? 42.886 5.666 -24.770 1.00 91.12 417 LYS A CA 1
ATOM 3349 C C . LYS A 1 417 ? 41.918 4.503 -25.003 1.00 91.12 417 LYS A C 1
ATOM 3351 O O . LYS A 1 417 ? 41.686 4.166 -26.155 1.00 91.12 417 LYS A O 1
ATOM 3356 N N . ASP A 1 418 ? 41.293 3.974 -23.951 1.00 91.69 418 ASP A N 1
ATOM 3357 C CA . ASP A 1 418 ? 40.326 2.867 -24.060 1.00 91.69 418 ASP A CA 1
ATOM 3358 C C . ASP A 1 418 ? 39.123 3.277 -24.921 1.00 91.69 418 ASP A C 1
ATOM 3360 O O . ASP A 1 418 ? 38.614 2.492 -25.715 1.00 91.69 418 ASP A O 1
ATOM 3364 N N . LEU A 1 419 ? 38.675 4.528 -24.780 1.00 92.00 419 LEU A N 1
ATOM 3365 C CA . LEU A 1 419 ? 37.575 5.085 -25.566 1.00 92.00 419 LEU A CA 1
ATOM 3366 C C . LEU A 1 419 ? 37.954 5.281 -27.037 1.00 92.00 419 LEU A C 1
ATOM 3368 O O . LEU A 1 419 ? 37.143 5.002 -27.918 1.00 92.00 419 LEU A O 1
ATOM 3372 N N . ALA A 1 420 ? 39.184 5.718 -27.312 1.00 90.25 420 ALA A N 1
ATOM 3373 C CA . ALA A 1 420 ? 39.701 5.813 -28.673 1.00 90.25 420 ALA A CA 1
ATOM 3374 C C . ALA A 1 420 ? 39.853 4.425 -29.319 1.00 90.25 420 ALA A C 1
ATOM 3376 O O . ALA A 1 420 ? 39.501 4.257 -30.485 1.00 90.25 420 ALA A O 1
ATOM 3377 N N . GLU A 1 421 ? 40.320 3.425 -28.565 1.00 93.25 421 GLU A N 1
ATOM 3378 C CA . GLU A 1 421 ? 40.401 2.029 -29.009 1.00 93.25 421 GLU A CA 1
ATOM 3379 C C . GLU A 1 421 ? 39.008 1.441 -29.269 1.00 93.25 421 GLU A C 1
ATOM 3381 O O . GLU A 1 421 ? 38.793 0.806 -30.302 1.00 93.25 421 GLU A O 1
ATOM 3386 N N . LEU A 1 422 ? 38.036 1.717 -28.394 1.00 94.25 422 LEU A N 1
ATOM 3387 C CA . LEU A 1 422 ? 36.642 1.332 -28.596 1.00 94.25 422 LEU A CA 1
ATOM 3388 C C . LEU A 1 422 ? 36.066 1.969 -29.867 1.00 94.25 422 LEU A C 1
ATOM 3390 O O . LEU A 1 422 ? 35.511 1.259 -30.701 1.00 94.25 422 LEU A O 1
ATOM 3394 N N . ALA A 1 423 ? 36.219 3.284 -30.041 1.00 93.88 423 ALA A N 1
ATOM 3395 C CA . ALA A 1 423 ? 35.719 3.995 -31.216 1.00 93.88 423 ALA A CA 1
ATOM 3396 C C . ALA A 1 423 ? 36.384 3.516 -32.518 1.00 93.88 423 ALA A C 1
ATOM 3398 O O . ALA A 1 423 ? 35.726 3.445 -33.555 1.00 93.88 423 ALA A O 1
ATOM 3399 N N . ALA A 1 424 ? 37.668 3.145 -32.467 1.00 93.44 424 ALA A N 1
ATOM 3400 C CA . ALA A 1 424 ? 38.384 2.554 -33.595 1.00 93.44 424 ALA A CA 1
ATOM 3401 C C . ALA A 1 424 ? 37.905 1.130 -33.927 1.00 93.44 424 ALA A C 1
ATOM 3403 O O . ALA A 1 424 ? 37.928 0.740 -35.092 1.00 93.44 424 ALA A O 1
ATOM 3404 N N . ALA A 1 425 ? 37.455 0.366 -32.927 1.00 94.00 425 ALA A N 1
ATOM 3405 C CA . ALA A 1 425 ? 36.927 -0.985 -33.110 1.00 94.00 425 ALA A CA 1
ATOM 3406 C C . ALA A 1 425 ? 35.494 -1.024 -33.683 1.00 94.00 425 ALA A C 1
ATOM 3408 O O . ALA A 1 425 ? 35.072 -2.077 -34.167 1.00 94.00 425 ALA A O 1
ATOM 3409 N N . LEU A 1 426 ? 34.753 0.091 -33.634 1.00 94.00 426 LEU A N 1
ATOM 3410 C CA . LEU A 1 426 ? 33.421 0.229 -34.233 1.00 94.00 426 LEU A CA 1
ATOM 3411 C C . LEU A 1 426 ? 33.528 0.431 -35.754 1.00 94.00 426 LEU A C 1
ATOM 3413 O O . LEU A 1 426 ? 34.265 1.302 -36.234 1.00 94.00 426 LEU A O 1
ATOM 3417 N N . ALA A 1 427 ? 32.786 -0.371 -36.517 1.00 92.19 427 ALA A N 1
ATOM 3418 C CA . ALA A 1 427 ? 32.818 -0.377 -37.970 1.00 92.19 427 ALA A CA 1
ATOM 3419 C C . ALA A 1 427 ? 31.986 0.768 -38.561 1.00 92.19 427 ALA A C 1
ATOM 3421 O O . ALA A 1 427 ? 30.831 0.993 -38.202 1.00 92.19 427 ALA A O 1
ATOM 3422 N N . ASP A 1 428 ? 32.552 1.448 -39.557 1.00 92.69 428 ASP A N 1
ATOM 3423 C CA . ASP A 1 428 ? 31.867 2.542 -40.251 1.00 92.69 428 ASP A CA 1
ATOM 3424 C C . ASP A 1 428 ? 30.765 2.045 -41.203 1.00 92.69 428 ASP A C 1
ATOM 3426 O O . ASP A 1 428 ? 29.921 2.836 -41.629 1.00 92.69 428 ASP A O 1
ATOM 3430 N N . SER A 1 429 ? 30.744 0.749 -41.538 1.00 89.69 429 SER A N 1
ATOM 3431 C CA . SER A 1 429 ? 29.773 0.139 -42.456 1.00 89.69 429 SER A CA 1
ATOM 3432 C C . SER A 1 429 ? 28.364 0.014 -41.867 1.00 89.69 429 SER A C 1
ATOM 3434 O O . SER A 1 429 ? 27.399 0.058 -42.625 1.00 89.69 429 SER A O 1
ATOM 3436 N N . HIS A 1 430 ? 28.218 -0.094 -40.542 1.00 89.75 430 HIS A N 1
ATOM 3437 C CA . HIS A 1 430 ? 26.917 -0.269 -39.887 1.00 89.75 430 HIS A CA 1
ATOM 3438 C C . HIS A 1 430 ? 26.392 1.058 -39.329 1.00 89.75 430 HIS A C 1
ATOM 3440 O O . HIS A 1 430 ? 27.102 1.766 -38.617 1.00 89.75 430 HIS A O 1
ATOM 3446 N N . SER A 1 431 ? 25.130 1.394 -39.620 1.00 88.56 431 SER A N 1
ATOM 3447 C CA . SER A 1 431 ? 24.515 2.673 -39.228 1.00 88.56 431 SER A CA 1
ATOM 3448 C C . SER A 1 431 ? 24.522 2.906 -37.711 1.00 88.56 431 SER A C 1
ATOM 3450 O O . SER A 1 431 ? 24.901 3.987 -37.270 1.00 88.56 431 SER A O 1
ATOM 3452 N N . PHE A 1 432 ? 24.181 1.886 -36.916 1.00 90.19 432 PHE A N 1
ATOM 3453 C CA . PHE A 1 432 ? 24.150 1.979 -35.450 1.00 90.19 432 PHE A CA 1
ATOM 3454 C C . PHE A 1 432 ? 25.548 2.129 -34.826 1.00 90.19 432 PHE A C 1
ATOM 3456 O O . PHE A 1 432 ? 25.723 2.915 -33.897 1.00 90.19 432 PHE A O 1
ATOM 3463 N N . GLU A 1 433 ? 26.558 1.422 -35.347 1.00 94.00 433 GLU A N 1
ATOM 3464 C CA . GLU A 1 433 ? 27.944 1.558 -34.871 1.00 94.00 433 GLU A CA 1
ATOM 3465 C C . GLU A 1 433 ? 28.538 2.910 -35.253 1.00 94.00 433 GLU A C 1
ATOM 3467 O O . GLU A 1 433 ? 29.230 3.520 -34.442 1.00 94.00 433 GLU A O 1
ATOM 3472 N N . ARG A 1 434 ? 28.217 3.413 -36.451 1.00 94.19 434 ARG A N 1
ATOM 3473 C CA . ARG A 1 434 ? 28.600 4.757 -36.889 1.00 94.19 434 ARG A CA 1
ATOM 3474 C C . ARG A 1 434 ? 28.002 5.825 -35.976 1.00 94.19 434 ARG A C 1
ATOM 3476 O O . ARG A 1 434 ? 28.716 6.732 -35.568 1.00 94.19 434 ARG A O 1
ATOM 3483 N N . GLU A 1 435 ? 26.727 5.696 -35.612 1.00 92.12 435 GLU A N 1
ATOM 3484 C CA . GLU A 1 435 ? 26.074 6.611 -34.672 1.00 92.12 435 GLU A CA 1
ATOM 3485 C C . GLU A 1 435 ? 26.702 6.538 -33.271 1.00 92.12 435 GLU A C 1
ATOM 3487 O O . GLU A 1 435 ? 27.029 7.574 -32.691 1.00 92.12 435 GLU A O 1
ATOM 3492 N N . LEU A 1 436 ? 26.935 5.330 -32.741 1.00 94.00 436 LEU A N 1
ATOM 3493 C CA . LEU A 1 436 ? 27.620 5.136 -31.459 1.00 94.00 436 LEU A CA 1
ATOM 3494 C C . LEU A 1 436 ? 29.023 5.760 -31.481 1.00 94.00 436 LEU A C 1
ATOM 3496 O O . LEU A 1 436 ? 29.404 6.463 -30.548 1.00 94.00 436 LEU A O 1
ATOM 3500 N N . LYS A 1 437 ? 29.772 5.550 -32.564 1.00 95.00 437 LYS A N 1
ATOM 3501 C CA . LYS A 1 437 ? 31.106 6.110 -32.783 1.00 95.00 437 LYS A CA 1
ATOM 3502 C C . LYS A 1 437 ? 31.075 7.637 -32.826 1.00 95.00 437 LYS A C 1
ATOM 3504 O O . LYS A 1 437 ? 31.850 8.262 -32.107 1.00 95.00 437 LYS A O 1
ATOM 3509 N N . SER A 1 438 ? 30.156 8.240 -33.583 1.00 92.38 438 SER A N 1
ATOM 3510 C CA . SER A 1 438 ? 29.945 9.696 -33.603 1.00 92.38 438 SER A CA 1
ATOM 3511 C C . SER A 1 438 ? 29.633 10.241 -32.211 1.00 92.38 438 SER A C 1
ATOM 3513 O O . SER A 1 438 ? 30.288 11.180 -31.770 1.00 92.38 438 SER A O 1
ATOM 3515 N N . ARG A 1 439 ? 28.726 9.596 -31.466 1.00 90.19 439 ARG A N 1
ATOM 3516 C CA . ARG A 1 439 ? 28.395 9.994 -30.090 1.00 90.19 439 ARG A CA 1
ATOM 3517 C C . ARG A 1 439 ? 29.601 9.903 -29.153 1.00 90.19 439 ARG A C 1
ATOM 3519 O O . ARG A 1 439 ? 29.775 10.788 -28.320 1.00 90.19 439 ARG A O 1
ATOM 3526 N N . ILE A 1 440 ? 30.443 8.872 -29.278 1.00 92.00 440 ILE A N 1
ATOM 3527 C CA . ILE A 1 440 ? 31.686 8.750 -28.497 1.00 92.00 440 ILE A CA 1
ATOM 3528 C C . ILE A 1 440 ? 32.666 9.878 -28.858 1.00 92.00 440 ILE A C 1
ATOM 3530 O O . ILE A 1 440 ? 33.264 10.469 -27.964 1.00 92.00 440 ILE A O 1
ATOM 3534 N N . TYR A 1 441 ? 32.815 10.231 -30.135 1.00 90.62 441 TYR A N 1
ATOM 3535 C CA . TYR A 1 441 ? 33.686 11.343 -30.529 1.00 90.62 441 TYR A CA 1
ATOM 3536 C C . TYR A 1 441 ? 33.184 12.695 -30.016 1.00 90.62 441 TYR A C 1
ATOM 3538 O O . TYR A 1 441 ? 33.954 13.420 -29.387 1.00 90.62 441 TYR A O 1
ATOM 3546 N N . GLU A 1 442 ? 31.899 12.989 -30.218 1.00 88.25 442 GLU A N 1
ATOM 3547 C CA . GLU A 1 442 ? 31.261 14.240 -29.790 1.00 88.25 442 GLU A CA 1
ATOM 3548 C C . GLU A 1 442 ? 31.289 14.413 -28.269 1.00 88.25 442 GLU A C 1
ATOM 3550 O O . GLU A 1 442 ? 31.563 15.499 -27.768 1.00 88.25 442 GLU A O 1
ATOM 3555 N N . THR A 1 443 ? 31.025 13.340 -27.517 1.00 85.75 443 THR A N 1
ATOM 3556 C CA . THR A 1 443 ? 30.892 13.425 -26.053 1.00 85.75 443 THR A CA 1
ATOM 3557 C C . THR A 1 443 ? 32.247 13.551 -25.348 1.00 85.75 443 THR A C 1
ATOM 3559 O O . THR A 1 443 ? 32.324 14.142 -24.273 1.00 85.75 443 THR A O 1
ATOM 3562 N N . PHE A 1 444 ? 33.323 12.998 -25.921 1.00 86.00 444 PHE A N 1
ATOM 3563 C CA . PHE A 1 444 ? 34.619 12.856 -25.239 1.00 86.00 444 PHE A CA 1
ATOM 3564 C C . PHE A 1 444 ? 35.756 13.691 -25.841 1.00 86.00 444 PHE A C 1
ATOM 3566 O O . PHE A 1 444 ? 36.887 13.601 -25.351 1.00 86.00 444 PHE A O 1
ATOM 3573 N N . ASP A 1 445 ? 35.465 14.487 -26.874 1.00 87.12 445 ASP A N 1
ATOM 3574 C CA . ASP A 1 445 ? 36.428 15.351 -27.566 1.00 87.12 445 ASP A CA 1
ATOM 3575 C C . ASP A 1 445 ? 37.701 14.582 -27.979 1.00 87.12 445 ASP A C 1
ATOM 3577 O O . ASP A 1 445 ? 38.839 14.909 -27.633 1.00 87.12 445 ASP A O 1
ATOM 3581 N N . LEU A 1 446 ? 37.492 13.445 -28.651 1.00 85.81 446 LEU A N 1
ATOM 3582 C CA . LEU A 1 446 ? 38.569 12.535 -29.065 1.00 85.81 446 LEU A CA 1
ATOM 3583 C C . LEU A 1 446 ? 39.181 12.910 -30.432 1.00 85.81 446 LEU A C 1
ATOM 3585 O O . LEU A 1 446 ? 40.074 12.203 -30.911 1.00 85.81 446 LEU A O 1
ATOM 3589 N N . GLU A 1 447 ? 38.741 14.006 -31.063 1.00 80.62 447 GLU A N 1
ATOM 3590 C CA . GLU A 1 447 ? 39.214 14.430 -32.392 1.00 80.62 447 GLU A CA 1
ATOM 3591 C C . GLU A 1 447 ? 40.728 14.702 -32.418 1.00 80.62 447 GLU A C 1
ATOM 3593 O O . GLU A 1 447 ? 41.422 14.291 -33.356 1.00 80.62 447 GLU A O 1
ATOM 3598 N N . GLU A 1 448 ? 41.286 15.293 -31.354 1.00 76.12 448 GLU A N 1
ATOM 3599 C CA . GLU A 1 448 ? 42.725 15.582 -31.268 1.00 76.12 448 GLU A CA 1
ATOM 3600 C C . GLU A 1 448 ? 43.595 14.311 -31.274 1.00 76.12 448 GLU A C 1
ATOM 3602 O O . GLU A 1 448 ? 44.683 14.292 -31.861 1.00 76.12 448 GLU A O 1
ATOM 3607 N N . HIS A 1 449 ? 43.118 13.211 -30.679 1.00 66.88 449 HIS A N 1
ATOM 3608 C CA . HIS A 1 449 ? 43.858 11.944 -30.645 1.00 66.88 449 HIS A CA 1
ATOM 3609 C C . HIS A 1 449 ? 43.899 11.243 -32.009 1.00 66.88 449 HIS A C 1
ATOM 3611 O O . HIS A 1 449 ? 44.923 10.649 -32.358 1.00 66.88 449 HIS A O 1
ATOM 3617 N N . ILE A 1 450 ? 42.850 11.370 -32.828 1.00 64.44 450 ILE A N 1
ATOM 3618 C CA . ILE A 1 450 ? 42.838 10.802 -34.186 1.00 64.44 450 ILE A CA 1
ATOM 3619 C C . ILE A 1 450 ? 43.860 11.509 -35.077 1.00 64.44 450 ILE A C 1
ATOM 3621 O O . ILE A 1 450 ? 44.595 10.858 -35.825 1.00 64.44 450 ILE A O 1
ATOM 3625 N N . HIS A 1 451 ? 43.932 12.840 -35.008 1.00 68.38 451 HIS A N 1
ATOM 3626 C CA . HIS A 1 451 ? 44.885 13.605 -35.810 1.00 68.38 451 HIS A CA 1
ATOM 3627 C C . HIS A 1 451 ? 46.339 13.290 -35.446 1.00 68.38 451 HIS A C 1
ATOM 3629 O O . HIS A 1 451 ? 47.203 13.303 -36.326 1.00 68.38 451 HIS A O 1
ATOM 3635 N N . HIS A 1 452 ? 46.606 12.942 -34.186 1.00 64.00 452 HIS A N 1
ATOM 3636 C CA . HIS A 1 452 ? 47.936 12.534 -33.751 1.00 64.00 452 HIS A CA 1
ATOM 3637 C C . HIS A 1 452 ? 48.297 11.104 -34.190 1.00 64.00 452 HIS A C 1
ATOM 3639 O O . HIS A 1 452 ? 49.424 10.883 -34.634 1.00 64.00 452 HIS A O 1
ATOM 3645 N N . ALA A 1 453 ? 47.343 10.165 -34.155 1.00 60.47 453 ALA A N 1
ATOM 3646 C CA . ALA A 1 453 ? 47.532 8.787 -34.625 1.00 60.47 453 ALA A CA 1
ATOM 3647 C C . ALA A 1 453 ? 47.692 8.688 -36.156 1.00 60.47 453 ALA A C 1
ATOM 3649 O O . ALA A 1 453 ? 48.466 7.876 -36.656 1.00 60.47 453 ALA A O 1
ATOM 3650 N N . LYS A 1 454 ? 47.025 9.561 -36.924 1.00 63.69 454 LYS A N 1
ATOM 3651 C CA . LYS A 1 454 ? 47.200 9.645 -38.389 1.00 63.69 454 LYS A CA 1
ATOM 3652 C C . LYS A 1 454 ? 48.547 10.250 -38.813 1.00 63.69 454 LYS A C 1
ATOM 3654 O O . LYS A 1 454 ? 48.941 10.094 -39.964 1.00 63.69 454 LYS A O 1
ATOM 3659 N N . ARG A 1 455 ? 49.250 10.952 -37.914 1.00 63.69 455 ARG A N 1
ATOM 3660 C CA . ARG A 1 455 ? 50.555 11.583 -38.189 1.00 63.69 455 ARG A CA 1
ATOM 3661 C C . ARG A 1 455 ? 51.755 10.675 -37.921 1.00 63.69 455 ARG A C 1
ATOM 3663 O O . ARG A 1 455 ? 52.857 11.029 -38.328 1.00 63.69 455 ARG A O 1
ATOM 3670 N N . THR A 1 456 ? 51.573 9.518 -37.287 1.00 50.09 456 THR A N 1
ATOM 3671 C CA . THR A 1 456 ? 52.617 8.488 -37.226 1.00 50.09 456 THR A CA 1
ATOM 3672 C C . THR A 1 456 ? 52.605 7.677 -38.526 1.00 50.09 456 THR A C 1
ATOM 3674 O O . THR A 1 456 ? 51.614 6.995 -38.789 1.00 50.09 456 THR A O 1
ATOM 3677 N N . PRO A 1 457 ? 53.655 7.747 -39.366 1.00 44.31 457 PRO A N 1
ATOM 3678 C CA . PRO A 1 457 ? 53.703 7.009 -40.621 1.00 44.31 457 PRO A CA 1
ATOM 3679 C C . PRO A 1 457 ? 53.787 5.509 -40.325 1.00 44.31 457 PRO A C 1
ATOM 3681 O O . PRO A 1 457 ? 54.813 5.005 -39.869 1.00 44.31 457 PRO A O 1
ATOM 3684 N N . VAL A 1 458 ? 52.689 4.796 -40.570 1.00 45.31 458 VAL A N 1
ATOM 3685 C CA . VAL A 1 458 ? 52.668 3.333 -40.588 1.00 45.31 458 VAL A CA 1
ATOM 3686 C C . VAL A 1 458 ? 53.539 2.889 -41.760 1.00 45.31 458 VAL A C 1
ATOM 3688 O O . VAL A 1 458 ? 53.281 3.261 -42.906 1.00 45.31 458 VAL A O 1
ATOM 3691 N N . ALA A 1 459 ? 54.600 2.138 -41.463 1.00 44.31 459 ALA A N 1
ATOM 3692 C CA . ALA A 1 459 ? 55.460 1.531 -42.468 1.00 44.31 459 ALA A CA 1
ATOM 3693 C C . ALA A 1 459 ? 54.597 0.745 -43.467 1.00 44.31 459 ALA A C 1
ATOM 3695 O O . ALA A 1 459 ? 53.808 -0.113 -43.072 1.00 44.31 459 ALA A O 1
ATOM 3696 N N . HIS A 1 460 ? 54.715 1.091 -44.751 1.00 39.28 460 HIS A N 1
ATOM 3697 C CA . HIS A 1 460 ? 53.975 0.459 -45.837 1.00 39.28 460 HIS A CA 1
ATOM 3698 C C . HIS A 1 460 ? 54.123 -1.071 -45.795 1.00 39.28 460 HIS A C 1
ATOM 3700 O O . HIS A 1 460 ? 55.257 -1.557 -45.825 1.00 39.28 460 HIS A O 1
ATOM 3706 N N . PRO A 1 461 ? 53.020 -1.840 -45.787 1.00 46.62 461 PRO A N 1
ATOM 3707 C CA . PRO A 1 461 ? 53.086 -3.240 -46.170 1.00 46.62 461 PRO A CA 1
ATOM 3708 C C . PRO A 1 461 ? 53.467 -3.344 -47.661 1.00 46.62 461 PRO A C 1
ATOM 3710 O O . PRO A 1 461 ? 53.137 -2.450 -48.450 1.00 46.62 461 PRO A O 1
ATOM 3713 N N . PRO A 1 462 ? 54.209 -4.393 -48.052 1.00 42.19 462 PRO A N 1
ATOM 3714 C CA . PRO A 1 462 ? 54.697 -4.562 -49.413 1.00 42.19 462 PRO A CA 1
ATOM 3715 C C . PRO A 1 462 ? 53.531 -4.680 -50.397 1.00 42.19 462 PRO A C 1
ATOM 3717 O O . PRO A 1 462 ? 52.563 -5.400 -50.153 1.00 42.19 462 PRO A O 1
ATOM 3720 N N . LYS A 1 463 ? 53.656 -3.940 -51.502 1.00 39.41 463 LYS A N 1
ATOM 3721 C CA . LYS A 1 463 ? 52.757 -3.966 -52.656 1.00 39.41 463 LYS A CA 1
ATOM 3722 C C . LYS A 1 463 ? 52.637 -5.403 -53.168 1.00 39.41 463 LYS A C 1
ATOM 3724 O O . LYS A 1 463 ? 53.653 -5.993 -53.525 1.00 39.41 463 LYS A O 1
ATOM 3729 N N . TYR A 1 464 ? 51.420 -5.934 -53.185 1.00 41.66 464 TYR A N 1
ATOM 3730 C CA . TYR A 1 464 ? 51.065 -7.043 -54.061 1.00 41.66 464 TYR A CA 1
ATOM 3731 C C . TYR A 1 464 ? 50.519 -6.446 -55.353 1.00 41.66 464 TYR A C 1
ATOM 3733 O O . TYR A 1 464 ? 49.710 -5.521 -55.306 1.00 41.66 464 TYR A O 1
ATOM 3741 N N . ASP A 1 465 ? 51.053 -6.937 -56.465 1.00 37.00 465 ASP A N 1
ATOM 3742 C CA . ASP A 1 465 ? 50.713 -6.528 -57.817 1.00 37.00 465 ASP A CA 1
ATOM 3743 C C . ASP A 1 465 ? 49.271 -6.929 -58.164 1.00 37.00 465 ASP A C 1
ATOM 3745 O O . ASP A 1 465 ? 48.819 -8.040 -57.875 1.00 37.00 465 ASP A O 1
ATOM 3749 N N . ASP A 1 466 ? 48.570 -5.967 -58.757 1.00 43.62 466 ASP A N 1
ATOM 3750 C CA . ASP A 1 466 ? 47.224 -6.067 -59.302 1.00 43.62 466 ASP A CA 1
ATOM 3751 C C . ASP A 1 466 ? 47.233 -6.904 -60.588 1.00 43.62 466 ASP A C 1
ATOM 3753 O O . ASP A 1 466 ? 47.657 -6.419 -61.632 1.00 43.62 466 ASP A O 1
ATOM 3757 N N . ASP A 1 467 ? 46.691 -8.118 -60.523 1.00 49.53 467 ASP A N 1
ATOM 3758 C CA . ASP A 1 467 ? 46.171 -8.855 -61.678 1.00 49.53 467 ASP A CA 1
ATOM 3759 C C . ASP A 1 467 ? 44.825 -9.476 -61.265 1.00 49.53 467 ASP A C 1
ATOM 3761 O O . ASP A 1 467 ? 44.750 -10.633 -60.851 1.00 49.53 467 ASP A O 1
ATOM 3765 N N . ILE A 1 468 ? 43.744 -8.688 -61.320 1.00 47.56 468 ILE A N 1
ATOM 3766 C CA . ILE A 1 468 ? 42.376 -9.221 -61.271 1.00 47.56 468 ILE A CA 1
ATOM 3767 C C . ILE A 1 468 ? 41.630 -8.759 -62.517 1.00 47.56 468 ILE A C 1
ATOM 3769 O O . ILE A 1 468 ? 41.434 -7.571 -62.776 1.00 47.56 468 ILE A O 1
ATOM 3773 N N . GLU A 1 469 ? 41.271 -9.773 -63.292 1.00 46.31 469 GLU A N 1
ATOM 3774 C CA . GLU A 1 469 ? 40.629 -9.752 -64.591 1.00 46.31 469 GLU A CA 1
ATOM 3775 C C . GLU A 1 469 ? 39.309 -8.968 -64.593 1.00 46.31 469 GLU A C 1
ATOM 3777 O O . GLU A 1 469 ? 38.471 -9.078 -63.696 1.00 46.31 469 GLU A O 1
ATOM 3782 N N . MET A 1 470 ? 39.118 -8.203 -65.672 1.00 52.81 470 MET A N 1
ATOM 3783 C CA . MET A 1 470 ? 37.824 -7.677 -66.092 1.00 52.81 470 MET A CA 1
ATOM 3784 C C . MET A 1 470 ? 36.840 -8.835 -66.278 1.00 52.81 470 MET A C 1
ATOM 3786 O O . MET A 1 470 ? 36.920 -9.549 -67.279 1.00 52.81 470 MET A O 1
ATOM 3790 N N . HIS A 1 471 ? 35.892 -8.981 -65.352 1.00 40.16 471 HIS A N 1
ATOM 3791 C CA . HIS A 1 471 ? 34.714 -9.807 -65.572 1.00 40.16 471 HIS A CA 1
ATOM 3792 C C . HIS A 1 471 ? 33.520 -8.981 -66.046 1.00 40.16 471 HIS A C 1
ATOM 3794 O O . HIS A 1 471 ? 33.187 -7.913 -65.534 1.00 40.16 471 HIS A O 1
ATOM 3800 N N . ASP A 1 472 ? 32.963 -9.550 -67.101 1.00 41.06 472 ASP A N 1
ATOM 3801 C CA . ASP A 1 472 ? 31.972 -9.098 -68.051 1.00 41.06 472 ASP A CA 1
ATOM 3802 C C . ASP A 1 472 ? 30.600 -8.801 -67.429 1.00 41.06 472 ASP A C 1
ATOM 3804 O O . ASP A 1 472 ? 30.178 -9.395 -66.435 1.00 41.06 472 ASP A O 1
ATOM 3808 N N . ALA A 1 473 ? 29.902 -7.856 -68.048 1.00 49.50 473 ALA A N 1
ATOM 3809 C CA . ALA A 1 473 ? 28.610 -7.348 -67.635 1.00 49.50 473 ALA A CA 1
ATOM 3810 C C . ALA A 1 473 ? 27.486 -8.270 -68.128 1.00 49.50 473 ALA A C 1
ATOM 3812 O O . ALA A 1 473 ? 26.926 -8.078 -69.205 1.00 49.50 473 ALA A O 1
ATOM 3813 N N . SER A 1 474 ? 27.090 -9.221 -67.288 1.00 46.16 474 SER A N 1
ATOM 3814 C CA . SER A 1 474 ? 25.800 -9.902 -67.394 1.00 46.16 474 SER A CA 1
ATOM 3815 C C . SER A 1 474 ? 25.191 -10.046 -66.000 1.00 46.16 474 SER A C 1
ATOM 3817 O O . SER A 1 474 ? 25.511 -10.974 -65.262 1.00 46.16 474 SER A O 1
ATOM 3819 N N . GLN A 1 475 ? 24.328 -9.090 -65.629 1.00 48.03 475 GLN A N 1
ATOM 3820 C CA . GLN A 1 475 ? 23.415 -9.216 -64.490 1.00 48.03 475 GLN A CA 1
ATOM 3821 C C . GLN A 1 475 ? 22.426 -10.351 -64.779 1.00 48.03 475 GLN A C 1
ATOM 3823 O O . GLN A 1 475 ? 21.340 -10.132 -65.313 1.00 48.03 475 GLN A O 1
ATOM 3828 N N . GLU A 1 476 ? 22.823 -11.577 -64.457 1.00 44.78 476 GLU A N 1
ATOM 3829 C CA . GLU A 1 476 ? 21.903 -12.695 -64.314 1.00 44.78 476 GLU A CA 1
ATOM 3830 C C . GLU A 1 476 ? 21.256 -12.631 -62.927 1.00 44.78 476 GLU A C 1
ATOM 3832 O O . GLU A 1 476 ? 21.913 -12.411 -61.910 1.00 44.78 476 GLU A O 1
ATOM 3837 N N . ASN A 1 477 ? 19.931 -12.759 -62.928 1.00 52.94 477 ASN A N 1
ATOM 3838 C CA . ASN A 1 477 ? 19.040 -12.717 -61.777 1.00 52.94 477 ASN A CA 1
ATOM 3839 C C . ASN A 1 477 ? 19.564 -13.575 -60.617 1.00 52.94 477 ASN A C 1
ATOM 3841 O O . ASN A 1 477 ? 19.544 -14.800 -60.711 1.00 52.94 477 ASN A O 1
ATOM 3845 N N . ASN A 1 478 ? 19.965 -12.937 -59.516 1.00 53.03 478 ASN A N 1
ATOM 3846 C CA . ASN A 1 478 ? 20.120 -13.620 -58.239 1.00 53.03 478 ASN A CA 1
ATOM 3847 C C . ASN A 1 478 ? 18.715 -13.767 -57.619 1.00 53.03 478 ASN A C 1
ATOM 3849 O O . ASN A 1 478 ? 18.143 -12.745 -57.229 1.00 53.03 478 ASN A O 1
ATOM 3853 N N . PRO A 1 479 ? 18.116 -14.975 -57.570 1.00 60.44 479 PRO A N 1
ATOM 3854 C CA . PRO A 1 479 ? 16.792 -15.178 -56.980 1.00 60.44 479 PRO A CA 1
ATOM 3855 C C . PRO A 1 479 ? 16.756 -14.907 -55.465 1.00 60.44 479 PRO A C 1
ATOM 3857 O O . PRO A 1 479 ? 15.666 -14.803 -54.916 1.00 60.44 479 PRO A O 1
ATOM 3860 N N . ASP A 1 480 ? 17.915 -14.712 -54.826 1.00 58.06 480 ASP A N 1
ATOM 3861 C CA . ASP A 1 480 ? 18.052 -14.414 -53.395 1.00 58.06 480 ASP A CA 1
ATOM 3862 C C . ASP A 1 480 ? 18.310 -12.920 -53.120 1.00 58.06 480 ASP A C 1
ATOM 3864 O O . ASP A 1 480 ? 18.979 -12.557 -52.150 1.00 58.06 480 ASP A O 1
ATOM 3868 N N . ALA A 1 481 ? 17.837 -12.022 -53.990 1.00 73.81 481 ALA A N 1
ATOM 3869 C CA . ALA A 1 481 ? 17.868 -10.595 -53.691 1.00 73.81 481 ALA A CA 1
ATOM 3870 C C . ALA A 1 481 ? 17.030 -10.328 -52.428 1.00 73.81 481 ALA A C 1
ATOM 3872 O O . ALA A 1 481 ? 15.807 -10.448 -52.453 1.00 73.81 481 ALA A O 1
ATOM 3873 N N . GLU A 1 482 ? 17.715 -10.000 -51.330 1.00 84.88 482 GLU A N 1
ATOM 3874 C CA . GLU A 1 482 ? 17.136 -9.682 -50.025 1.00 84.88 482 GLU A CA 1
ATOM 3875 C C . GLU A 1 482 ? 15.978 -8.689 -50.196 1.00 84.88 482 GLU A C 1
ATOM 3877 O O . GLU A 1 482 ? 16.154 -7.579 -50.709 1.00 84.88 482 GLU A O 1
ATOM 3882 N N . VAL A 1 483 ? 14.771 -9.122 -49.833 1.00 89.69 483 VAL A N 1
ATOM 3883 C CA . VAL A 1 483 ? 13.554 -8.328 -49.996 1.00 89.69 483 VAL A CA 1
ATOM 3884 C C . VAL A 1 483 ? 13.635 -7.119 -49.064 1.00 89.69 483 VAL A C 1
ATOM 3886 O O . VAL A 1 483 ? 13.627 -7.249 -47.841 1.00 89.69 483 VAL A O 1
ATOM 3889 N N . VAL A 1 484 ? 13.741 -5.920 -49.639 1.00 95.44 484 VAL A N 1
ATOM 3890 C CA . VAL A 1 484 ? 13.890 -4.675 -48.874 1.00 95.44 484 VAL A CA 1
ATOM 3891 C C . VAL A 1 484 ? 12.512 -4.127 -48.498 1.00 95.44 484 VAL A C 1
ATOM 3893 O O . VAL A 1 484 ? 11.831 -3.529 -49.326 1.00 95.44 484 VAL A O 1
ATOM 3896 N N . TRP A 1 485 ? 12.119 -4.292 -47.234 1.00 97.12 485 TRP A N 1
ATOM 3897 C CA . TRP A 1 485 ? 10.871 -3.751 -46.686 1.00 97.12 485 TRP A CA 1
ATOM 3898 C C . TRP A 1 485 ? 10.868 -2.218 -46.618 1.00 97.12 485 TRP A C 1
ATOM 3900 O O . TRP A 1 485 ? 11.783 -1.597 -46.063 1.00 97.12 485 TRP A O 1
ATOM 3910 N N . GLU A 1 486 ? 9.798 -1.587 -47.103 1.00 96.88 486 GLU A N 1
ATOM 3911 C CA . GLU A 1 486 ? 9.615 -0.146 -46.970 1.00 96.88 486 GLU A CA 1
ATOM 3912 C C . GLU A 1 486 ? 9.151 0.209 -45.550 1.00 96.88 486 GLU A C 1
ATOM 3914 O O . GLU A 1 486 ? 8.181 -0.334 -45.024 1.00 96.88 486 GLU A O 1
ATOM 3919 N N . ARG A 1 487 ? 9.836 1.167 -44.913 1.00 96.75 487 ARG A N 1
ATOM 3920 C CA . ARG A 1 487 ? 9.512 1.650 -43.552 1.00 96.75 487 ARG A CA 1
ATOM 3921 C C . ARG A 1 487 ? 8.750 2.976 -43.526 1.00 96.75 487 ARG A C 1
ATOM 3923 O O . ARG A 1 487 ? 8.555 3.565 -42.466 1.00 96.75 487 ARG A O 1
ATOM 3930 N N . THR A 1 488 ? 8.360 3.489 -44.691 1.00 95.19 488 THR A N 1
ATOM 3931 C CA . THR A 1 488 ? 7.562 4.716 -44.848 1.00 95.19 488 THR A CA 1
ATOM 3932 C C . THR A 1 488 ? 6.580 4.545 -46.009 1.00 95.19 488 THR A C 1
ATOM 3934 O O . THR A 1 488 ? 6.702 3.591 -46.767 1.00 95.19 488 THR A O 1
ATOM 3937 N N . GLY A 1 489 ? 5.601 5.444 -46.157 1.00 93.88 489 GLY A N 1
ATOM 3938 C CA . GLY A 1 489 ? 4.718 5.466 -47.335 1.00 93.88 489 GLY A CA 1
ATOM 3939 C C . GLY A 1 489 ? 3.395 4.700 -47.212 1.00 93.88 489 GLY A C 1
ATOM 3940 O O . GLY A 1 489 ? 2.585 4.782 -48.130 1.00 93.88 489 GLY A O 1
ATOM 3941 N N . ASN A 1 490 ? 3.130 4.035 -46.082 1.00 97.12 490 ASN A N 1
ATOM 3942 C CA . ASN A 1 490 ? 1.867 3.342 -45.816 1.00 97.12 490 ASN A CA 1
ATOM 3943 C C . ASN A 1 490 ? 1.249 3.779 -44.478 1.00 97.12 490 ASN A C 1
ATOM 3945 O O . ASN A 1 490 ? 1.956 3.921 -43.480 1.00 97.12 490 ASN A O 1
ATOM 3949 N N . ASP A 1 491 ? -0.071 3.979 -44.458 1.00 97.00 491 ASP A N 1
ATOM 3950 C CA . ASP A 1 491 ? -0.808 4.499 -43.297 1.00 97.00 491 ASP A CA 1
ATOM 3951 C C . ASP A 1 491 ? -0.904 3.505 -42.126 1.00 97.00 491 ASP A C 1
ATOM 3953 O O . ASP A 1 491 ? -1.192 3.917 -41.001 1.00 97.00 491 ASP A O 1
ATOM 3957 N N . PHE A 1 492 ? -0.667 2.210 -42.367 1.00 97.44 492 PHE A N 1
ATOM 3958 C CA . PHE A 1 492 ? -0.752 1.177 -41.333 1.00 97.44 492 PHE A CA 1
ATOM 3959 C C . PHE A 1 492 ? 0.554 0.977 -40.557 1.00 97.44 492 PHE A C 1
ATOM 3961 O O . PHE A 1 492 ? 0.522 0.357 -39.495 1.00 97.44 492 PHE A O 1
ATOM 3968 N N . LEU A 1 493 ? 1.679 1.536 -41.017 1.00 97.31 493 LEU A N 1
ATOM 3969 C CA . LEU A 1 493 ? 2.958 1.456 -40.305 1.00 97.31 493 LEU A CA 1
ATOM 3970 C C . LEU A 1 493 ? 2.843 2.046 -38.890 1.00 97.31 493 LEU A C 1
ATOM 3972 O O . LEU A 1 493 ? 2.351 3.159 -38.695 1.00 97.31 493 LEU A O 1
ATOM 3976 N N . GLY A 1 494 ? 3.303 1.290 -37.893 1.00 95.50 494 GLY A N 1
ATOM 3977 C CA . GLY A 1 494 ? 3.199 1.632 -36.474 1.00 95.50 494 GLY A CA 1
ATOM 3978 C C . GLY A 1 494 ? 1.827 1.361 -35.844 1.00 95.50 494 GLY A C 1
ATOM 3979 O O . GLY A 1 494 ? 1.619 1.700 -34.678 1.00 95.50 494 GLY A O 1
ATOM 3980 N N . SER A 1 495 ? 0.884 0.768 -36.582 1.00 97.12 495 SER A N 1
ATOM 3981 C CA . SER A 1 495 ? -0.389 0.314 -36.015 1.00 97.12 495 SER A CA 1
ATOM 3982 C C . SER A 1 495 ? -0.212 -1.015 -35.284 1.00 97.12 495 SER A C 1
ATOM 3984 O O . SER A 1 495 ? 0.513 -1.894 -35.748 1.00 97.12 495 SER A O 1
ATOM 3986 N N . PHE A 1 496 ? -0.907 -1.166 -34.155 1.00 97.56 496 PHE A N 1
ATOM 3987 C CA . PHE A 1 496 ? -1.005 -2.445 -33.458 1.00 97.56 496 PHE A CA 1
ATOM 3988 C C . PHE A 1 496 ? -2.082 -3.320 -34.091 1.00 97.56 496 PHE A C 1
ATOM 3990 O O . PHE A 1 496 ? -3.173 -2.850 -34.422 1.00 97.56 496 PHE A O 1
ATOM 3997 N N . VAL A 1 497 ? -1.776 -4.603 -34.216 1.00 98.19 497 VAL A N 1
ATOM 3998 C CA . VAL A 1 497 ? -2.653 -5.631 -34.771 1.00 98.19 497 VAL A CA 1
ATOM 3999 C C . VAL A 1 497 ? -2.813 -6.765 -33.769 1.00 98.19 497 VAL A C 1
ATOM 4001 O O . VAL A 1 497 ? -1.967 -6.963 -32.900 1.00 98.19 497 VAL A O 1
ATOM 4004 N N . LEU A 1 498 ? -3.911 -7.513 -33.866 1.00 97.75 498 LEU A N 1
ATOM 4005 C CA . LEU A 1 498 ? -4.155 -8.685 -33.031 1.00 97.75 498 LEU A CA 1
ATOM 4006 C C . LEU A 1 498 ? -4.477 -9.886 -33.923 1.00 97.75 498 LEU A C 1
ATOM 4008 O O . LEU A 1 498 ? -5.575 -9.968 -34.475 1.00 97.75 498 LEU A O 1
ATOM 4012 N N . ARG A 1 499 ? -3.539 -10.830 -34.047 1.00 97.31 499 ARG A N 1
ATOM 4013 C CA . ARG A 1 499 ? -3.740 -12.092 -34.775 1.00 97.31 499 ARG A CA 1
ATOM 4014 C C . ARG A 1 499 ? -4.350 -13.141 -33.857 1.00 97.31 499 ARG A C 1
ATOM 4016 O O . ARG A 1 499 ? -3.985 -13.266 -32.688 1.00 97.31 499 ARG A O 1
ATOM 4023 N N . LYS A 1 500 ? -5.302 -13.905 -34.393 1.00 95.31 500 LYS A N 1
ATOM 4024 C CA . LYS A 1 500 ? -5.906 -15.062 -33.724 1.00 95.31 500 LYS A CA 1
ATOM 4025 C C . LYS A 1 500 ? -5.268 -16.338 -34.245 1.00 95.31 500 LYS A C 1
ATOM 4027 O O . LYS A 1 500 ? -5.529 -16.735 -35.376 1.00 95.31 500 LYS A O 1
ATOM 4032 N N . PHE A 1 501 ? -4.528 -17.022 -33.387 1.00 92.38 501 PHE A N 1
ATOM 4033 C CA . PHE A 1 501 ? -4.016 -18.360 -33.655 1.00 92.38 501 PHE A CA 1
ATOM 4034 C C . PHE A 1 501 ? -4.864 -19.343 -32.871 1.00 92.38 501 PHE A C 1
ATOM 4036 O O . PHE A 1 501 ? -4.830 -19.273 -31.660 1.00 92.38 501 PHE A O 1
ATOM 4043 N N . ASN A 1 502 ? -5.622 -20.250 -33.493 1.00 91.81 502 ASN A N 1
ATOM 4044 C CA . ASN A 1 502 ? -6.418 -21.321 -32.851 1.00 91.81 502 ASN A CA 1
ATOM 4045 C C . ASN A 1 502 ? -6.952 -21.072 -31.410 1.00 91.81 502 ASN A C 1
ATOM 4047 O O . ASN A 1 502 ? -8.153 -20.885 -31.226 1.00 91.81 502 ASN A O 1
ATOM 4051 N N . ARG A 1 503 ? -6.093 -21.142 -30.376 1.00 92.50 503 ARG A N 1
ATOM 4052 C CA . ARG A 1 503 ? -6.424 -20.940 -28.950 1.00 92.50 503 ARG A CA 1
ATOM 4053 C C . ARG A 1 503 ? -5.817 -19.688 -28.287 1.00 92.50 503 ARG A C 1
ATOM 4055 O O . ARG A 1 503 ? -6.167 -19.408 -27.143 1.00 92.50 503 ARG A O 1
ATOM 4062 N N . SER A 1 504 ? -4.938 -18.951 -28.953 1.00 92.62 504 SER A N 1
ATOM 4063 C CA . SER A 1 504 ? -4.229 -17.768 -28.455 1.00 92.62 504 SER A CA 1
ATOM 4064 C C . SER A 1 504 ? -4.468 -16.544 -29.348 1.00 92.62 504 SER A C 1
ATOM 4066 O O . SER A 1 504 ? -4.960 -16.634 -30.473 1.00 92.62 504 SER A O 1
ATOM 4068 N N . HIS A 1 505 ? -4.170 -15.367 -28.804 1.00 95.38 505 HIS A N 1
ATOM 4069 C CA . HIS A 1 505 ? -4.100 -14.125 -29.567 1.00 95.38 505 HIS A CA 1
ATOM 4070 C C . HIS A 1 505 ? -2.684 -13.582 -29.400 1.00 95.38 505 HIS A C 1
ATOM 4072 O O . HIS A 1 505 ? -2.195 -13.586 -28.269 1.00 95.38 505 HIS A O 1
ATOM 4078 N N . ALA A 1 506 ? -2.058 -13.123 -30.479 1.00 96.31 506 ALA A N 1
ATOM 4079 C CA . ALA A 1 506 ? -0.782 -12.420 -30.410 1.00 96.31 506 ALA A CA 1
ATOM 4080 C C . ALA A 1 506 ? -0.977 -10.978 -30.870 1.00 96.31 506 ALA A C 1
ATOM 4082 O O . ALA A 1 506 ? -1.598 -10.718 -31.905 1.00 96.31 506 ALA A O 1
ATOM 4083 N N . GLU A 1 507 ? -0.479 -10.043 -30.071 1.00 97.69 507 GLU A N 1
ATOM 4084 C CA . GLU A 1 507 ? -0.403 -8.638 -30.449 1.00 97.69 507 GLU A CA 1
ATOM 4085 C C . GLU A 1 507 ? 0.896 -8.420 -31.227 1.00 97.69 507 GLU A C 1
ATOM 4087 O O . GLU A 1 507 ? 1.927 -9.007 -30.897 1.00 97.69 507 GLU A O 1
ATOM 4092 N N . GLY A 1 508 ? 0.835 -7.630 -32.292 1.00 97.44 508 GLY A N 1
ATOM 4093 C CA . GLY A 1 508 ? 1.994 -7.309 -33.119 1.00 97.44 508 GLY A CA 1
ATOM 4094 C C . GLY A 1 508 ? 1.972 -5.862 -33.584 1.00 97.44 508 GLY A C 1
ATOM 4095 O O . GLY A 1 508 ? 0.937 -5.190 -33.514 1.00 97.44 508 GLY A O 1
ATOM 4096 N N . LEU A 1 509 ? 3.122 -5.376 -34.038 1.00 97.75 509 LEU A N 1
ATOM 4097 C CA . LEU A 1 509 ? 3.313 -4.035 -34.577 1.00 97.75 509 LEU A CA 1
ATOM 4098 C C . LEU A 1 509 ? 3.658 -4.127 -36.063 1.00 97.75 509 LEU A C 1
ATOM 4100 O O . LEU A 1 509 ? 4.577 -4.843 -36.441 1.00 97.75 509 LEU A O 1
ATOM 4104 N N . VAL A 1 510 ? 2.965 -3.361 -36.904 1.00 98.25 510 VAL A N 1
ATOM 4105 C CA . VAL A 1 510 ? 3.302 -3.266 -38.332 1.00 98.25 510 VAL A CA 1
ATOM 4106 C C . VAL A 1 510 ? 4.584 -2.439 -38.491 1.00 98.25 510 VAL A C 1
ATOM 4108 O O . VAL A 1 510 ? 4.559 -1.217 -38.314 1.00 98.25 510 VAL A O 1
ATOM 4111 N N . VAL A 1 511 ? 5.704 -3.087 -38.816 1.00 97.69 511 VAL A N 1
ATOM 4112 C CA . VAL A 1 511 ? 7.050 -2.476 -38.860 1.00 97.69 511 VAL A CA 1
ATOM 4113 C C . VAL A 1 511 ? 7.557 -2.202 -40.281 1.00 97.69 511 VAL A C 1
ATOM 4115 O O . VAL A 1 511 ? 8.434 -1.352 -40.465 1.00 97.69 511 VAL A O 1
ATOM 4118 N N . GLY A 1 512 ? 6.984 -2.862 -41.290 1.00 97.44 512 GLY A N 1
ATOM 4119 C CA . GLY A 1 512 ? 7.337 -2.689 -42.700 1.00 97.44 512 GLY A CA 1
ATOM 4120 C C . GLY A 1 512 ? 6.184 -3.036 -43.640 1.00 97.44 512 GLY A C 1
ATOM 4121 O O . GLY A 1 512 ? 5.200 -3.651 -43.232 1.00 97.44 512 GLY A O 1
ATOM 4122 N N . TRP A 1 513 ? 6.287 -2.625 -44.902 1.00 98.44 513 TRP A N 1
ATOM 4123 C CA . TRP A 1 513 ? 5.359 -3.044 -45.954 1.00 98.44 513 TRP A CA 1
ATOM 4124 C C . TRP A 1 513 ? 6.075 -3.193 -47.301 1.00 98.44 513 TRP A C 1
ATOM 4126 O O . TRP A 1 513 ? 7.137 -2.606 -47.515 1.00 98.44 513 TRP A O 1
ATOM 4136 N N . LEU A 1 514 ? 5.495 -3.981 -48.201 1.00 97.94 514 LEU A N 1
ATOM 4137 C CA . LEU A 1 514 ? 5.909 -4.106 -49.593 1.00 97.94 514 LEU A CA 1
ATOM 4138 C C . LEU A 1 514 ? 4.743 -3.705 -50.498 1.00 97.94 514 LEU A C 1
ATOM 4140 O O . LEU A 1 514 ? 3.621 -4.192 -50.301 1.00 97.94 514 LEU A O 1
ATOM 4144 N N . PRO A 1 515 ? 4.978 -2.833 -51.494 1.00 97.25 515 PRO A N 1
ATOM 4145 C CA . PRO A 1 515 ? 3.961 -2.516 -52.481 1.00 97.25 515 PRO A CA 1
ATOM 4146 C C . PRO A 1 515 ? 3.589 -3.764 -53.296 1.00 97.25 515 PRO A C 1
ATOM 4148 O O . PRO A 1 515 ? 4.419 -4.658 -53.469 1.00 97.25 515 PRO A O 1
ATOM 4151 N N . PRO A 1 516 ? 2.354 -3.831 -53.825 1.00 97.19 516 PRO A N 1
ATOM 4152 C CA . PRO A 1 516 ? 1.934 -4.961 -54.642 1.00 97.19 516 PRO A CA 1
ATOM 4153 C C . PRO A 1 516 ? 2.795 -5.046 -55.906 1.00 97.19 516 PRO A C 1
ATOM 4155 O O . PRO A 1 516 ? 3.126 -4.025 -56.517 1.00 97.19 516 PRO A O 1
ATOM 4158 N N . THR A 1 517 ? 3.121 -6.266 -56.318 1.00 95.56 517 THR A N 1
ATOM 4159 C CA . THR A 1 517 ? 3.799 -6.541 -57.588 1.00 95.56 517 THR A CA 1
ATOM 4160 C C . THR A 1 517 ? 2.822 -7.183 -58.574 1.00 95.56 517 THR A C 1
ATOM 4162 O O . THR A 1 517 ? 1.691 -7.515 -58.227 1.00 95.56 517 THR A O 1
ATOM 4165 N N . ASP A 1 518 ? 3.238 -7.389 -59.826 1.00 94.56 518 ASP A N 1
ATOM 4166 C CA . ASP A 1 518 ? 2.396 -8.068 -60.825 1.00 94.56 518 ASP A CA 1
ATOM 4167 C C . ASP A 1 518 ? 2.048 -9.522 -60.442 1.00 94.56 518 ASP A C 1
ATOM 4169 O O . ASP A 1 518 ? 1.150 -10.119 -61.038 1.00 94.56 518 ASP A O 1
ATOM 4173 N N . LYS A 1 519 ? 2.780 -10.113 -59.487 1.00 93.81 519 LYS A N 1
ATOM 4174 C CA . LYS A 1 519 ? 2.628 -11.513 -59.067 1.00 93.81 519 LYS A CA 1
ATOM 4175 C C . LYS A 1 519 ? 2.060 -11.659 -57.663 1.00 93.81 519 LYS A C 1
ATOM 4177 O O . LYS A 1 519 ? 1.261 -12.565 -57.449 1.00 93.81 519 LYS A O 1
ATOM 4182 N N . ASP A 1 520 ? 2.439 -10.760 -56.760 1.00 96.38 520 ASP A N 1
ATOM 4183 C CA . ASP A 1 520 ? 2.155 -10.879 -55.334 1.00 96.38 520 ASP A CA 1
ATOM 4184 C C . ASP A 1 520 ? 1.370 -9.655 -54.832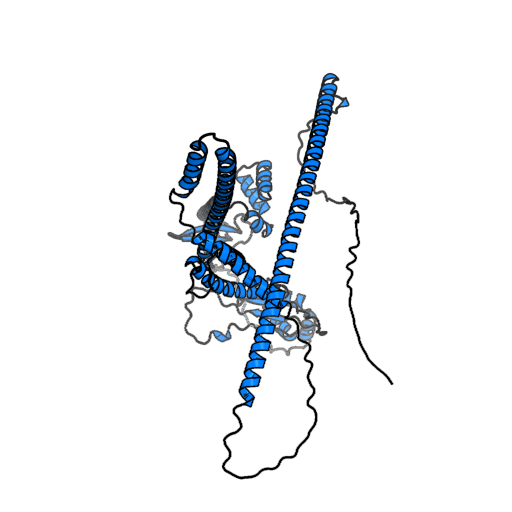 1.00 96.38 520 ASP A C 1
ATOM 4186 O O . ASP A 1 520 ? 1.671 -8.522 -55.234 1.00 96.38 520 ASP A O 1
ATOM 4190 N N . PRO A 1 521 ? 0.352 -9.847 -53.970 1.00 97.25 521 PRO A N 1
ATOM 4191 C CA . PRO A 1 521 ? -0.370 -8.740 -53.353 1.00 97.25 521 PRO A CA 1
ATOM 4192 C C . PRO A 1 521 ? 0.550 -7.922 -52.434 1.00 97.25 521 PRO A C 1
ATOM 4194 O O . PRO A 1 521 ? 1.678 -8.307 -52.137 1.00 97.25 521 PRO A O 1
ATOM 4197 N N . ALA A 1 522 ? 0.061 -6.770 -51.972 1.00 97.62 522 ALA A N 1
ATOM 4198 C CA . ALA A 1 522 ? 0.770 -6.001 -50.955 1.00 97.62 522 ALA A CA 1
ATOM 4199 C C . ALA A 1 522 ? 0.913 -6.835 -49.671 1.00 97.62 522 ALA A C 1
ATOM 4201 O O . ALA A 1 522 ? -0.044 -7.499 -49.256 1.00 97.62 522 ALA A O 1
ATOM 4202 N N . LEU A 1 523 ? 2.088 -6.765 -49.048 1.00 98.25 523 LEU A N 1
ATOM 4203 C CA . LEU A 1 523 ? 2.408 -7.478 -47.812 1.00 98.25 523 LEU A CA 1
ATOM 4204 C C . LEU A 1 523 ? 2.809 -6.489 -46.722 1.00 98.25 523 LEU A C 1
ATOM 4206 O O . LEU A 1 523 ? 3.456 -5.475 -46.990 1.00 98.25 523 LEU A O 1
ATOM 4210 N N . TRP A 1 524 ? 2.440 -6.793 -45.485 1.00 98.50 524 TRP A N 1
ATOM 4211 C CA . TRP A 1 524 ? 2.793 -6.021 -44.301 1.00 98.50 524 TRP A CA 1
ATOM 4212 C C . TRP A 1 524 ? 3.531 -6.909 -43.316 1.00 98.50 524 TRP A C 1
ATOM 4214 O O . TRP A 1 524 ? 2.988 -7.915 -42.874 1.00 98.50 524 TRP A O 1
ATOM 4224 N N . HIS A 1 525 ? 4.734 -6.487 -42.951 1.00 98.19 525 HIS A N 1
ATOM 4225 C CA . HIS A 1 525 ? 5.587 -7.186 -42.007 1.00 98.19 525 HIS A CA 1
ATOM 4226 C C . HIS A 1 525 ? 5.240 -6.764 -40.580 1.00 98.19 525 HIS A C 1
ATOM 4228 O O . HIS A 1 525 ? 5.262 -5.567 -40.248 1.00 98.19 525 HIS A O 1
ATOM 4234 N N . ILE A 1 526 ? 4.891 -7.740 -39.752 1.00 98.19 526 ILE A N 1
ATOM 4235 C CA . ILE A 1 526 ? 4.475 -7.573 -38.364 1.00 98.19 526 ILE A CA 1
ATOM 4236 C C . ILE A 1 526 ? 5.489 -8.239 -37.450 1.00 98.19 526 ILE A C 1
ATOM 4238 O O . ILE A 1 526 ? 5.841 -9.396 -37.638 1.00 98.19 526 ILE A O 1
ATOM 4242 N N . GLU A 1 527 ? 5.900 -7.505 -36.422 1.00 97.81 527 GLU A N 1
ATOM 4243 C CA . GLU A 1 527 ? 6.747 -8.006 -35.343 1.00 97.81 527 GLU A CA 1
ATOM 4244 C C . GLU A 1 527 ? 5.874 -8.194 -34.094 1.00 97.81 527 GLU A C 1
ATOM 4246 O O . GLU A 1 527 ? 5.243 -7.245 -33.604 1.00 97.81 527 GLU A O 1
ATOM 4251 N N . HIS A 1 528 ? 5.777 -9.427 -33.605 1.00 96.19 528 HIS A N 1
ATOM 4252 C CA . HIS A 1 528 ? 5.048 -9.782 -32.394 1.00 96.19 528 HIS A CA 1
ATOM 4253 C C . HIS A 1 528 ? 5.881 -9.521 -31.134 1.00 96.19 528 HIS A C 1
ATOM 4255 O O . HIS A 1 528 ? 7.103 -9.398 -31.163 1.00 96.19 528 HIS A O 1
ATOM 4261 N N . SER A 1 529 ? 5.218 -9.410 -29.979 1.00 88.75 529 SER A N 1
ATOM 4262 C CA . SER A 1 529 ? 5.898 -9.100 -28.709 1.00 88.75 529 SER A CA 1
ATOM 4263 C C . SER A 1 529 ? 6.856 -10.189 -28.206 1.00 88.75 529 SER A C 1
ATOM 4265 O O . SER A 1 529 ? 7.645 -9.929 -27.300 1.00 88.75 529 SER A O 1
ATOM 4267 N N . ASP A 1 530 ? 6.738 -11.408 -28.729 1.00 88.81 530 ASP A N 1
ATOM 4268 C CA . ASP A 1 530 ? 7.627 -12.546 -28.474 1.00 88.81 530 ASP A CA 1
ATOM 4269 C C . ASP A 1 530 ? 8.822 -12.602 -29.440 1.00 88.81 530 ASP A C 1
ATOM 4271 O O . ASP A 1 530 ? 9.686 -13.457 -29.267 1.00 88.81 530 ASP A O 1
ATOM 4275 N N . GLY A 1 531 ? 8.913 -11.657 -30.383 1.00 91.12 531 GLY A N 1
ATOM 4276 C CA . GLY A 1 531 ? 9.966 -11.596 -31.392 1.00 91.12 531 GLY A CA 1
ATOM 4277 C C . GLY A 1 531 ? 9.660 -12.401 -32.654 1.00 91.12 531 GLY A C 1
ATOM 4278 O O . GLY A 1 531 ? 10.488 -12.400 -33.561 1.00 91.12 531 GLY A O 1
ATOM 4279 N N . ASP A 1 532 ? 8.496 -13.055 -32.734 1.00 95.75 532 ASP A N 1
ATOM 4280 C CA . ASP A 1 532 ? 8.073 -13.723 -33.961 1.00 95.75 532 ASP A CA 1
ATOM 4281 C C . ASP A 1 532 ? 7.690 -12.686 -35.025 1.00 95.75 532 ASP A C 1
ATOM 4283 O O . ASP A 1 532 ? 7.036 -11.674 -34.751 1.00 95.75 532 ASP A O 1
ATOM 4287 N N . GLU A 1 533 ? 8.083 -12.960 -36.263 1.00 96.62 533 GLU A N 1
ATOM 4288 C CA . GLU A 1 533 ? 7.800 -12.119 -37.420 1.00 96.62 533 GLU A CA 1
ATOM 4289 C C . GLU A 1 533 ? 6.783 -12.808 -38.336 1.00 96.62 533 GLU A C 1
ATOM 4291 O O . GLU A 1 533 ? 6.877 -14.007 -38.612 1.00 96.62 533 GLU A O 1
ATOM 4296 N N . GLU A 1 534 ? 5.799 -12.053 -38.819 1.00 97.25 534 GLU A N 1
ATOM 4297 C CA . GLU A 1 534 ? 4.754 -12.555 -39.709 1.00 97.25 534 GLU A CA 1
ATOM 4298 C C . GLU A 1 534 ? 4.425 -11.538 -40.806 1.00 97.25 534 GLU A C 1
ATOM 4300 O O . GLU A 1 534 ? 4.283 -10.344 -40.543 1.00 97.25 534 GLU A O 1
ATOM 4305 N N . ASP A 1 535 ? 4.243 -12.019 -42.035 1.00 98.00 535 ASP A N 1
ATOM 4306 C CA . ASP A 1 535 ? 3.812 -11.197 -43.163 1.00 98.00 535 ASP A CA 1
ATOM 4307 C C . ASP A 1 535 ? 2.318 -11.405 -43.410 1.00 98.00 535 ASP A C 1
ATOM 4309 O O . ASP A 1 535 ? 1.864 -12.532 -43.613 1.00 98.00 535 ASP A O 1
ATOM 4313 N N . LEU A 1 536 ? 1.545 -10.319 -43.405 1.00 97.94 536 LEU A N 1
ATOM 4314 C CA . LEU A 1 536 ? 0.108 -10.355 -43.667 1.00 97.94 536 LEU A CA 1
ATOM 4315 C C . LEU A 1 536 ? -0.235 -9.711 -45.002 1.00 97.94 536 LEU A C 1
ATOM 4317 O O . LEU A 1 536 ? 0.257 -8.632 -45.336 1.00 97.94 536 LEU A O 1
ATOM 4321 N N . GLU A 1 537 ? -1.168 -10.326 -45.721 1.00 98.31 537 GLU A N 1
ATOM 4322 C CA . GLU A 1 537 ? -1.848 -9.680 -46.842 1.00 98.31 537 GLU A CA 1
ATOM 4323 C C . GLU A 1 537 ? -2.833 -8.605 -46.349 1.00 98.31 537 GLU A C 1
ATOM 4325 O O . GLU A 1 537 ? -3.265 -8.598 -45.193 1.00 98.31 537 GLU A O 1
ATOM 4330 N N . GLU A 1 538 ? -3.282 -7.722 -47.248 1.00 97.62 538 GLU A N 1
ATOM 4331 C CA . GLU A 1 538 ? -4.183 -6.608 -46.902 1.00 97.62 538 GLU A CA 1
ATOM 4332 C C . GLU A 1 538 ? -5.451 -7.084 -46.182 1.00 97.62 538 GLU A C 1
ATOM 4334 O O . GLU A 1 538 ? -5.896 -6.486 -45.200 1.00 97.62 538 GLU A O 1
ATOM 4339 N N . SER A 1 539 ? -6.035 -8.186 -46.659 1.00 97.25 539 SER A N 1
ATOM 4340 C CA . SER A 1 539 ? -7.271 -8.725 -46.094 1.00 97.25 539 SER A CA 1
ATOM 4341 C C . SER A 1 539 ? -7.080 -9.256 -44.668 1.00 97.25 539 SER A C 1
ATOM 4343 O O . SER A 1 539 ? -7.934 -9.028 -43.807 1.00 97.25 539 SER A O 1
ATOM 4345 N N . GLU A 1 540 ? -5.942 -9.892 -44.389 1.00 97.94 540 GLU A N 1
ATOM 4346 C CA . GLU A 1 540 ? -5.592 -10.390 -43.061 1.00 97.94 540 GLU A CA 1
ATOM 4347 C C . GLU A 1 540 ? -5.243 -9.244 -42.110 1.00 97.94 540 GLU A C 1
ATOM 4349 O O . GLU A 1 540 ? -5.707 -9.232 -40.966 1.00 97.94 540 GLU A O 1
ATOM 4354 N N . LEU A 1 541 ? -4.509 -8.238 -42.598 1.00 98.06 541 LEU A N 1
ATOM 4355 C CA . LEU A 1 541 ? -4.174 -7.039 -41.837 1.00 98.06 541 LEU A CA 1
ATOM 4356 C C . LEU A 1 541 ? -5.435 -6.307 -41.364 1.00 98.06 541 LEU A C 1
ATOM 4358 O O . LEU A 1 541 ? -5.544 -5.947 -40.191 1.00 98.06 541 LEU A O 1
ATOM 4362 N N . GLN A 1 542 ? -6.420 -6.117 -42.247 1.00 97.75 542 GLN A N 1
ATOM 4363 C CA . GLN A 1 542 ? -7.688 -5.467 -41.894 1.00 97.75 542 GLN A CA 1
ATOM 4364 C C . GLN A 1 542 ? -8.445 -6.231 -40.798 1.00 97.75 542 GLN A C 1
ATOM 4366 O O . GLN A 1 542 ? -9.001 -5.618 -39.881 1.00 97.75 542 GLN A O 1
ATOM 4371 N N . ILE A 1 543 ? -8.446 -7.567 -40.855 1.00 97.62 543 ILE A N 1
ATOM 4372 C CA . ILE A 1 543 ? -9.056 -8.410 -39.818 1.00 97.62 543 ILE A CA 1
ATOM 4373 C C . ILE A 1 543 ? -8.307 -8.239 -38.490 1.00 97.62 543 ILE A C 1
ATOM 4375 O O . ILE A 1 543 ? -8.946 -8.023 -37.457 1.00 97.62 543 ILE A O 1
ATOM 4379 N N . ALA A 1 544 ? -6.973 -8.268 -38.513 1.00 97.81 544 ALA A N 1
ATOM 4380 C CA . ALA A 1 544 ? -6.147 -8.145 -37.316 1.00 97.81 544 ALA A CA 1
ATOM 4381 C C . ALA A 1 544 ? -6.263 -6.754 -36.655 1.00 97.81 544 ALA A C 1
ATOM 4383 O O . ALA A 1 544 ? -6.340 -6.652 -35.427 1.00 97.81 544 ALA A O 1
ATOM 4384 N N . LEU A 1 545 ? -6.364 -5.681 -37.449 1.00 97.75 545 LEU A N 1
ATOM 4385 C CA . LEU A 1 545 ? -6.651 -4.320 -36.971 1.00 97.75 545 LEU A CA 1
ATOM 4386 C C . LEU A 1 545 ? -8.042 -4.224 -36.327 1.00 97.75 545 LEU A C 1
ATOM 4388 O O . LEU A 1 545 ? -8.209 -3.637 -35.253 1.00 97.75 545 LEU A O 1
ATOM 4392 N N . ALA A 1 546 ? -9.059 -4.814 -36.961 1.00 97.12 546 ALA A N 1
ATOM 4393 C CA . ALA A 1 546 ? -10.417 -4.824 -36.425 1.00 97.12 546 ALA A CA 1
ATOM 4394 C C . ALA A 1 546 ? -10.506 -5.614 -35.109 1.00 97.12 546 ALA A C 1
ATOM 4396 O O . ALA A 1 546 ? -11.189 -5.190 -34.169 1.00 97.12 546 ALA A O 1
ATOM 4397 N N . ASP A 1 547 ? -9.803 -6.743 -35.017 1.00 96.94 547 ASP A N 1
ATOM 4398 C CA . ASP A 1 547 ? -9.721 -7.553 -33.806 1.00 96.94 547 ASP A CA 1
ATOM 4399 C C . ASP A 1 547 ? -9.020 -6.813 -32.663 1.00 96.94 547 ASP A C 1
ATOM 4401 O O . ASP A 1 547 ? -9.544 -6.809 -31.542 1.00 96.94 547 ASP A O 1
ATOM 4405 N N . HIS A 1 548 ? -7.924 -6.101 -32.948 1.00 97.12 548 HIS A N 1
ATOM 4406 C CA . HIS A 1 548 ? -7.251 -5.234 -31.975 1.00 97.12 548 HIS A CA 1
ATOM 4407 C C . HIS A 1 548 ? -8.191 -4.147 -31.443 1.00 97.12 548 HIS A C 1
ATOM 4409 O O . HIS A 1 548 ? -8.417 -4.038 -30.234 1.00 97.12 548 HIS A O 1
ATOM 4415 N N . ALA A 1 549 ? -8.857 -3.417 -32.342 1.00 94.31 549 ALA A N 1
ATOM 4416 C CA . ALA A 1 549 ? -9.803 -2.368 -31.970 1.00 94.31 549 ALA A CA 1
ATOM 4417 C C . ALA A 1 549 ? -10.971 -2.901 -31.117 1.00 94.31 549 ALA A C 1
ATOM 4419 O O . ALA A 1 549 ? -11.435 -2.237 -30.182 1.00 94.31 549 ALA A O 1
ATOM 4420 N N . ASN A 1 550 ? -11.456 -4.110 -31.408 1.00 94.44 550 ASN A N 1
ATOM 4421 C CA . ASN A 1 550 ? -12.517 -4.760 -30.640 1.00 94.44 550 ASN A CA 1
ATOM 4422 C C . ASN A 1 550 ? -12.042 -5.226 -29.256 1.00 94.44 550 ASN A C 1
ATOM 4424 O O . ASN A 1 550 ? -12.778 -5.061 -28.275 1.00 94.44 550 ASN A O 1
ATOM 4428 N N . ALA A 1 551 ? -10.833 -5.783 -29.155 1.00 93.44 551 ALA A N 1
ATOM 4429 C CA . ALA A 1 551 ? -10.222 -6.154 -27.881 1.00 93.44 551 ALA A CA 1
ATOM 4430 C C . ALA A 1 551 ? -10.014 -4.919 -26.993 1.00 93.44 551 ALA A C 1
ATOM 4432 O O . ALA A 1 551 ? -10.431 -4.914 -25.830 1.00 93.44 551 ALA A O 1
ATOM 4433 N N . PHE A 1 552 ? -9.507 -3.829 -27.572 1.00 89.88 552 PHE A N 1
ATOM 4434 C CA . PHE A 1 552 ? -9.329 -2.555 -26.884 1.00 89.88 552 PHE A CA 1
ATOM 4435 C C . PHE A 1 552 ? -10.662 -1.985 -26.369 1.00 89.88 552 PHE A C 1
ATOM 4437 O O . PHE A 1 552 ? -10.780 -1.624 -25.196 1.00 89.88 552 PHE A O 1
ATOM 4444 N N . LYS A 1 553 ? -11.723 -1.991 -27.191 1.00 90.25 553 LYS A N 1
ATOM 4445 C CA . LYS A 1 553 ? -13.075 -1.579 -26.759 1.00 90.25 553 LYS A CA 1
ATOM 4446 C C . LYS A 1 553 ? -13.595 -2.414 -25.587 1.00 90.25 553 LYS A C 1
ATOM 4448 O O . LYS A 1 553 ? -14.178 -1.859 -24.655 1.00 90.25 553 LYS A O 1
ATOM 4453 N N . LYS A 1 554 ? -13.407 -3.739 -25.610 1.00 88.62 554 LYS A N 1
ATOM 4454 C CA . LYS A 1 554 ? -13.808 -4.620 -24.497 1.00 88.62 554 LYS A CA 1
ATOM 4455 C C . LYS A 1 554 ? -13.037 -4.285 -23.224 1.00 88.62 554 LYS A C 1
ATOM 4457 O O . LYS A 1 554 ? -13.661 -4.149 -22.174 1.00 88.62 554 LYS A O 1
ATOM 4462 N N . TYR A 1 555 ? -11.725 -4.092 -23.328 1.00 79.62 555 TYR A N 1
ATOM 4463 C CA . TYR A 1 555 ? -10.874 -3.717 -22.201 1.00 79.62 555 TYR A CA 1
ATOM 4464 C C . TYR A 1 555 ? -11.334 -2.405 -21.546 1.00 79.62 555 TYR A C 1
ATOM 4466 O O . TYR A 1 555 ? -11.547 -2.351 -20.333 1.00 79.62 555 TYR A O 1
ATOM 4474 N N . VAL A 1 556 ? -11.604 -1.374 -22.353 1.00 77.38 556 VAL A N 1
ATOM 4475 C CA . VAL A 1 556 ? -12.120 -0.082 -21.872 1.00 77.38 556 VAL A CA 1
ATOM 4476 C C . VAL A 1 556 ? -13.509 -0.229 -21.231 1.00 77.38 556 VAL A C 1
ATOM 4478 O O . VAL A 1 556 ? -13.757 0.322 -20.157 1.00 77.38 556 VAL A O 1
ATOM 4481 N N . ASN A 1 557 ? -14.414 -1.012 -21.825 1.00 72.25 557 ASN A N 1
ATOM 4482 C CA . ASN A 1 557 ? -15.781 -1.197 -21.317 1.00 72.25 557 ASN A CA 1
ATOM 4483 C C . ASN A 1 557 ? -15.858 -2.012 -20.014 1.00 72.25 557 ASN A C 1
ATOM 4485 O O . ASN A 1 557 ? -16.705 -1.735 -19.164 1.00 72.25 557 ASN A O 1
ATOM 4489 N N . VAL A 1 558 ? -14.991 -3.014 -19.833 1.00 70.62 558 VAL A N 1
ATOM 4490 C CA . VAL A 1 558 ? -14.921 -3.795 -18.585 1.00 70.62 558 VAL A CA 1
ATOM 4491 C C . VAL A 1 558 ? -14.406 -2.920 -17.439 1.00 70.62 558 VAL A C 1
ATOM 4493 O O . VAL A 1 558 ? -14.917 -3.001 -16.323 1.00 70.62 558 VAL A O 1
ATOM 4496 N N . ARG A 1 559 ? -13.451 -2.025 -17.714 1.00 54.69 559 ARG A N 1
ATOM 4497 C CA . ARG A 1 559 ? -12.795 -1.209 -16.681 1.00 54.69 559 ARG A CA 1
ATOM 4498 C C . ARG A 1 559 ? -13.573 0.055 -16.301 1.00 54.69 559 ARG A C 1
ATOM 4500 O O . ARG A 1 559 ? -13.609 0.424 -15.127 1.00 54.69 559 ARG A O 1
ATOM 4507 N N . THR A 1 560 ? -14.278 0.668 -17.253 1.00 53.12 560 THR A N 1
ATOM 4508 C CA . THR A 1 560 ? -15.168 1.821 -16.999 1.00 53.12 560 THR A CA 1
ATOM 4509 C C . THR A 1 560 ? -16.389 1.469 -16.145 1.00 53.12 560 THR A C 1
ATOM 4511 O O . THR A 1 560 ? -16.919 2.342 -15.464 1.00 53.12 560 THR A O 1
ATOM 4514 N N . ARG A 1 561 ? -16.796 0.193 -16.086 1.00 54.44 561 ARG A N 1
ATOM 4515 C CA . ARG A 1 561 ? -17.849 -0.279 -15.168 1.00 54.44 561 ARG A CA 1
ATOM 4516 C C . ARG A 1 561 ? -17.375 -0.506 -13.724 1.00 54.44 561 ARG A C 1
ATOM 4518 O O . ARG A 1 561 ? -18.227 -0.665 -12.857 1.00 54.44 561 ARG A O 1
ATOM 4525 N N . GLY A 1 562 ? -16.063 -0.521 -13.458 1.00 45.09 562 GLY A N 1
ATOM 4526 C CA . GLY A 1 562 ? -15.509 -0.918 -12.154 1.00 45.09 562 GLY A CA 1
ATOM 4527 C C . GLY A 1 562 ? -14.845 0.185 -11.321 1.00 45.09 562 GLY A C 1
ATOM 4528 O O . GLY A 1 562 ? -14.941 0.139 -10.101 1.00 45.09 562 GLY A O 1
ATOM 4529 N N . ALA A 1 563 ? -14.162 1.167 -11.922 1.00 51.34 563 ALA A N 1
ATOM 4530 C CA . ALA A 1 563 ? -13.352 2.123 -11.146 1.00 51.34 563 ALA A CA 1
ATOM 4531 C C . ALA A 1 563 ? -12.948 3.373 -11.954 1.00 51.34 563 ALA A C 1
ATOM 4533 O O . ALA A 1 563 ? -11.767 3.676 -12.117 1.00 51.34 563 ALA A O 1
ATOM 4534 N N . ALA A 1 564 ? -13.921 4.105 -12.494 1.00 42.69 564 ALA A N 1
ATOM 4535 C CA . ALA A 1 564 ? -13.688 5.152 -13.493 1.00 42.69 564 ALA A CA 1
ATOM 4536 C C . ALA A 1 564 ? -12.975 6.444 -13.020 1.00 42.69 564 ALA A C 1
ATOM 4538 O O . ALA A 1 564 ? -12.943 7.391 -13.792 1.00 42.69 564 ALA A O 1
ATOM 4539 N N . LYS A 1 565 ? -12.400 6.534 -11.810 1.00 46.38 565 LYS A N 1
ATOM 4540 C CA . LYS A 1 565 ? -11.852 7.816 -11.310 1.00 46.38 565 LYS A CA 1
ATOM 4541 C C . LYS A 1 565 ? -10.331 7.991 -11.311 1.00 46.38 565 LYS A C 1
ATOM 4543 O O . LYS A 1 565 ? -9.895 9.129 -11.356 1.00 46.38 565 LYS A O 1
ATOM 4548 N N . ASN A 1 566 ? -9.520 6.927 -11.300 1.00 45.25 566 ASN A N 1
ATOM 4549 C CA . ASN A 1 566 ? -8.099 7.097 -10.933 1.00 45.25 566 ASN A CA 1
ATOM 4550 C C . ASN A 1 566 ? -7.065 6.728 -12.013 1.00 45.25 566 ASN A C 1
ATOM 4552 O O . ASN A 1 566 ? -5.890 6.976 -11.798 1.00 45.25 566 ASN A O 1
ATOM 4556 N N . PHE A 1 567 ? -7.442 6.135 -13.155 1.00 43.59 567 PHE A N 1
ATOM 4557 C CA . PHE A 1 567 ? -6.448 5.688 -14.157 1.00 43.59 567 PHE A CA 1
ATOM 4558 C C . PHE A 1 567 ? -6.294 6.632 -15.359 1.00 43.59 567 PHE A C 1
ATOM 4560 O O . PHE A 1 567 ? -5.235 6.685 -15.981 1.00 43.59 567 PHE A O 1
ATOM 4567 N N . ILE A 1 568 ? -7.347 7.381 -15.693 1.00 46.56 568 ILE A N 1
ATOM 4568 C CA . ILE A 1 568 ? -7.341 8.302 -16.835 1.00 46.56 568 ILE A CA 1
ATOM 4569 C C . ILE A 1 568 ? -6.334 9.443 -16.602 1.00 46.56 568 ILE A C 1
ATOM 4571 O O . ILE A 1 568 ? -5.633 9.842 -17.518 1.00 46.56 568 ILE A O 1
ATOM 4575 N N . THR A 1 569 ? -6.140 9.896 -15.372 1.00 47.75 569 THR A N 1
ATOM 4576 C CA . THR A 1 569 ? -5.159 10.942 -15.056 1.00 47.75 569 THR A CA 1
ATOM 4577 C C . THR A 1 569 ? -3.702 10.466 -15.175 1.00 47.75 569 THR A C 1
ATOM 4579 O O . THR A 1 569 ? -2.855 11.211 -15.666 1.00 47.75 569 THR A O 1
ATOM 4582 N N . ASP A 1 570 ? -3.408 9.209 -14.825 1.00 42.25 570 ASP A N 1
ATOM 4583 C CA . ASP A 1 570 ? -2.028 8.697 -14.793 1.00 42.25 570 ASP A CA 1
ATOM 4584 C C . ASP A 1 570 ? -1.517 8.219 -16.164 1.00 42.25 570 ASP A C 1
ATOM 4586 O O . ASP A 1 570 ? -0.354 8.443 -16.504 1.00 42.25 570 ASP A O 1
ATOM 4590 N N . TYR A 1 571 ? -2.371 7.616 -17.002 1.00 41.12 571 TYR A N 1
ATOM 4591 C CA . TYR A 1 571 ? -1.949 7.144 -18.332 1.00 41.12 571 TYR A CA 1
ATOM 4592 C C . TYR A 1 571 ? -1.839 8.286 -19.362 1.00 41.12 571 TYR A C 1
ATOM 4594 O O . TYR A 1 571 ? -0.982 8.255 -20.248 1.00 41.12 571 TYR A O 1
ATOM 4602 N N . PHE A 1 572 ? -2.661 9.336 -19.232 1.00 45.94 572 PHE A N 1
ATOM 4603 C CA . PHE A 1 572 ? -2.645 10.487 -20.145 1.00 45.94 572 PHE A CA 1
ATOM 4604 C C . PHE A 1 572 ? -1.484 11.465 -19.888 1.00 45.94 572 PHE A C 1
ATOM 4606 O O . PHE A 1 572 ? -1.121 12.220 -20.789 1.00 45.94 572 PHE A O 1
ATOM 4613 N N . SER A 1 573 ? -0.845 11.412 -18.714 1.00 45.25 573 SER A N 1
ATOM 4614 C CA . SER A 1 573 ? 0.331 12.234 -18.389 1.00 45.25 573 SER A CA 1
ATOM 4615 C C . SER A 1 573 ? 1.619 11.757 -19.093 1.00 45.25 573 SER A C 1
ATOM 4617 O O . SER A 1 573 ? 2.560 12.531 -19.263 1.00 45.25 573 SER A O 1
ATOM 4619 N N . ILE A 1 574 ? 1.672 10.497 -19.556 1.00 42.12 574 ILE A N 1
ATOM 4620 C CA . ILE A 1 574 ? 2.926 9.852 -19.996 1.00 42.12 574 ILE A CA 1
ATOM 4621 C C . ILE A 1 574 ? 3.114 9.816 -21.530 1.00 42.12 574 ILE A C 1
ATOM 4623 O O . ILE A 1 574 ? 4.253 9.764 -21.986 1.00 42.12 574 ILE A O 1
ATOM 4627 N N . SER A 1 575 ? 2.065 9.921 -22.362 1.00 46.50 575 SER A N 1
ATOM 4628 C CA . SER A 1 575 ? 2.214 9.874 -23.837 1.00 46.50 575 SER A CA 1
ATOM 4629 C C . SER A 1 575 ? 1.612 11.091 -24.558 1.00 46.50 575 SER A C 1
ATOM 4631 O O . SER A 1 575 ? 0.451 11.125 -24.965 1.00 46.50 575 SER A O 1
ATOM 4633 N N . GLY A 1 576 ? 2.439 12.119 -24.779 1.00 43.41 576 GLY A N 1
ATOM 4634 C CA . GLY A 1 576 ? 2.069 13.366 -25.474 1.00 43.41 576 GLY A CA 1
ATOM 4635 C C . GLY A 1 576 ? 1.654 13.223 -26.952 1.00 43.41 576 GLY A C 1
ATOM 4636 O O . GLY A 1 576 ? 1.331 14.219 -27.597 1.00 43.41 576 GLY A O 1
ATOM 4637 N N . THR A 1 577 ? 1.637 12.008 -27.502 1.00 46.75 577 THR A N 1
ATOM 4638 C CA . THR A 1 577 ? 1.356 11.693 -28.912 1.00 46.75 577 THR A CA 1
ATOM 4639 C C . THR A 1 577 ? -0.071 11.204 -29.188 1.00 46.75 577 THR A C 1
ATOM 4641 O O . THR A 1 577 ? -0.462 11.148 -30.352 1.00 46.75 577 THR A O 1
ATOM 4644 N N . LEU A 1 578 ? -0.894 10.905 -28.170 1.00 54.53 578 LEU A N 1
ATOM 4645 C CA . LEU A 1 578 ? -2.174 10.202 -28.382 1.00 54.53 578 LEU A CA 1
ATOM 4646 C C . LEU A 1 578 ? -3.401 11.107 -28.628 1.00 54.53 578 LEU A C 1
ATOM 4648 O O . LEU A 1 578 ? -4.387 10.675 -29.228 1.00 54.53 578 LEU A O 1
ATOM 4652 N N . ILE A 1 579 ? -3.364 12.380 -28.212 1.00 61.84 579 ILE A N 1
ATOM 4653 C CA . ILE A 1 579 ? -4.504 13.314 -28.354 1.00 61.84 579 ILE A CA 1
ATOM 4654 C C . ILE A 1 579 ? -4.923 13.530 -29.828 1.00 61.84 579 ILE A C 1
ATOM 4656 O O . ILE A 1 579 ? -6.128 13.601 -30.095 1.00 61.84 579 ILE A O 1
ATOM 4660 N N . PRO A 1 580 ? -4.001 13.640 -30.808 1.00 62.34 580 PRO A N 1
ATOM 4661 C CA . PRO A 1 580 ? -4.366 13.712 -32.223 1.00 62.34 580 PRO A CA 1
ATOM 4662 C C . PRO A 1 580 ? -5.039 12.430 -32.736 1.00 62.34 580 PRO A C 1
ATOM 4664 O O . PRO A 1 580 ? -6.036 12.522 -33.453 1.00 62.34 580 PRO A O 1
ATOM 4667 N N . THR A 1 581 ? -4.553 11.256 -32.324 1.00 62.66 581 THR A N 1
ATOM 4668 C CA . THR A 1 581 ? -5.054 9.941 -32.761 1.00 62.66 581 THR A CA 1
ATOM 4669 C C . THR A 1 581 ? -6.452 9.656 -32.218 1.00 62.66 581 THR A C 1
ATOM 4671 O O . THR A 1 581 ? -7.335 9.253 -32.971 1.00 62.66 581 THR A O 1
ATOM 4674 N N . VAL A 1 582 ? -6.712 9.976 -30.945 1.00 65.44 582 VAL A N 1
ATOM 4675 C CA . VAL A 1 582 ? -8.051 9.849 -30.337 1.00 65.44 582 VAL A CA 1
ATOM 4676 C C . VAL A 1 582 ? -9.048 10.819 -30.979 1.00 65.44 582 VAL A C 1
ATOM 4678 O O . VAL A 1 582 ? -10.191 10.450 -31.245 1.00 65.44 582 VAL A O 1
ATOM 4681 N N . LYS A 1 583 ? -8.626 12.054 -31.294 1.00 76.94 583 LYS A N 1
ATOM 4682 C CA . LYS A 1 583 ? -9.470 13.012 -32.031 1.00 76.94 583 LYS A CA 1
ATOM 4683 C C . LYS A 1 583 ? -9.808 12.522 -33.436 1.00 76.94 583 LYS A C 1
ATOM 4685 O O . LYS A 1 583 ? -10.944 12.716 -33.862 1.00 76.94 583 LYS A O 1
ATOM 4690 N N . ARG A 1 584 ? -8.843 11.914 -34.135 1.00 70.69 584 ARG A N 1
ATOM 4691 C CA . ARG A 1 584 ? -9.048 11.319 -35.461 1.00 70.69 584 ARG A CA 1
ATOM 4692 C C . ARG A 1 584 ? -10.044 10.162 -35.370 1.00 70.69 584 ARG A C 1
ATOM 4694 O O . ARG A 1 584 ? -11.100 10.260 -35.976 1.00 70.69 584 ARG A O 1
ATOM 4701 N N . GLY A 1 585 ? -9.811 9.195 -34.479 1.00 74.31 585 GLY A N 1
ATOM 4702 C CA . GLY A 1 585 ? -10.726 8.070 -34.270 1.00 74.31 585 GLY A CA 1
ATOM 4703 C C . GLY A 1 585 ? -12.156 8.508 -33.935 1.00 74.31 585 GLY A C 1
ATOM 4704 O O . GLY A 1 585 ? -13.099 8.072 -34.583 1.00 74.31 585 GLY A O 1
ATOM 4705 N N . LEU A 1 586 ? -12.351 9.429 -32.984 1.00 71.94 586 LEU A N 1
ATOM 4706 C CA . LEU A 1 586 ? -13.696 9.924 -32.651 1.00 71.94 586 LEU A CA 1
ATOM 4707 C C . LEU A 1 586 ? -14.363 10.672 -33.818 1.00 71.94 586 LEU A C 1
ATOM 4709 O O . LEU A 1 586 ? -15.577 10.574 -33.995 1.00 71.94 586 LEU A O 1
ATOM 4713 N N . SER A 1 587 ? -13.587 11.396 -34.627 1.00 82.50 587 SER A N 1
ATOM 4714 C CA . SER A 1 587 ? -14.094 12.038 -35.843 1.00 82.50 587 SER A CA 1
ATOM 4715 C C . SER A 1 587 ? -14.528 11.009 -36.888 1.00 82.50 587 SER A C 1
ATOM 4717 O O . SER A 1 587 ? -15.579 11.186 -37.502 1.00 82.50 587 SER A O 1
ATOM 4719 N N . ASP A 1 588 ? -13.768 9.926 -37.055 1.00 68.88 588 ASP A N 1
ATOM 4720 C CA . ASP A 1 588 ? -14.074 8.845 -38.000 1.00 68.88 588 ASP A CA 1
ATOM 4721 C C . ASP A 1 588 ? -15.346 8.078 -37.590 1.00 68.88 588 ASP A C 1
ATOM 4723 O O . ASP A 1 588 ? -16.107 7.621 -38.440 1.00 68.88 588 ASP A O 1
ATOM 4727 N N . TYR A 1 589 ? -15.663 8.042 -36.290 1.00 63.47 589 TYR A N 1
ATOM 4728 C CA . TYR A 1 589 ? -16.944 7.549 -35.757 1.00 63.47 589 TYR A CA 1
ATOM 4729 C C . TYR A 1 589 ? -18.096 8.575 -35.817 1.00 63.47 589 TYR A C 1
ATOM 4731 O O . TYR A 1 589 ? -19.168 8.337 -35.260 1.00 63.47 589 TYR A O 1
ATOM 4739 N N . GLY A 1 590 ? -17.907 9.718 -36.483 1.00 74.44 590 GLY A N 1
ATOM 4740 C CA . GLY A 1 590 ? -18.961 10.705 -36.729 1.00 74.44 590 GLY A CA 1
ATOM 4741 C C . GLY A 1 590 ? -19.260 11.645 -35.558 1.00 74.44 590 GLY A C 1
ATOM 4742 O O . GLY A 1 590 ? -20.258 12.371 -35.599 1.00 74.44 590 GLY A O 1
ATOM 4743 N N . TYR A 1 591 ? -18.418 11.679 -34.519 1.00 78.31 591 TYR A N 1
ATOM 4744 C CA . TYR A 1 591 ? -18.586 12.641 -33.432 1.00 78.31 591 TYR A CA 1
ATOM 4745 C C . TYR A 1 591 ? -18.256 14.052 -33.920 1.00 78.31 591 TYR A C 1
ATOM 4747 O O . TYR A 1 591 ? -17.206 14.321 -34.504 1.00 78.31 591 TYR A O 1
ATOM 4755 N N . SER A 1 592 ? -19.149 14.999 -33.638 1.00 82.88 592 SER A N 1
ATOM 4756 C CA . SER A 1 592 ? -18.905 16.403 -33.960 1.00 82.88 592 SER A CA 1
ATOM 4757 C C . SER A 1 592 ? -17.748 16.962 -33.127 1.00 82.88 592 SER A C 1
ATOM 4759 O O . SER A 1 592 ? -17.524 16.564 -31.984 1.00 82.88 592 SER A O 1
ATOM 4761 N N . SER A 1 593 ? -17.051 17.974 -33.651 1.00 72.31 593 SER A N 1
ATOM 4762 C CA . SER A 1 593 ? -15.942 18.619 -32.932 1.00 72.31 593 SER A CA 1
ATOM 4763 C C . SER A 1 593 ? -16.326 19.131 -31.533 1.00 72.31 593 SER A C 1
ATOM 4765 O O . SER A 1 593 ? -15.444 19.240 -30.683 1.00 72.31 593 SER A O 1
ATOM 4767 N N . THR A 1 594 ? -17.602 19.448 -31.285 1.00 78.06 594 THR A N 1
ATOM 4768 C CA . THR A 1 594 ? -18.102 19.841 -29.959 1.00 78.06 594 THR A CA 1
ATOM 4769 C C . THR A 1 594 ? -18.199 18.635 -29.030 1.00 78.06 594 THR A C 1
ATOM 4771 O O . THR A 1 594 ? -17.656 18.693 -27.939 1.00 78.06 594 THR A O 1
ATOM 4774 N N . GLN A 1 595 ? -18.771 17.518 -29.493 1.00 79.94 595 GLN A N 1
ATOM 4775 C CA . GLN A 1 595 ? -18.857 16.279 -28.711 1.00 79.94 595 GLN A CA 1
ATOM 4776 C C . GLN A 1 595 ? -17.478 15.707 -28.386 1.00 79.94 595 GLN A C 1
ATOM 4778 O O . GLN A 1 595 ? -17.259 15.270 -27.267 1.00 79.94 595 GLN A O 1
ATOM 4783 N N . ILE A 1 596 ? -16.531 15.764 -29.328 1.00 84.25 596 ILE A N 1
ATOM 4784 C CA . ILE A 1 596 ? -15.138 15.362 -29.078 1.00 84.25 596 ILE A CA 1
ATOM 4785 C C . ILE A 1 596 ? -14.517 16.246 -27.995 1.00 84.25 596 ILE A C 1
ATOM 4787 O O . ILE A 1 596 ? -13.782 15.769 -27.139 1.00 84.25 596 ILE A O 1
ATOM 4791 N N . LYS A 1 597 ? -14.804 17.551 -28.023 1.00 77.06 597 LYS A N 1
ATOM 4792 C CA . LYS A 1 597 ? -14.261 18.489 -27.042 1.00 77.06 597 LYS A CA 1
ATOM 4793 C C . LYS A 1 597 ? -14.881 18.293 -25.660 1.00 77.06 597 LYS A C 1
ATOM 4795 O O . LYS A 1 597 ? -14.148 18.322 -24.684 1.00 77.06 597 LYS A O 1
ATOM 4800 N N . ASP A 1 598 ? -16.187 18.070 -25.592 1.00 74.25 598 ASP A N 1
ATOM 4801 C CA . ASP A 1 598 ? -16.887 17.789 -24.339 1.00 74.25 598 ASP A CA 1
ATOM 4802 C C . ASP A 1 598 ? -16.441 16.437 -23.764 1.00 74.25 598 ASP A C 1
ATOM 4804 O O . ASP A 1 598 ? -16.187 16.335 -22.571 1.00 74.25 598 ASP A O 1
ATOM 4808 N N . TYR A 1 599 ? -16.234 15.429 -24.618 1.00 77.25 599 TYR A N 1
ATOM 4809 C CA . TYR A 1 599 ? -15.686 14.129 -24.227 1.00 77.25 599 TYR A CA 1
ATOM 4810 C C . TYR A 1 599 ? -14.273 14.247 -23.642 1.00 77.25 599 TYR A C 1
ATOM 4812 O O . TYR A 1 599 ? -14.000 13.657 -22.607 1.00 77.25 599 TYR A O 1
ATOM 4820 N N . LEU A 1 600 ? -13.393 15.041 -24.264 1.00 80.69 600 LEU A N 1
ATOM 4821 C CA . LEU A 1 600 ? -12.033 15.272 -23.762 1.00 80.69 600 LEU A CA 1
ATOM 4822 C C . LEU A 1 600 ? -11.992 16.164 -22.514 1.00 80.69 600 LEU A C 1
ATOM 4824 O O . LEU A 1 600 ? -11.140 15.960 -21.666 1.00 80.69 600 LEU A O 1
ATOM 4828 N N . ASN A 1 601 ? -12.896 17.137 -22.382 1.00 74.06 601 ASN A N 1
ATOM 4829 C CA . ASN A 1 601 ? -12.959 17.978 -21.184 1.00 74.06 601 ASN A CA 1
ATOM 4830 C C . ASN A 1 601 ? -13.488 17.199 -19.968 1.00 74.06 601 ASN A C 1
ATOM 4832 O O . ASN A 1 601 ? -13.035 17.443 -18.862 1.00 74.06 601 ASN A O 1
ATOM 4836 N N . ASN A 1 602 ? -14.405 16.249 -20.173 1.00 66.81 602 ASN A N 1
ATOM 4837 C CA . ASN A 1 602 ? -14.925 15.379 -19.109 1.00 66.81 602 ASN A CA 1
ATOM 4838 C C . ASN A 1 602 ? -13.943 14.264 -18.689 1.00 66.81 602 ASN A C 1
ATOM 4840 O O . ASN A 1 602 ? -14.293 13.433 -17.861 1.00 66.81 602 ASN A O 1
ATOM 4844 N N . ILE A 1 603 ? -12.773 14.183 -19.327 1.00 61.31 603 ILE A N 1
ATOM 4845 C CA . ILE A 1 603 ? -11.677 13.264 -18.986 1.00 61.31 603 ILE A CA 1
ATOM 4846 C C . ILE A 1 603 ? -10.693 13.937 -18.009 1.00 61.31 603 ILE A C 1
ATOM 4848 O O . ILE A 1 603 ? -10.021 13.227 -17.266 1.00 61.31 603 ILE A O 1
ATOM 4852 N N . ASP A 1 604 ? -10.627 15.276 -18.005 1.00 43.25 604 ASP A N 1
ATOM 4853 C CA . ASP A 1 604 ? -9.771 16.075 -17.112 1.00 43.25 604 ASP A CA 1
ATOM 4854 C C . ASP A 1 604 ? -10.434 16.392 -15.743 1.00 43.25 604 ASP A C 1
ATOM 4856 O O . ASP A 1 604 ? -9.718 16.747 -14.806 1.00 43.25 604 ASP A O 1
ATOM 4860 N N . ASP A 1 605 ? -11.766 16.258 -15.623 1.00 37.72 605 ASP A N 1
ATOM 4861 C CA . ASP A 1 605 ? -12.563 16.347 -14.374 1.00 37.72 605 ASP A CA 1
ATOM 4862 C C . ASP A 1 605 ? -12.845 14.948 -13.789 1.00 37.72 605 ASP A C 1
ATOM 4864 O O . ASP A 1 605 ? -12.823 14.791 -12.540 1.00 37.72 605 ASP A O 1
#